Protein AF-0000000080311996 (afdb_homodimer)

Organism: NCBI:txid927083

Foldseek 3Di:
DPDADFWDWDDDAQEIEIEGHPVVQLSADDPRSLVVLQVVLVVVLPDPNHAEYEYAYPDQAWRYQYHDCVRVVPDDPVRLLVSLVSLQNSLLSQLLRLHFYEYLTRHEQEQSRLLSRLSGPAYEYEQRYKYAHLCVVVVDFRRRQLLPSVCVQQNPVVSCVRRVVRDIDGPVVCCVSRNHVYYDHSVCRVVVVVVVSVVSSQAQRNLNSLVSVLVVVLPPDDPVVSVVSVVVSVVVCVVDPQSVQVVVCVVVVHRGDHPND/DPDADFWDWDDDAQEIEIEGHPVVQLSADDPRSLVVLQVVLVVVLPDPNHAEYEYAYPDQAWRYQYHDCVRVVPDDPVRLLVSLVSLQNSLLSQLLRLHFYEYLTRHEQEQSRLLSRLSGPAYEYEQRYKYAHLCVVVVDFRRRQLLPSVCVQQNPVVSCVRRVVRDMDGPVVCCVSRNHVYYDHSVCRVVVVVVVSVVSSQAQSLLNSLVSVLVVVLPPDDPVVSVVSVVVSVVVCVVDVQVVQCVVCVVVVHRGDHPND

Structure (mmCIF, N/CA/C/O backbone):
data_AF-0000000080311996-model_v1
#
loop_
_entity.id
_entity.type
_entity.pdbx_description
1 polymer '3-hydroxybutyryl-CoA dehydratase'
#
loop_
_atom_site.group_PDB
_atom_site.id
_atom_site.type_symbol
_atom_site.label_atom_id
_atom_site.label_alt_id
_atom_site.label_comp_id
_atom_site.label_asym_id
_atom_site.label_entity_id
_atom_site.label_seq_id
_atom_site.pdbx_PDB_ins_code
_atom_site.Cartn_x
_atom_site.Cartn_y
_atom_site.Cartn_z
_atom_site.occupancy
_atom_site.B_iso_or_equiv
_atom_site.auth_seq_id
_atom_site.auth_comp_id
_atom_site.auth_asym_id
_atom_site.auth_atom_id
_atom_site.pdbx_PDB_model_num
ATOM 1 N N . MET A 1 1 ? -11.758 32.125 15.422 1 49.19 1 MET A N 1
ATOM 2 C CA . MET A 1 1 ? -11.547 30.688 15.477 1 49.19 1 MET A CA 1
ATOM 3 C C . MET A 1 1 ? -12.773 29.938 14.961 1 49.19 1 MET A C 1
ATOM 5 O O . MET A 1 1 ? -13.898 30.234 15.367 1 49.19 1 MET A O 1
ATOM 9 N N . ALA A 1 2 ? -12.711 29.438 13.648 1 64.25 2 ALA A N 1
ATOM 10 C CA . ALA A 1 2 ? -13.914 28.906 13.023 1 64.25 2 ALA A CA 1
ATOM 11 C C . ALA A 1 2 ? -14.648 27.953 13.969 1 64.25 2 ALA A C 1
ATOM 13 O O . ALA A 1 2 ? -14.023 27.297 14.797 1 64.25 2 ALA A O 1
ATOM 14 N N . ASN A 1 3 ? -15.789 28.156 14.227 1 79.94 3 ASN A N 1
ATOM 15 C CA . ASN A 1 3 ? -16.641 27.359 15.109 1 79.94 3 ASN A CA 1
ATOM 16 C C . ASN A 1 3 ? -16.734 25.922 14.641 1 79.94 3 ASN A C 1
ATOM 18 O O . ASN A 1 3 ? -17.438 25.609 13.688 1 79.94 3 ASN A O 1
ATOM 22 N N . ARG A 1 4 ? -15.758 25.188 15.039 1 90.44 4 ARG A N 1
ATOM 23 C CA . ARG A 1 4 ? -15.75 23.75 14.734 1 90.44 4 ARG A CA 1
ATOM 24 C C . ARG A 1 4 ? -16.234 22.938 15.93 1 90.44 4 ARG A C 1
ATOM 26 O O . ARG A 1 4 ? -15.922 23.266 17.078 1 90.44 4 ARG A O 1
ATOM 33 N N . SER A 1 5 ? -16.969 21.922 15.695 1 95.69 5 SER A N 1
ATOM 34 C CA . SER A 1 5 ? -17.578 21.078 16.734 1 95.69 5 SER A CA 1
ATOM 35 C C . SER A 1 5 ? -16.703 19.875 17.047 1 95.69 5 SER A C 1
ATOM 37 O O . SER A 1 5 ? -16.625 19.453 18.203 1 95.69 5 SER A O 1
ATOM 39 N N . TYR A 1 6 ? -16.016 19.359 16.031 1 98 6 TYR A N 1
ATOM 40 C CA . TYR A 1 6 ? -15.398 18.047 16.203 1 98 6 TYR A CA 1
ATOM 41 C C . TYR A 1 6 ? -13.898 18.109 15.945 1 98 6 TYR A C 1
ATOM 43 O O . TYR A 1 6 ? -13.18 17.125 16.156 1 98 6 TYR A O 1
ATOM 51 N N . VAL A 1 7 ? -13.391 19.25 15.438 1 98.56 7 VAL A N 1
ATOM 52 C CA . VAL A 1 7 ? -11.969 19.406 15.141 1 98.56 7 VAL A CA 1
ATOM 53 C C . VAL A 1 7 ? -11.414 20.625 15.867 1 98.56 7 VAL A C 1
ATOM 55 O O . VAL A 1 7 ? -11.883 21.75 15.648 1 98.56 7 VAL A O 1
ATOM 58 N N . ARG A 1 8 ? -10.461 20.391 16.734 1 98.12 8 ARG A N 1
ATOM 59 C CA . ARG A 1 8 ? -9.828 21.469 17.484 1 98.12 8 ARG A CA 1
ATOM 60 C C . ARG A 1 8 ? -8.438 21.781 16.938 1 98.12 8 ARG A C 1
ATOM 62 O O . ARG A 1 8 ? -7.668 20.875 16.641 1 98.12 8 ARG A O 1
ATOM 69 N N . LEU A 1 9 ? -8.172 22.984 16.766 1 98.06 9 LEU A N 1
ATOM 70 C CA . LEU A 1 9 ? -6.855 23.453 16.359 1 98.06 9 LEU A CA 1
ATOM 71 C C . LEU A 1 9 ? -6.238 24.359 17.422 1 98.06 9 LEU A C 1
ATOM 73 O O . LEU A 1 9 ? -6.816 25.375 17.781 1 98.06 9 LEU A O 1
ATOM 77 N N . GLU A 1 10 ? -5.145 23.953 17.984 1 97.62 10 GLU A N 1
ATOM 78 C CA . GLU A 1 10 ? -4.414 24.719 18.984 1 97.62 10 GLU A CA 1
ATOM 79 C C . GLU A 1 10 ? -3.037 25.141 18.469 1 97.62 10 GLU A C 1
ATOM 81 O O . GLU A 1 10 ? -2.301 24.312 17.922 1 97.62 10 GLU A O 1
ATOM 86 N N . ILE A 1 11 ? -2.764 26.375 18.641 1 97.25 11 ILE A N 1
ATOM 87 C CA . ILE A 1 11 ? -1.484 26.922 18.188 1 97.25 11 ILE A CA 1
ATOM 88 C C . ILE A 1 11 ? -0.651 27.344 19.391 1 97.25 11 ILE A C 1
ATOM 90 O O . ILE A 1 11 ? -1.122 28.109 20.234 1 97.25 11 ILE A O 1
ATOM 94 N N . ASP A 1 12 ? 0.471 26.828 19.516 1 96.38 12 ASP A N 1
ATOM 95 C CA . ASP A 1 12 ? 1.454 27.172 20.531 1 96.38 12 ASP A CA 1
ATOM 96 C C . ASP A 1 12 ? 2.785 27.578 19.906 1 96.38 12 ASP A C 1
ATOM 98 O O . ASP A 1 12 ? 3.67 26.734 19.719 1 96.38 12 ASP A O 1
ATOM 102 N N . GLY A 1 13 ? 2.934 28.906 19.688 1 95.19 13 GLY A N 1
ATOM 103 C CA . GLY A 1 13 ? 4.109 29.359 18.969 1 95.19 13 GLY A CA 1
ATOM 104 C C . GLY A 1 13 ? 4.191 28.797 17.547 1 95.19 13 GLY A C 1
ATOM 105 O O . GLY A 1 13 ? 3.244 28.922 16.781 1 95.19 13 GLY A O 1
ATOM 106 N N . ALA A 1 14 ? 5.312 28.094 17.281 1 97.19 14 ALA A N 1
ATOM 107 C CA . ALA A 1 14 ? 5.566 27.578 15.938 1 97.19 14 ALA A CA 1
ATOM 108 C C . ALA A 1 14 ? 4.898 26.219 15.742 1 97.19 14 ALA A C 1
ATOM 110 O O . ALA A 1 14 ? 4.91 25.672 14.633 1 97.19 14 ALA A O 1
ATOM 111 N N . LEU A 1 15 ? 4.25 25.734 16.828 1 98.38 15 LEU A N 1
ATOM 112 C CA . LEU A 1 15 ? 3.676 24.391 16.781 1 98.38 15 LEU A CA 1
ATOM 113 C C . LEU A 1 15 ? 2.152 24.453 16.812 1 98.38 15 LEU A C 1
ATOM 115 O O . LEU A 1 15 ? 1.57 25.234 17.562 1 98.38 15 LEU A O 1
ATOM 119 N N . ALA A 1 16 ? 1.559 23.688 15.961 1 98.62 16 ALA A N 1
ATOM 120 C CA . ALA A 1 16 ? 0.106 23.547 15.945 1 98.62 16 ALA A CA 1
ATOM 121 C C . ALA A 1 16 ? -0.293 22.094 16.203 1 98.62 16 ALA A C 1
ATOM 123 O O . ALA A 1 16 ? 0.43 21.156 15.828 1 98.62 16 ALA A O 1
ATOM 124 N N . THR A 1 17 ? -1.373 21.891 16.859 1 98.75 17 THR A N 1
ATOM 125 C CA . THR A 1 17 ? -1.946 20.562 17.094 1 98.75 17 THR A CA 1
ATOM 126 C C . THR A 1 17 ? -3.404 20.531 16.641 1 98.75 17 THR A C 1
ATOM 128 O O . THR A 1 17 ? -4.207 21.359 17.047 1 98.75 17 THR A O 1
ATOM 131 N N . LEU A 1 18 ? -3.709 19.672 15.781 1 98.81 18 LEU A N 1
ATOM 132 C CA . LEU A 1 18 ? -5.059 19.391 15.305 1 98.81 18 LEU A CA 1
ATOM 133 C C . LEU A 1 18 ? -5.609 18.109 15.922 1 98.81 18 LEU A C 1
ATOM 135 O O . LEU A 1 18 ? -5.016 17.047 15.766 1 98.81 18 LEU A O 1
ATOM 139 N N . THR A 1 19 ? -6.723 18.188 16.625 1 98.81 19 THR A N 1
ATOM 140 C CA . THR A 1 19 ? -7.305 17.047 17.328 1 98.81 19 THR A CA 1
ATOM 141 C C . THR A 1 19 ? -8.711 16.766 16.812 1 98.81 19 THR A C 1
ATOM 143 O O . THR A 1 19 ? -9.586 17.641 16.844 1 98.81 19 THR A O 1
ATOM 146 N N . ILE A 1 20 ? -8.914 15.609 16.25 1 98.75 20 ILE A N 1
ATOM 147 C CA . ILE A 1 20 ? -10.281 15.164 15.977 1 98.75 20 ILE A CA 1
ATOM 148 C C . ILE A 1 20 ? -10.953 14.742 17.281 1 98.75 20 ILE A C 1
ATOM 150 O O . ILE A 1 20 ? -10.453 13.867 18 1 98.75 20 ILE A O 1
ATOM 154 N N . ASP A 1 21 ? -12.109 15.406 17.578 1 98.31 21 ASP A N 1
ATOM 155 C CA . ASP A 1 21 ? -12.719 15.227 18.891 1 98.31 21 ASP A CA 1
ATOM 156 C C . ASP A 1 21 ? -14.211 14.906 18.766 1 98.31 21 ASP A C 1
ATOM 158 O O . ASP A 1 21 ? -15.055 15.758 19.031 1 98.31 21 ASP A O 1
ATOM 162 N N . ARG A 1 22 ? -14.516 13.812 18.375 1 97.88 22 ARG A N 1
ATOM 163 C CA . ARG A 1 22 ? -15.82 13.172 18.359 1 97.88 22 ARG A CA 1
ATOM 164 C C . ARG A 1 22 ? -15.789 11.82 19.062 1 97.88 22 ARG A C 1
ATOM 166 O O . ARG A 1 22 ? -16.172 10.805 18.484 1 97.88 22 ARG A O 1
ATOM 173 N N . GLN A 1 23 ? -15.445 11.859 20.344 1 96.94 23 GLN A N 1
ATOM 174 C CA . GLN A 1 23 ? -15 10.703 21.125 1 96.94 23 GLN A CA 1
ATOM 175 C C . GLN A 1 23 ? -16.125 9.672 21.266 1 96.94 23 GLN A C 1
ATOM 177 O O . GLN A 1 23 ? -15.867 8.469 21.266 1 96.94 23 GLN A O 1
ATOM 182 N N . ASP A 1 24 ? -17.359 10.141 21.312 1 96.12 24 ASP A N 1
ATOM 183 C CA . ASP A 1 24 ? -18.484 9.234 21.531 1 96.12 24 ASP A CA 1
ATOM 184 C C . ASP A 1 24 ? -18.688 8.32 20.312 1 96.12 24 ASP A C 1
ATOM 186 O O . ASP A 1 24 ? -19.375 7.309 20.406 1 96.12 24 ASP A O 1
ATOM 190 N N . LYS A 1 25 ? -18.094 8.68 19.234 1 97 25 LYS A N 1
ATOM 191 C CA . LYS A 1 25 ? -18.156 7.855 18.031 1 97 25 LYS A CA 1
ATOM 192 C C . LYS A 1 25 ? -16.75 7.406 17.609 1 97 25 LYS A C 1
ATOM 194 O O . LYS A 1 25 ? -16.5 7.18 16.422 1 97 25 LYS A O 1
ATOM 199 N N . LEU A 1 26 ? -15.805 7.406 18.578 1 97.88 26 LEU A N 1
ATOM 200 C CA . LEU A 1 26 ? -14.43 6.984 18.344 1 97.88 26 LEU A CA 1
ATOM 201 C C . LEU A 1 26 ? -13.781 7.844 17.266 1 97.88 26 LEU A C 1
ATOM 203 O O . LEU A 1 26 ? -13.023 7.336 16.438 1 97.88 26 LEU A O 1
ATOM 207 N N . ASN A 1 27 ? -14.18 9.148 17.172 1 98.44 27 ASN A N 1
ATOM 208 C CA . ASN A 1 27 ? -13.625 10.156 16.266 1 98.44 27 ASN A CA 1
ATOM 209 C C . ASN A 1 27 ? -13.867 9.805 14.805 1 98.44 27 ASN A C 1
ATOM 211 O O . ASN A 1 27 ? -13.055 10.133 13.945 1 98.44 27 ASN A O 1
ATOM 215 N N . ALA A 1 28 ? -15 9.078 14.508 1 97.94 28 ALA A N 1
ATOM 216 C CA . ALA A 1 28 ? -15.344 8.656 13.148 1 97.94 28 ALA A CA 1
ATOM 217 C C . ALA A 1 28 ? -15.539 9.867 12.234 1 97.94 28 ALA A C 1
ATOM 219 O O . ALA A 1 28 ? -16.031 10.906 12.672 1 97.94 28 ALA A O 1
ATOM 220 N N . LEU A 1 29 ? -15.211 9.727 10.969 1 98.25 29 LEU A N 1
ATOM 221 C CA . LEU A 1 29 ? -15.266 10.789 9.977 1 98.25 29 LEU A CA 1
ATOM 222 C C . LEU A 1 29 ? -16.641 10.844 9.32 1 98.25 29 LEU A C 1
ATOM 224 O O . LEU A 1 29 ? -16.953 10.031 8.445 1 98.25 29 LEU A O 1
ATOM 228 N N . ASN A 1 30 ? -17.484 11.75 9.758 1 96.81 30 ASN A N 1
ATOM 229 C CA . ASN A 1 30 ? -18.672 12.102 8.984 1 96.81 30 ASN A CA 1
ATOM 230 C C . ASN A 1 30 ? -18.438 13.344 8.133 1 96.81 30 ASN A C 1
ATOM 232 O O . ASN A 1 30 ? -17.328 13.883 8.102 1 96.81 30 ASN A O 1
ATOM 236 N N . ALA A 1 31 ? -19.438 13.75 7.43 1 96.62 31 ALA A N 1
ATOM 237 C CA . ALA A 1 31 ? -19.297 14.875 6.508 1 96.62 31 ALA A CA 1
ATOM 238 C C . ALA A 1 31 ? -18.859 16.141 7.242 1 96.62 31 ALA A C 1
ATOM 240 O O . ALA A 1 31 ? -18.047 16.906 6.73 1 96.62 31 ALA A O 1
ATOM 241 N N . GLN A 1 32 ? -19.344 16.312 8.383 1 97.44 32 GLN A N 1
ATOM 242 C CA . GLN A 1 32 ? -19.016 17.516 9.148 1 97.44 32 GLN A CA 1
ATOM 243 C C . GLN A 1 32 ? -17.562 17.484 9.602 1 97.44 32 GLN A C 1
ATOM 245 O O . GLN A 1 32 ? -16.859 18.5 9.492 1 97.44 32 GLN A O 1
ATOM 250 N N . VAL A 1 33 ? -17.094 16.344 10.141 1 98.19 33 VAL A N 1
ATOM 251 C CA . VAL A 1 33 ? -15.695 16.234 10.555 1 98.19 33 VAL A CA 1
ATOM 252 C C . VAL A 1 33 ? -14.773 16.484 9.367 1 98.19 33 VAL A C 1
ATOM 254 O O . VAL A 1 33 ? -13.789 17.219 9.492 1 98.19 33 VAL A O 1
ATOM 257 N N . ILE A 1 34 ? -15.102 15.922 8.219 1 98.31 34 ILE A N 1
ATOM 258 C CA . ILE A 1 34 ? -14.305 16.078 7.012 1 98.31 34 ILE A CA 1
ATOM 259 C C . ILE A 1 34 ? -14.25 17.547 6.621 1 98.31 34 ILE A C 1
ATOM 261 O O . ILE A 1 34 ? -13.18 18.078 6.316 1 98.31 34 ILE A O 1
ATOM 265 N N . ALA A 1 35 ? -15.344 18.203 6.645 1 97.88 35 ALA A N 1
ATOM 266 C CA . ALA A 1 35 ? -15.406 19.625 6.32 1 97.88 35 ALA A CA 1
ATOM 267 C C . ALA A 1 35 ? -14.578 20.453 7.297 1 97.88 35 ALA A C 1
ATOM 269 O O . ALA A 1 35 ? -13.867 21.375 6.891 1 97.88 35 ALA A O 1
ATOM 270 N N . GLU A 1 36 ? -14.695 20.125 8.523 1 98.44 36 GLU A N 1
ATOM 271 C CA . GLU A 1 36 ? -13.969 20.875 9.547 1 98.44 36 GLU A CA 1
ATOM 272 C C . GLU A 1 36 ? -12.469 20.625 9.445 1 98.44 36 GLU A C 1
ATOM 274 O O . GLU A 1 36 ? -11.664 21.516 9.727 1 98.44 36 GLU A O 1
ATOM 279 N N . LEU A 1 37 ? -12.102 19.359 9.086 1 98.5 37 LEU A N 1
ATOM 280 C CA . LEU A 1 37 ? -10.703 19.062 8.82 1 98.5 37 LEU A CA 1
ATOM 281 C C . LEU A 1 37 ? -10.164 19.938 7.691 1 98.5 37 LEU A C 1
ATOM 283 O O . LEU A 1 37 ? -9.07 20.5 7.793 1 98.5 37 LEU A O 1
ATOM 287 N N . HIS A 1 38 ? -10.914 20.031 6.621 1 98.31 38 HIS A N 1
ATOM 288 C CA . HIS A 1 38 ? -10.539 20.875 5.488 1 98.31 38 HIS A CA 1
ATOM 289 C C . HIS A 1 38 ? -10.383 22.328 5.906 1 98.31 38 HIS A C 1
ATOM 291 O O . HIS A 1 38 ? -9.391 22.969 5.555 1 98.31 38 HIS A O 1
ATOM 297 N N . ASP A 1 39 ? -11.328 22.781 6.676 1 97.94 39 ASP A N 1
ATOM 298 C CA . ASP A 1 39 ? -11.297 24.156 7.176 1 97.94 39 ASP A CA 1
ATOM 299 C C . ASP A 1 39 ? -10.078 24.391 8.055 1 97.94 39 ASP A C 1
ATOM 301 O O . ASP A 1 39 ? -9.43 25.438 7.957 1 97.94 39 ASP A O 1
ATOM 305 N N . ALA A 1 40 ? -9.812 23.453 8.898 1 98.12 40 ALA A N 1
ATOM 306 C CA . ALA A 1 40 ? -8.664 23.578 9.797 1 98.12 40 ALA A CA 1
ATOM 307 C C . ALA A 1 40 ? -7.359 23.609 9.008 1 98.12 40 ALA A C 1
ATOM 309 O O . ALA A 1 40 ? -6.445 24.375 9.344 1 98.12 40 ALA A O 1
ATOM 310 N N . ALA A 1 41 ? -7.23 22.766 8.016 1 98.31 41 ALA A N 1
ATOM 311 C CA . ALA A 1 41 ? -6.043 22.766 7.16 1 98.31 41 ALA A CA 1
ATOM 312 C C . ALA A 1 41 ? -5.844 24.109 6.488 1 98.31 41 ALA A C 1
ATOM 314 O O . ALA A 1 41 ? -4.719 24.625 6.422 1 98.31 41 ALA A O 1
ATOM 315 N N . ARG A 1 42 ? -6.891 24.672 6.039 1 97.25 42 ARG A N 1
ATOM 316 C CA . ARG A 1 42 ? -6.824 25.984 5.41 1 97.25 42 ARG A CA 1
ATOM 317 C C . ARG A 1 42 ? -6.414 27.047 6.418 1 97.25 42 ARG A C 1
ATOM 319 O O . ARG A 1 42 ? -5.598 27.922 6.109 1 97.25 42 ARG A O 1
ATOM 326 N N . GLU A 1 43 ? -7.012 26.969 7.59 1 97.44 43 GLU A N 1
ATOM 327 C CA . GLU A 1 43 ? -6.715 27.938 8.641 1 97.44 43 GLU A CA 1
ATOM 328 C C . GLU A 1 43 ? -5.242 27.875 9.039 1 97.44 43 GLU A C 1
ATOM 330 O O . GLU A 1 43 ? -4.574 28.922 9.102 1 97.44 43 GLU A O 1
ATOM 335 N N . VAL A 1 44 ? -4.758 26.703 9.281 1 98.06 44 VAL A N 1
ATOM 336 C CA . VAL A 1 44 ? -3.389 26.578 9.773 1 98.06 44 VAL A CA 1
ATOM 337 C C . VAL A 1 44 ? -2.41 26.984 8.664 1 98.06 44 VAL A C 1
ATOM 339 O O . VAL A 1 44 ? -1.334 27.516 8.945 1 98.06 44 VAL A O 1
ATOM 342 N N . ARG A 1 45 ? -2.76 26.781 7.43 1 97.25 45 ARG A N 1
ATOM 343 C CA . ARG A 1 45 ? -1.938 27.172 6.289 1 97.25 45 ARG A CA 1
ATOM 344 C C . ARG A 1 45 ? -1.673 28.672 6.289 1 97.25 45 ARG A C 1
ATOM 346 O O . ARG A 1 45 ? -0.59 29.109 5.902 1 97.25 45 ARG A O 1
ATOM 353 N N . THR A 1 46 ? -2.645 29.438 6.781 1 95.69 46 THR A N 1
ATOM 354 C CA . THR A 1 46 ? -2.553 30.891 6.691 1 95.69 46 THR A CA 1
ATOM 355 C C . THR A 1 46 ? -2.146 31.5 8.031 1 95.69 46 THR A C 1
ATOM 357 O O . THR A 1 46 ? -2.131 32.719 8.188 1 95.69 46 THR A O 1
ATOM 360 N N . THR A 1 47 ? -2.014 30.625 9.008 1 93.56 47 THR A N 1
ATOM 361 C CA . THR A 1 47 ? -1.568 31.109 10.312 1 93.56 47 THR A CA 1
ATOM 362 C C . THR A 1 47 ? -0.07 31.406 10.297 1 93.56 47 THR A C 1
ATOM 364 O O . THR A 1 47 ? 0.734 30.531 9.969 1 93.56 47 THR A O 1
ATOM 367 N N . ARG A 1 48 ? 0.223 32.594 10.727 1 90.31 48 ARG A N 1
ATOM 368 C CA . ARG A 1 48 ? 1.617 33 10.672 1 90.31 48 ARG A CA 1
ATOM 369 C C . ARG A 1 48 ? 2.471 32.219 11.664 1 90.31 48 ARG A C 1
ATOM 371 O O . ARG A 1 48 ? 1.999 31.844 12.734 1 90.31 48 ARG A O 1
ATOM 378 N N . ASP A 1 49 ? 3.637 31.859 11.359 1 91.81 49 ASP A N 1
ATOM 379 C CA . ASP A 1 49 ? 4.727 31.391 12.203 1 91.81 49 ASP A CA 1
ATOM 380 C C . ASP A 1 49 ? 4.566 29.891 12.516 1 91.81 49 ASP A C 1
ATOM 382 O O . ASP A 1 49 ? 5.395 29.312 13.211 1 91.81 49 ASP A O 1
ATOM 386 N N . VAL A 1 50 ? 3.471 29.25 12.047 1 97.5 50 VAL A N 1
ATOM 387 C CA . VAL A 1 50 ? 3.383 27.812 12.25 1 97.5 50 VAL A CA 1
ATOM 388 C C . VAL A 1 50 ? 4.43 27.094 11.398 1 97.5 50 VAL A C 1
ATOM 390 O O . VAL A 1 50 ? 4.582 27.391 10.211 1 97.5 50 VAL A O 1
ATOM 393 N N . ARG A 1 51 ? 5.199 26.172 12.031 1 98.06 51 ARG A N 1
ATOM 394 C CA . ARG A 1 51 ? 6.309 25.516 11.352 1 98.06 51 ARG A CA 1
ATOM 395 C C . ARG A 1 51 ? 6.094 24 11.297 1 98.06 51 ARG A C 1
ATOM 397 O O . ARG A 1 51 ? 6.777 23.297 10.547 1 98.06 51 ARG A O 1
ATOM 404 N N . CYS A 1 52 ? 5.18 23.5 12.047 1 98.69 52 CYS A N 1
ATOM 405 C CA . CYS A 1 52 ? 4.875 22.062 12.062 1 98.69 52 CYS A CA 1
ATOM 406 C C . CYS A 1 52 ? 3.492 21.812 12.656 1 98.69 52 CYS A C 1
ATOM 408 O O . CYS A 1 52 ? 3.066 22.516 13.57 1 98.69 52 CYS A O 1
ATOM 410 N N . LEU A 1 53 ? 2.816 20.859 12.133 1 98.88 53 LEU A N 1
ATOM 411 C CA . LEU A 1 53 ? 1.495 20.469 12.617 1 98.88 53 LEU A CA 1
ATOM 412 C C . LEU A 1 53 ? 1.501 19.031 13.109 1 98.88 53 LEU A C 1
ATOM 414 O O . LEU A 1 53 ? 2.074 18.156 12.469 1 98.88 53 LEU A O 1
ATOM 418 N N . ILE A 1 54 ? 0.948 18.812 14.281 1 98.94 54 ILE A N 1
ATOM 419 C CA . ILE A 1 54 ? 0.674 17.484 14.805 1 98.94 54 ILE A CA 1
ATOM 420 C C . ILE A 1 54 ? -0.819 17.172 14.695 1 98.94 54 ILE A C 1
ATOM 422 O O . ILE A 1 54 ? -1.652 18 15.086 1 98.94 54 ILE A O 1
ATOM 426 N N . VAL A 1 55 ? -1.193 16.047 14.133 1 98.94 55 VAL A N 1
ATOM 427 C CA . VAL A 1 55 ? -2.576 15.594 14.039 1 98.94 55 VAL A CA 1
ATOM 428 C C . VAL A 1 55 ? -2.795 14.406 14.969 1 98.94 55 VAL A C 1
ATOM 430 O O . VAL A 1 55 ? -2.014 13.453 14.961 1 98.94 55 VAL A O 1
ATOM 433 N N . THR A 1 56 ? -3.826 14.461 15.82 1 98.94 56 THR A N 1
ATOM 434 C CA . THR A 1 56 ? -4.098 13.367 16.75 1 98.94 56 THR A CA 1
ATOM 435 C C . THR A 1 56 ? -5.594 13.242 17.016 1 98.94 56 THR A C 1
ATOM 437 O O . THR A 1 56 ? -6.395 14 16.453 1 98.94 56 THR A O 1
ATOM 440 N N . GLY A 1 57 ? -6.027 12.172 17.719 1 98.81 57 GLY A N 1
ATOM 441 C CA . GLY A 1 57 ? -7.402 11.984 18.156 1 98.81 57 GLY A CA 1
ATOM 442 C C . GLY A 1 57 ? -7.598 12.242 19.641 1 98.81 57 GLY A C 1
ATOM 443 O O . GLY A 1 57 ? -6.715 11.945 20.453 1 98.81 57 GLY A O 1
ATOM 444 N N . ALA A 1 58 ? -8.75 12.75 19.938 1 98.44 58 ALA A N 1
ATOM 445 C CA . ALA A 1 58 ? -9.078 12.961 21.344 1 98.44 58 ALA A CA 1
ATOM 446 C C . ALA A 1 58 ? -9.359 11.641 22.047 1 98.44 58 ALA A C 1
ATOM 448 O O . ALA A 1 58 ? -9.898 10.711 21.438 1 98.44 58 ALA A O 1
ATOM 449 N N . GLY A 1 59 ? -9.023 11.586 23.328 1 96.5 59 GLY A N 1
ATOM 450 C CA . GLY A 1 59 ? -9.297 10.414 24.141 1 96.5 59 GLY A CA 1
ATOM 451 C C . GLY A 1 59 ? -8.188 9.375 24.078 1 96.5 59 GLY A C 1
ATOM 452 O O . GLY A 1 59 ? -7.082 9.664 23.609 1 96.5 59 GLY A O 1
ATOM 453 N N . GLU A 1 60 ? -8.492 8.195 24.547 1 93.5 60 GLU A N 1
ATOM 454 C CA . GLU A 1 60 ? -7.453 7.188 24.703 1 93.5 60 GLU A CA 1
ATOM 455 C C . GLU A 1 60 ? -7.711 5.98 23.812 1 93.5 60 GLU A C 1
ATOM 457 O O . GLU A 1 60 ? -6.887 5.066 23.734 1 93.5 60 GLU A O 1
ATOM 462 N N . LYS A 1 61 ? -8.789 6.047 23.125 1 96.25 61 LYS A N 1
ATOM 463 C CA . LYS A 1 61 ? -9.203 4.82 22.453 1 96.25 61 LYS A CA 1
ATOM 464 C C . LYS A 1 61 ? -8.891 4.879 20.953 1 96.25 61 LYS A C 1
ATOM 466 O O . LYS A 1 61 ? -8.422 3.896 20.375 1 96.25 61 LYS A O 1
ATOM 471 N N . ALA A 1 62 ? -9.211 6.094 20.375 1 98.38 62 ALA A N 1
ATOM 472 C CA . ALA A 1 62 ? -9.148 6.121 18.90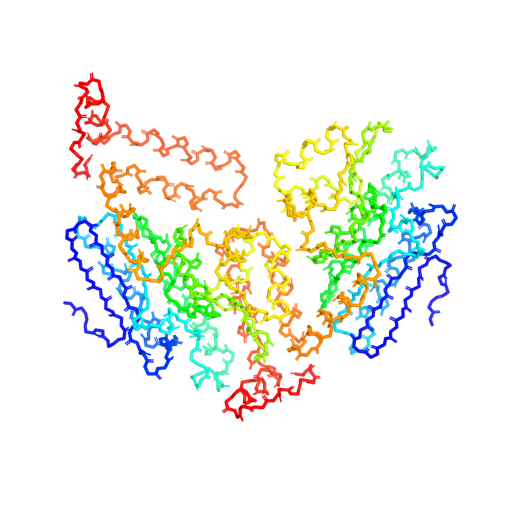6 1 98.38 62 ALA A CA 1
ATOM 473 C C . ALA A 1 62 ? -8.477 7.395 18.406 1 98.38 62 ALA A C 1
ATOM 475 O O . ALA A 1 62 ? -8.703 8.477 18.953 1 98.38 62 ALA A O 1
ATOM 476 N N . PHE A 1 63 ? -7.574 7.242 17.469 1 98.75 63 PHE A N 1
ATOM 477 C CA . PHE A 1 63 ? -7.211 8.336 16.578 1 98.75 63 PHE A CA 1
ATOM 478 C C . PHE A 1 63 ? -8.391 8.734 15.711 1 98.75 63 PHE A C 1
ATOM 480 O O . PHE A 1 63 ? -9.094 9.711 16 1 98.75 63 PHE A O 1
ATOM 487 N N . VAL A 1 64 ? -8.766 7.879 14.812 1 98.5 64 VAL A N 1
ATOM 488 C CA . VAL A 1 64 ? -9.953 7.902 13.969 1 98.5 64 VAL A CA 1
ATOM 489 C C . VAL A 1 64 ? -10.336 6.48 13.57 1 98.5 64 VAL A C 1
ATOM 491 O O . VAL A 1 64 ? -9.562 5.793 12.898 1 98.5 64 VAL A O 1
ATOM 494 N N . ALA A 1 65 ? -11.5 6.078 13.945 1 95.94 65 ALA A N 1
ATOM 495 C CA . ALA A 1 65 ? -11.883 4.68 13.773 1 95.94 65 ALA A CA 1
ATOM 496 C C . ALA A 1 65 ? -12.438 4.426 12.375 1 95.94 65 ALA A C 1
ATOM 498 O O . ALA A 1 65 ? -12.883 3.316 12.07 1 95.94 65 ALA A O 1
ATOM 499 N N . GLY A 1 66 ? -12.477 5.457 11.578 1 94.56 66 GLY A N 1
ATOM 500 C CA . GLY A 1 66 ? -12.93 5.289 10.211 1 94.56 66 GLY A CA 1
ATOM 501 C C . GLY A 1 66 ? -14.039 6.246 9.828 1 94.56 66 GLY A C 1
ATOM 502 O O . GLY A 1 66 ? -14.32 7.203 10.547 1 94.56 66 GLY A O 1
ATOM 503 N N . ALA A 1 67 ? -14.555 6.035 8.609 1 92.94 67 ALA A N 1
ATOM 504 C CA . ALA A 1 67 ? -15.719 6.797 8.164 1 92.94 67 ALA A CA 1
ATOM 505 C C . ALA A 1 67 ? -16.969 6.391 8.945 1 92.94 67 ALA A C 1
ATOM 507 O O . ALA A 1 67 ? -17.078 5.246 9.398 1 92.94 67 ALA A O 1
ATOM 508 N N . ASP A 1 68 ? -17.812 7.348 9.148 1 94.62 68 ASP A N 1
ATOM 509 C CA . ASP A 1 68 ? -19.078 7.09 9.828 1 94.62 68 ASP A CA 1
ATOM 510 C C . ASP A 1 68 ? -20.016 6.27 8.945 1 94.62 68 ASP A C 1
ATOM 512 O O . ASP A 1 68 ? -20.672 6.809 8.047 1 94.62 68 ASP A O 1
ATOM 516 N N . ILE A 1 69 ? -20.109 5.051 9.18 1 92.5 69 ILE A N 1
ATOM 517 C CA . ILE A 1 69 ? -20.844 4.09 8.359 1 92.5 69 ILE A CA 1
ATOM 518 C C . ILE A 1 69 ? -22.328 4.441 8.352 1 92.5 69 ILE A C 1
ATOM 520 O O . ILE A 1 69 ? -23.016 4.258 7.34 1 92.5 69 ILE A O 1
ATOM 524 N N . SER A 1 70 ? -22.859 4.91 9.508 1 92.25 70 SER A N 1
ATOM 525 C CA . SER A 1 70 ? -24.266 5.27 9.594 1 92.25 70 SER A CA 1
ATOM 526 C C . SER A 1 70 ? -24.625 6.352 8.578 1 92.25 70 SER A C 1
ATOM 528 O O . SER A 1 70 ? -25.75 6.387 8.07 1 92.25 70 SER A O 1
ATOM 530 N N . GLU A 1 71 ? -23.641 7.16 8.25 1 91.19 71 GLU A N 1
ATOM 531 C CA . GLU A 1 71 ? -23.875 8.219 7.27 1 91.19 71 GLU A CA 1
ATOM 532 C C . GLU A 1 71 ? -23.719 7.691 5.844 1 91.19 71 GLU A C 1
ATOM 534 O O . GLU A 1 71 ? -24.312 8.242 4.91 1 91.19 71 GLU A O 1
ATOM 539 N N . MET A 1 72 ? -22.984 6.605 5.688 1 92.44 72 MET A N 1
ATOM 540 C CA . MET A 1 72 ? -22.594 6.176 4.348 1 92.44 72 MET A CA 1
ATOM 541 C C . MET A 1 72 ? -23.578 5.133 3.809 1 92.44 72 MET A C 1
ATOM 543 O O . MET A 1 72 ? -23.734 5 2.594 1 92.44 72 MET A O 1
ATOM 547 N N . LYS A 1 73 ? -24.219 4.469 4.668 1 91.94 73 LYS A N 1
ATOM 548 C CA . LYS A 1 73 ? -24.953 3.254 4.34 1 91.94 73 LYS A CA 1
ATOM 549 C C . LYS A 1 73 ? -25.953 3.502 3.207 1 91.94 73 LYS A C 1
ATOM 551 O O . LYS A 1 73 ? -26.094 2.678 2.303 1 91.94 73 LYS A O 1
ATOM 556 N N . GLU A 1 74 ? -26.547 4.684 3.225 1 91.56 74 GLU A N 1
ATOM 557 C CA . GLU A 1 74 ? -27.656 4.895 2.285 1 91.56 74 GLU A CA 1
ATOM 558 C C . GLU A 1 74 ? -27.203 5.754 1.104 1 91.56 74 GLU A C 1
ATOM 560 O O . GLU A 1 74 ? -28.031 6.18 0.295 1 91.56 74 GLU A O 1
ATOM 565 N N . MET A 1 75 ? -25.953 6.008 1.004 1 93.88 75 MET A N 1
ATOM 566 C CA . MET A 1 75 ? -25.469 6.863 -0.076 1 93.88 75 MET A CA 1
ATOM 567 C C . MET A 1 75 ? -25.656 6.188 -1.43 1 93.88 75 MET A C 1
ATOM 569 O O . MET A 1 75 ? -25.484 4.969 -1.547 1 93.88 75 MET A O 1
ATOM 573 N N . ARG A 1 76 ? -26.047 7.035 -2.357 1 94.62 76 ARG A N 1
ATOM 574 C CA . ARG A 1 76 ? -26 6.621 -3.756 1 94.62 76 ARG A CA 1
ATOM 575 C C . ARG A 1 76 ? -24.656 6.957 -4.391 1 94.62 76 ARG A C 1
ATOM 577 O O . ARG A 1 76 ? -23.812 7.602 -3.764 1 94.62 76 ARG A O 1
ATOM 584 N N . LEU A 1 77 ? -24.484 6.535 -5.586 1 95.75 77 LEU A N 1
ATOM 585 C CA . LEU A 1 77 ? -23.219 6.68 -6.301 1 95.75 77 LEU A CA 1
ATOM 586 C C . LEU A 1 77 ? -22.719 8.117 -6.246 1 95.75 77 LEU A C 1
ATOM 588 O O . LEU A 1 77 ? -21.562 8.367 -5.898 1 95.75 77 LEU A O 1
ATOM 592 N N . ASP A 1 78 ? -23.562 9.094 -6.512 1 96.12 78 ASP A N 1
ATOM 593 C CA . ASP A 1 78 ? -23.172 10.492 -6.59 1 96.12 78 ASP A CA 1
ATOM 594 C C . ASP A 1 78 ? -22.812 11.039 -5.215 1 96.12 78 ASP A C 1
ATOM 596 O O . ASP A 1 78 ? -21.875 11.836 -5.082 1 96.12 78 ASP A O 1
ATOM 600 N N . GLN A 1 79 ? -23.547 10.609 -4.25 1 96.12 79 GLN A N 1
ATOM 601 C CA . GLN A 1 79 ? -23.266 11.031 -2.881 1 96.12 79 GLN A CA 1
ATOM 602 C C . GLN A 1 79 ? -21.969 10.438 -2.369 1 96.12 79 GLN A C 1
ATOM 604 O O . GLN A 1 79 ? -21.172 11.117 -1.708 1 96.12 79 GLN A O 1
ATOM 609 N N . ALA A 1 80 ? -21.797 9.156 -2.713 1 97 80 ALA A N 1
ATOM 610 C CA . ALA A 1 80 ? -20.562 8.484 -2.332 1 97 80 ALA A CA 1
ATOM 611 C C . ALA A 1 80 ? -19.359 9.148 -2.998 1 97 80 ALA A C 1
ATOM 613 O O . ALA A 1 80 ? -18.312 9.336 -2.365 1 97 80 ALA A O 1
ATOM 614 N N . ARG A 1 81 ? -19.5 9.5 -4.289 1 97.38 81 ARG A N 1
ATOM 615 C CA . ARG A 1 81 ? -18.438 10.203 -5.02 1 97.38 81 ARG A CA 1
ATOM 616 C C . ARG A 1 81 ? -18.125 11.539 -4.359 1 97.38 81 ARG A C 1
ATOM 618 O O . ARG A 1 81 ? -16.953 11.859 -4.145 1 97.38 81 ARG A O 1
ATOM 625 N N . ALA A 1 82 ? -19.109 12.273 -4.004 1 97.38 82 ALA A N 1
ATOM 626 C CA . ALA A 1 82 ? -18.922 13.578 -3.363 1 97.38 82 ALA A CA 1
ATOM 627 C C . ALA A 1 82 ? -18.25 13.422 -2 1 97.38 82 ALA A C 1
ATOM 629 O O . ALA A 1 82 ? -17.406 14.234 -1.627 1 97.38 82 ALA A O 1
ATOM 630 N N . PHE A 1 83 ? -18.719 12.406 -1.312 1 97.12 83 PHE A N 1
ATOM 631 C CA . PHE A 1 83 ? -18.141 12.117 -0.001 1 97.12 83 PHE A CA 1
ATOM 632 C C . PHE A 1 83 ? -16.656 11.797 -0.114 1 97.12 83 PHE A C 1
ATOM 634 O O . PHE A 1 83 ? -15.844 12.344 0.627 1 97.12 83 PHE A O 1
ATOM 641 N N . ALA A 1 84 ? -16.297 10.93 -1.04 1 98.12 84 ALA A N 1
ATOM 642 C CA . ALA A 1 84 ? -14.898 10.578 -1.286 1 98.12 84 ALA A CA 1
ATOM 643 C C . ALA A 1 84 ? -14.094 11.805 -1.707 1 98.12 84 ALA A C 1
ATOM 645 O O . ALA A 1 84 ? -12.977 12.023 -1.217 1 98.12 84 ALA A O 1
ATOM 646 N N . GLN A 1 85 ? -14.633 12.633 -2.594 1 98.19 85 GLN A N 1
ATOM 647 C CA . GLN A 1 85 ? -13.961 13.844 -3.062 1 98.19 85 GLN A CA 1
ATOM 648 C C . GLN A 1 85 ? -13.695 14.805 -1.91 1 98.19 85 GLN A C 1
ATOM 650 O O . GLN A 1 85 ? -12.625 15.414 -1.844 1 98.19 85 GLN A O 1
ATOM 655 N N . ALA A 1 86 ? -14.664 14.914 -1.052 1 98 86 ALA A N 1
ATOM 656 C CA . ALA A 1 86 ? -14.5 15.789 0.102 1 98 86 ALA A CA 1
ATOM 657 C C . ALA A 1 86 ? -13.383 15.297 1.018 1 98 86 ALA A C 1
ATOM 659 O O . ALA A 1 86 ? -12.578 16.078 1.514 1 98 86 ALA A O 1
ATOM 660 N N . GLY A 1 87 ? -13.406 13.984 1.249 1 98.25 87 GLY A N 1
ATOM 661 C CA . GLY A 1 87 ? -12.328 13.406 2.037 1 98.25 87 GLY A CA 1
ATOM 662 C C . GLY A 1 87 ? -10.961 13.617 1.427 1 98.25 87 GLY A C 1
ATOM 663 O O . GLY A 1 87 ? -10.023 14.031 2.115 1 98.25 87 GLY A O 1
ATOM 664 N N . HIS A 1 88 ? -10.844 13.359 0.156 1 98.38 88 HIS A N 1
ATOM 665 C CA . HIS A 1 88 ? -9.594 13.594 -0.553 1 98.38 88 HIS A CA 1
ATOM 666 C C . HIS A 1 88 ? -9.18 15.062 -0.467 1 98.38 88 HIS A C 1
ATOM 668 O O . HIS A 1 88 ? -8.008 15.367 -0.239 1 98.38 88 HIS A O 1
ATOM 674 N N . ALA A 1 89 ? -10.117 15.969 -0.669 1 98.19 89 ALA A N 1
ATOM 675 C CA . ALA A 1 89 ? -9.805 17.391 -0.607 1 98.19 89 ALA A CA 1
ATOM 676 C C . ALA A 1 89 ? -9.227 17.766 0.755 1 98.19 89 ALA A C 1
ATOM 678 O O . ALA A 1 89 ? -8.25 18.516 0.838 1 98.19 89 ALA A O 1
ATOM 679 N N . ALA A 1 90 ? -9.852 17.266 1.798 1 98.44 90 ALA A N 1
ATOM 680 C CA . ALA A 1 90 ? -9.391 17.578 3.15 1 98.44 90 ALA A CA 1
ATOM 681 C C . ALA A 1 90 ? -7.992 17.016 3.389 1 98.44 90 ALA A C 1
ATOM 683 O O . ALA A 1 90 ? -7.117 17.719 3.896 1 98.44 90 ALA A O 1
ATOM 684 N N . PHE A 1 91 ? -7.773 15.766 3.029 1 98.62 91 PHE A N 1
ATOM 685 C CA . PHE A 1 91 ? -6.492 15.117 3.277 1 98.62 91 PHE A CA 1
ATOM 686 C C . PHE A 1 91 ? -5.41 15.688 2.371 1 98.62 91 PHE A C 1
ATOM 688 O O . PHE A 1 91 ? -4.258 15.836 2.787 1 98.62 91 PHE A O 1
ATOM 695 N N . ASP A 1 92 ? -5.77 16.047 1.128 1 98 92 ASP A N 1
ATOM 696 C CA . ASP A 1 92 ? -4.828 16.703 0.225 1 98 92 ASP A CA 1
ATOM 697 C C . ASP A 1 92 ? -4.418 18.078 0.761 1 98 92 ASP A C 1
ATOM 699 O O . ASP A 1 92 ? -3.273 18.5 0.578 1 98 92 ASP A O 1
ATOM 703 N N . ALA A 1 93 ? -5.359 18.766 1.376 1 98.19 93 ALA A N 1
ATOM 704 C CA . ALA A 1 93 ? -5.051 20.062 1.959 1 98.19 93 ALA A CA 1
ATOM 705 C C . ALA A 1 93 ? -3.996 19.938 3.057 1 98.19 93 ALA A C 1
ATOM 707 O O . ALA A 1 93 ? -3.111 20.781 3.178 1 98.19 93 ALA A O 1
ATOM 708 N N . LEU A 1 94 ? -4.109 18.875 3.861 1 98.25 94 LEU A N 1
ATOM 709 C CA . LEU A 1 94 ? -3.102 18.625 4.887 1 98.25 94 LEU A CA 1
ATOM 710 C C . LEU A 1 94 ? -1.749 18.312 4.254 1 98.25 94 LEU A C 1
ATOM 712 O O . LEU A 1 94 ? -0.726 18.859 4.66 1 98.25 94 LEU A O 1
ATOM 716 N N . GLU A 1 95 ? -1.761 17.469 3.25 1 97.44 95 GLU A N 1
ATOM 717 C CA . GLU A 1 95 ? -0.542 17.047 2.57 1 97.44 95 GLU A CA 1
ATOM 718 C C . GLU A 1 95 ? 0.161 18.219 1.904 1 97.44 95 GLU A C 1
ATOM 720 O O . GLU A 1 95 ? 1.391 18.25 1.826 1 97.44 95 GLU A O 1
ATOM 725 N N . ALA A 1 96 ? -0.583 19.234 1.514 1 97.38 96 ALA A N 1
ATOM 726 C CA . ALA A 1 96 ? -0.07 20.328 0.707 1 97.38 96 ALA A CA 1
ATOM 727 C C . ALA A 1 96 ? 0.417 21.484 1.59 1 97.38 96 ALA A C 1
ATOM 729 O O . ALA A 1 96 ? 0.898 22.5 1.087 1 97.38 96 ALA A O 1
ATOM 730 N N . LEU A 1 97 ? 0.246 21.328 2.869 1 98.44 97 LEU A N 1
ATOM 731 C CA . LEU A 1 97 ? 0.726 22.391 3.754 1 98.44 97 LEU A CA 1
ATOM 732 C C . LEU A 1 97 ? 2.207 22.672 3.516 1 98.44 97 LEU A C 1
ATOM 734 O O . LEU A 1 97 ? 2.98 21.75 3.248 1 98.44 97 LEU A O 1
ATOM 738 N N . PRO A 1 98 ? 2.668 23.875 3.668 1 97.75 98 PRO A N 1
ATOM 739 C CA . PRO A 1 98 ? 4.062 24.234 3.393 1 97.75 98 PRO A CA 1
ATOM 740 C C . PRO A 1 98 ? 4.996 23.906 4.559 1 97.75 98 PRO A C 1
ATOM 742 O O . PRO A 1 98 ? 6.137 24.375 4.586 1 97.75 98 PRO A O 1
ATOM 745 N N . PHE A 1 99 ? 4.559 23.266 5.582 1 98.31 99 PHE A N 1
ATOM 746 C CA . PHE A 1 99 ? 5.328 22.75 6.711 1 98.31 99 PHE A CA 1
ATOM 747 C C . PHE A 1 99 ? 4.926 21.328 7.035 1 98.31 99 PHE A C 1
ATOM 749 O O . PHE A 1 99 ? 3.836 20.875 6.668 1 98.31 99 PHE A O 1
ATOM 756 N N . PRO A 1 100 ? 5.781 20.531 7.707 1 98.75 100 PRO A N 1
ATOM 757 C CA . PRO A 1 100 ? 5.539 19.109 7.957 1 98.75 100 PRO A CA 1
ATOM 758 C C . PRO A 1 100 ? 4.336 18.875 8.859 1 98.75 100 PRO A C 1
ATOM 760 O O . PRO A 1 100 ? 4.043 19.688 9.742 1 98.75 100 PRO A O 1
ATOM 763 N N . VAL A 1 101 ? 3.697 17.797 8.602 1 98.94 101 VAL A N 1
ATOM 764 C CA . VAL A 1 101 ? 2.566 17.297 9.383 1 98.94 101 VAL A CA 1
ATOM 765 C C . VAL A 1 101 ? 2.898 15.93 9.969 1 98.94 101 VAL A C 1
ATOM 767 O O . VAL A 1 101 ? 3.268 15.008 9.234 1 98.94 101 VAL A O 1
ATOM 770 N N . ILE A 1 102 ? 2.762 15.773 11.289 1 98.94 102 ILE A N 1
ATOM 771 C CA . ILE A 1 102 ? 3.031 14.531 12 1 98.94 102 ILE A CA 1
ATOM 772 C C . ILE A 1 102 ? 1.722 13.922 12.5 1 98.94 102 ILE A C 1
ATOM 774 O O . ILE A 1 102 ? 0.967 14.578 13.227 1 98.94 102 ILE A O 1
ATOM 778 N N . ALA A 1 103 ? 1.46 12.695 12.094 1 98.94 103 ALA A N 1
ATOM 779 C CA . ALA A 1 103 ? 0.351 11.977 12.719 1 98.94 103 ALA A CA 1
ATOM 780 C C . ALA A 1 103 ? 0.786 11.328 14.031 1 98.94 103 ALA A C 1
ATOM 782 O O . ALA A 1 103 ? 1.718 10.523 14.055 1 98.94 103 ALA A O 1
ATOM 783 N N . ALA A 1 104 ? 0.225 11.719 15.094 1 98.94 104 ALA A N 1
ATOM 784 C CA . ALA A 1 104 ? 0.361 11.047 16.375 1 98.94 104 ALA A CA 1
ATOM 785 C C . ALA A 1 104 ? -0.823 10.125 16.641 1 98.94 104 ALA A C 1
ATOM 787 O O . ALA A 1 104 ? -1.841 10.547 17.203 1 98.94 104 ALA A O 1
ATOM 788 N N . VAL A 1 105 ? -0.685 8.891 16.266 1 98.94 105 VAL A N 1
ATOM 789 C CA . VAL A 1 105 ? -1.786 7.93 16.312 1 98.94 105 VAL A CA 1
ATOM 790 C C . VAL A 1 105 ? -1.875 7.305 17.703 1 98.94 105 VAL A C 1
ATOM 792 O O . VAL A 1 105 ? -1.071 6.438 18.047 1 98.94 105 VAL A O 1
ATOM 795 N N . ASN A 1 106 ? -2.881 7.684 18.422 1 98.81 106 ASN A N 1
ATOM 796 C CA . ASN A 1 106 ? -2.963 7.367 19.844 1 98.81 106 ASN A CA 1
ATOM 797 C C . ASN A 1 106 ? -3.873 6.168 20.109 1 98.81 106 ASN A C 1
ATOM 799 O O . ASN A 1 106 ? -4.098 5.789 21.25 1 98.81 106 ASN A O 1
ATOM 803 N N . GLY A 1 107 ? -4.418 5.523 19.094 1 98.56 107 GLY A N 1
ATOM 804 C CA . GLY A 1 107 ? -5.32 4.387 19.203 1 98.56 107 GLY A CA 1
ATOM 805 C C . GLY A 1 107 ? -5.719 3.811 17.859 1 98.56 107 GLY A C 1
ATOM 806 O O . GLY A 1 107 ? -4.887 3.68 16.969 1 98.56 107 GLY A O 1
ATOM 807 N N . PHE A 1 108 ? -7.016 3.486 17.766 1 98.69 108 PHE A N 1
ATOM 808 C CA . PHE A 1 108 ? -7.512 2.91 16.516 1 98.69 108 PHE A CA 1
ATOM 809 C C . PHE A 1 108 ? -7.387 3.906 15.367 1 98.69 108 PHE A C 1
ATOM 811 O O . PHE A 1 108 ? -7.898 5.027 15.453 1 98.69 108 PHE A O 1
ATOM 818 N N . ALA A 1 109 ? -6.742 3.598 14.375 1 98.81 109 ALA A N 1
ATOM 819 C CA . ALA A 1 109 ? -6.746 4.219 13.055 1 98.81 109 ALA A CA 1
ATOM 820 C C . ALA A 1 109 ? -7.168 3.221 11.977 1 98.81 109 ALA A C 1
ATOM 822 O O . ALA A 1 109 ? -6.336 2.479 11.453 1 98.81 109 ALA A O 1
ATOM 823 N N . LEU A 1 110 ? -8.391 3.264 11.625 1 98.5 110 LEU A N 1
ATOM 824 C CA . LEU A 1 110 ? -8.945 2.279 10.703 1 98.5 110 LEU A CA 1
ATOM 825 C C . LEU A 1 110 ? -9.633 2.965 9.523 1 98.5 110 LEU A C 1
ATOM 827 O O . LEU A 1 110 ? -10.32 3.973 9.695 1 98.5 110 LEU A O 1
ATOM 831 N N . GLY A 1 111 ? -9.492 2.359 8.359 1 98.19 111 GLY A N 1
ATOM 832 C CA . GLY A 1 111 ? -10.086 2.971 7.184 1 98.19 111 GLY A CA 1
ATOM 833 C C . GLY A 1 111 ? -9.695 4.426 7.004 1 98.19 111 GLY A C 1
ATOM 834 O O . GLY A 1 111 ? -8.508 4.75 6.918 1 98.19 111 GLY A O 1
ATOM 835 N N . GLY A 1 112 ? -10.672 5.258 7.145 1 98.38 112 GLY A N 1
ATOM 836 C CA . GLY A 1 112 ? -10.438 6.688 7.047 1 98.38 112 GLY A CA 1
ATOM 837 C C . GLY A 1 112 ? -9.406 7.195 8.039 1 98.38 112 GLY A C 1
ATOM 838 O O . GLY A 1 112 ? -8.711 8.172 7.773 1 98.38 112 GLY A O 1
ATOM 839 N N . GLY A 1 113 ? -9.336 6.547 9.164 1 98.75 113 GLY A N 1
ATOM 840 C CA . GLY A 1 113 ? -8.328 6.922 10.148 1 98.75 113 GLY A CA 1
ATOM 841 C C . GLY A 1 113 ? -6.91 6.652 9.672 1 98.75 113 GLY A C 1
ATOM 842 O O . GLY A 1 113 ? -6.031 7.5 9.828 1 98.75 113 GLY A O 1
ATOM 843 N N . THR A 1 114 ? -6.668 5.441 9.172 1 98.81 114 THR A N 1
ATOM 844 C CA . THR A 1 114 ? -5.367 5.141 8.578 1 98.81 114 THR A CA 1
ATOM 845 C C . THR A 1 114 ? -5.082 6.07 7.402 1 98.81 114 THR A C 1
ATOM 847 O O . THR A 1 114 ? -3.957 6.543 7.234 1 98.81 114 THR A O 1
ATOM 850 N N . GLU A 1 115 ? -6.105 6.348 6.617 1 98.81 115 GLU A N 1
ATOM 851 C CA . GLU A 1 115 ? -5.953 7.219 5.453 1 98.81 115 GLU A CA 1
ATOM 852 C C . GLU A 1 115 ? -5.582 8.641 5.871 1 98.81 115 GLU A C 1
ATOM 854 O O . GLU A 1 115 ? -4.773 9.297 5.211 1 98.81 115 GLU A O 1
ATOM 859 N N . LEU A 1 116 ? -6.141 9.117 6.977 1 98.81 116 LEU A N 1
ATOM 860 C CA . LEU A 1 116 ? -5.75 10.414 7.523 1 98.81 116 LEU A CA 1
ATOM 861 C C . LEU A 1 116 ? -4.293 10.398 7.965 1 98.81 116 LEU A C 1
ATOM 863 O O . LEU A 1 116 ? -3.535 11.32 7.648 1 98.81 116 LEU A O 1
ATOM 867 N N . ALA A 1 117 ? -3.918 9.375 8.648 1 98.88 117 ALA A N 1
ATOM 868 C CA . ALA A 1 117 ? -2.529 9.242 9.086 1 98.88 117 ALA A CA 1
ATOM 869 C C . ALA A 1 117 ? -1.582 9.234 7.887 1 98.88 117 ALA A C 1
ATOM 871 O O . ALA A 1 117 ? -0.525 9.867 7.918 1 98.88 117 ALA A O 1
ATOM 872 N N . LEU A 1 118 ? -1.988 8.547 6.816 1 98.75 118 LEU A N 1
ATOM 873 C CA . LEU A 1 118 ? -1.173 8.398 5.617 1 98.75 118 LEU A CA 1
ATOM 874 C C . LEU A 1 118 ? -1.045 9.734 4.883 1 98.75 118 LEU A C 1
ATOM 876 O O . LEU A 1 118 ? -0.122 9.922 4.086 1 98.75 118 LEU A O 1
ATOM 880 N N . ALA A 1 119 ? -1.967 10.648 5.086 1 98.44 119 ALA A N 1
ATOM 881 C CA . ALA A 1 119 ? -1.93 11.961 4.441 1 98.44 119 ALA A CA 1
ATOM 882 C C . ALA A 1 119 ? -0.943 12.891 5.137 1 98.44 119 ALA A C 1
ATOM 884 O O . ALA A 1 119 ? -0.61 13.953 4.617 1 98.44 119 ALA A O 1
ATOM 885 N N . CYS A 1 120 ? -0.489 12.508 6.293 1 98.75 120 CYS A N 1
ATOM 886 C CA . CYS A 1 120 ? 0.555 13.242 6.996 1 98.75 120 CYS A CA 1
ATOM 887 C C . CYS A 1 120 ? 1.937 12.852 6.488 1 98.75 120 CYS A C 1
ATOM 889 O O . CYS A 1 120 ? 2.08 11.859 5.77 1 98.75 120 CYS A O 1
ATOM 891 N N . ASP A 1 121 ? 2.957 13.656 6.844 1 98.62 121 ASP A N 1
ATOM 892 C CA . ASP A 1 121 ? 4.301 13.414 6.316 1 98.62 121 ASP A CA 1
ATOM 893 C C . ASP A 1 121 ? 4.918 12.172 6.941 1 98.62 121 ASP A C 1
ATOM 895 O O . ASP A 1 121 ? 5.602 11.398 6.258 1 98.62 121 ASP A O 1
ATOM 899 N N . PHE A 1 122 ? 4.719 12.016 8.219 1 98 122 PHE A N 1
ATOM 900 C CA . PHE A 1 122 ? 5.148 10.773 8.852 1 98 122 PHE A CA 1
ATOM 901 C C . PHE A 1 122 ? 4.324 10.5 10.109 1 98 122 PHE A C 1
ATOM 903 O O . PHE A 1 122 ? 3.5 11.32 10.508 1 98 122 PHE A O 1
ATOM 910 N N . ILE A 1 123 ? 4.434 9.227 10.617 1 98.88 123 ILE A N 1
ATOM 911 C CA . ILE A 1 123 ? 3.52 8.711 11.633 1 98.88 123 ILE A CA 1
ATOM 912 C C . ILE A 1 123 ? 4.309 8.273 12.859 1 98.88 123 ILE A C 1
ATOM 914 O O . ILE A 1 123 ? 5.258 7.488 12.75 1 98.88 123 ILE A O 1
ATOM 918 N N . TYR A 1 124 ? 4.012 8.805 13.992 1 98.94 124 TYR A N 1
ATOM 919 C CA . TYR A 1 124 ? 4.355 8.25 15.297 1 98.94 124 TYR A CA 1
ATOM 920 C C . TYR A 1 124 ? 3.162 7.531 15.914 1 98.94 124 TYR A C 1
ATOM 922 O O . TYR A 1 124 ? 2.062 8.086 15.984 1 98.94 124 TYR A O 1
ATOM 930 N N . ALA A 1 125 ? 3.373 6.289 16.359 1 98.94 125 ALA A N 1
ATOM 931 C CA . ALA A 1 125 ? 2.268 5.477 16.859 1 98.94 125 ALA A CA 1
ATOM 932 C C . ALA A 1 125 ? 2.447 5.16 18.328 1 98.94 125 ALA A C 1
ATOM 934 O O . ALA A 1 125 ? 3.561 4.883 18.781 1 98.94 125 ALA A O 1
ATOM 935 N N . SER A 1 126 ? 1.321 5.246 19.062 1 98.81 126 SER A N 1
ATOM 936 C CA . SER A 1 126 ? 1.273 4.621 20.375 1 98.81 126 SER A CA 1
ATOM 937 C C . SER A 1 126 ? 1.454 3.109 20.281 1 98.81 126 SER A C 1
ATOM 939 O O . SER A 1 126 ? 1.023 2.49 19.297 1 98.81 126 SER A O 1
ATOM 941 N N . GLU A 1 127 ? 1.992 2.52 21.266 1 98.62 127 GLU A N 1
ATOM 942 C CA . GLU A 1 127 ? 2.064 1.064 21.344 1 98.62 127 GLU A CA 1
ATOM 943 C C . GLU A 1 127 ? 0.673 0.439 21.312 1 98.62 127 GLU A C 1
ATOM 945 O O . GLU A 1 127 ? 0.528 -0.745 21 1 98.62 127 GLU A O 1
ATOM 950 N N . LYS A 1 128 ? -0.369 1.232 21.562 1 98.25 128 LYS A N 1
ATOM 951 C CA . LYS A 1 128 ? -1.75 0.759 21.578 1 98.25 128 LYS A CA 1
ATOM 952 C C . LYS A 1 128 ? -2.406 0.941 20.203 1 98.25 128 LYS A C 1
ATOM 954 O O . LYS A 1 128 ? -3.541 0.51 20 1 98.25 128 LYS A O 1
ATOM 959 N N . ALA A 1 129 ? -1.706 1.553 19.312 1 98.75 129 ALA A N 1
ATOM 960 C CA . ALA A 1 129 ? -2.293 1.886 18.016 1 98.75 129 ALA A CA 1
ATOM 961 C C . ALA A 1 129 ? -2.588 0.625 17.203 1 98.75 129 ALA A C 1
ATOM 963 O O . ALA A 1 129 ? -1.86 -0.366 17.297 1 98.75 129 ALA A O 1
ATOM 964 N N . LYS A 1 130 ? -3.662 0.635 16.516 1 98.81 130 LYS A N 1
ATOM 965 C CA . LYS A 1 130 ? -4.047 -0.358 15.523 1 98.81 130 LYS A CA 1
ATOM 966 C C . LYS A 1 130 ? -4.332 0.299 14.172 1 98.81 130 LYS A C 1
ATOM 968 O O . LYS A 1 130 ? -4.926 1.378 14.117 1 98.81 130 LYS A O 1
ATOM 973 N N . PHE A 1 131 ? -3.836 -0.337 13.148 1 98.81 131 PHE A N 1
ATOM 974 C CA . PHE A 1 131 ? -3.99 0.201 11.805 1 98.81 131 PHE A CA 1
ATOM 975 C C . PHE A 1 131 ? -4.664 -0.814 10.891 1 98.81 131 PHE A C 1
ATOM 977 O O . PHE A 1 131 ? -4.523 -2.023 11.086 1 98.81 131 PHE A O 1
ATOM 984 N N . GLY A 1 132 ? -5.371 -0.308 9.906 1 98.44 132 GLY A N 1
ATOM 985 C CA . GLY A 1 132 ? -5.902 -1.211 8.891 1 98.44 132 GLY A CA 1
ATOM 986 C C . GLY A 1 132 ? -6.797 -0.519 7.883 1 98.44 132 GLY A C 1
ATOM 987 O O . GLY A 1 132 ? -7.199 0.628 8.086 1 98.44 132 GLY A O 1
ATOM 988 N N . GLN A 1 133 ? -7.074 -1.196 6.789 1 98.38 133 GLN A N 1
ATOM 989 C CA . GLN A 1 133 ? -8.031 -0.825 5.75 1 98.38 133 GLN A CA 1
ATOM 990 C C . GLN A 1 133 ? -9.109 -1.892 5.586 1 98.38 133 GLN A C 1
ATOM 992 O O . GLN A 1 133 ? -9.117 -2.623 4.59 1 98.38 133 GLN A O 1
ATOM 997 N N . PRO A 1 134 ? -10.008 -1.971 6.508 1 97.5 134 PRO A N 1
ATOM 998 C CA . PRO A 1 134 ? -10.961 -3.084 6.543 1 97.5 134 PRO A CA 1
ATOM 999 C C . PRO A 1 134 ? -12.188 -2.844 5.668 1 97.5 134 PRO A C 1
ATOM 1001 O O . PRO A 1 134 ? -13.195 -3.543 5.809 1 97.5 134 PRO A O 1
ATOM 1004 N N . GLU A 1 135 ? -12.18 -1.91 4.75 1 97.44 135 GLU A N 1
ATOM 1005 C CA . GLU A 1 135 ? -13.328 -1.444 3.982 1 97.44 135 GLU A CA 1
ATOM 1006 C C . GLU A 1 135 ? -13.969 -2.586 3.195 1 97.44 135 GLU A C 1
ATOM 1008 O O . GLU A 1 135 ? -15.18 -2.598 2.982 1 97.44 135 GLU A O 1
ATOM 1013 N N . VAL A 1 136 ? -13.172 -3.557 2.857 1 97.5 136 VAL A N 1
ATOM 1014 C CA . VAL A 1 136 ? -13.68 -4.656 2.045 1 97.5 136 VAL A CA 1
ATOM 1015 C C . VAL A 1 136 ? -14.664 -5.488 2.859 1 97.5 136 VAL A C 1
ATOM 1017 O O . VAL A 1 136 ? -15.5 -6.199 2.297 1 97.5 136 VAL A O 1
ATOM 1020 N N . LYS A 1 137 ? -14.609 -5.473 4.219 1 96.5 137 LYS A N 1
ATOM 1021 C CA . LYS A 1 137 ? -15.586 -6.133 5.082 1 96.5 137 LYS A CA 1
ATOM 1022 C C . LYS A 1 137 ? -16.969 -5.516 4.926 1 96.5 137 LYS A C 1
ATOM 1024 O O . LYS A 1 137 ? -17.969 -6.133 5.293 1 96.5 137 LYS A O 1
ATOM 1029 N N . LEU A 1 138 ? -17.016 -4.266 4.375 1 96.06 138 LEU A N 1
ATOM 1030 C CA . LEU A 1 138 ? -18.25 -3.514 4.223 1 96.06 138 LEU A CA 1
ATOM 1031 C C . LEU A 1 138 ? -18.719 -3.521 2.768 1 96.06 138 LEU A C 1
ATOM 1033 O O . LEU A 1 138 ? -19.75 -2.922 2.436 1 96.06 138 LEU A O 1
ATOM 1037 N N . GLY A 1 139 ? -17.938 -4.184 1.915 1 96.56 139 GLY A N 1
ATOM 1038 C CA . GLY A 1 139 ? -18.297 -4.227 0.507 1 96.56 139 GLY A CA 1
ATOM 1039 C C . GLY A 1 139 ? -17.875 -2.986 -0.257 1 96.56 139 GLY A C 1
ATOM 1040 O O . GLY A 1 139 ? -18.406 -2.693 -1.327 1 96.56 139 GLY A O 1
ATOM 1041 N N . VAL A 1 140 ? -16.922 -2.164 0.275 1 97.81 140 VAL A N 1
ATOM 1042 C CA . VAL A 1 140 ? -16.375 -1 -0.414 1 97.81 140 VAL A CA 1
ATOM 1043 C C . VAL A 1 140 ? -14.852 -1.032 -0.348 1 97.81 140 VAL A C 1
ATOM 1045 O O . VAL A 1 140 ? -14.273 -1.937 0.254 1 97.81 140 VAL A O 1
ATOM 1048 N N . ILE A 1 141 ? -14.203 -0.149 -1.062 1 98.5 141 ILE A N 1
ATOM 1049 C CA . ILE A 1 141 ? -12.758 -0.017 -1.009 1 98.5 141 ILE A CA 1
ATOM 1050 C C . ILE A 1 141 ? -12.383 1.239 -0.227 1 98.5 141 ILE A C 1
ATOM 1052 O O . ILE A 1 141 ? -13.234 2.08 0.057 1 98.5 141 ILE A O 1
ATOM 1056 N N . PRO A 1 142 ? -11.055 1.364 0.198 1 98.38 142 PRO A N 1
ATOM 1057 C CA . PRO A 1 142 ? -10.648 2.662 0.738 1 98.38 142 PRO A CA 1
ATOM 1058 C C . PRO A 1 142 ? -11 3.824 -0.186 1 98.38 142 PRO A C 1
ATOM 1060 O O . PRO A 1 142 ? -10.891 3.703 -1.408 1 98.38 142 PRO A O 1
ATOM 1063 N N . GLY A 1 143 ? -11.422 4.922 0.406 1 97.56 143 GLY A N 1
ATOM 1064 C CA . GLY A 1 143 ? -11.984 5.977 -0.419 1 97.56 143 GLY A CA 1
ATOM 1065 C C . GLY A 1 143 ? -11.297 7.316 -0.223 1 97.56 143 GLY A C 1
ATOM 1066 O O . GLY A 1 143 ? -11.594 8.281 -0.926 1 97.56 143 GLY A O 1
ATOM 1067 N N . PHE A 1 144 ? -10.359 7.41 0.716 1 98.12 144 PHE A N 1
ATOM 1068 C CA . PHE A 1 144 ? -9.711 8.68 0.989 1 98.12 144 PHE A CA 1
ATOM 1069 C C . PHE A 1 144 ? -8.203 8.586 0.746 1 98.12 144 PHE A C 1
ATOM 1071 O O . PHE A 1 144 ? -7.422 9.297 1.378 1 98.12 144 PHE A O 1
ATOM 1078 N N . GLY A 1 145 ? -7.789 7.645 -0.145 1 97.75 145 GLY A N 1
ATOM 1079 C CA . GLY A 1 145 ? -6.398 7.547 -0.559 1 97.75 145 GLY A CA 1
ATOM 1080 C C . GLY A 1 145 ? -5.715 6.289 -0.062 1 97.75 145 GLY A C 1
ATOM 1081 O O . GLY A 1 145 ? -4.535 6.062 -0.34 1 97.75 145 GLY A O 1
ATOM 1082 N N . GLY A 1 146 ? -6.441 5.395 0.61 1 98.31 146 GLY A N 1
ATOM 1083 C CA . GLY A 1 146 ? -5.844 4.223 1.224 1 98.31 146 GLY A CA 1
ATOM 1084 C C . GLY A 1 146 ? -5.211 3.277 0.216 1 98.31 146 GLY A C 1
ATOM 1085 O O . GLY A 1 146 ? -4.129 2.742 0.454 1 98.31 146 GLY A O 1
ATOM 1086 N N . THR A 1 147 ? -5.855 3.09 -0.93 1 98 147 THR A N 1
ATOM 1087 C CA . THR A 1 147 ? -5.312 2.168 -1.921 1 98 147 THR A CA 1
ATOM 1088 C C . THR A 1 147 ? -4.023 2.719 -2.521 1 98 147 THR A C 1
ATOM 1090 O O . THR A 1 147 ? -3.203 1.963 -3.047 1 98 147 THR A O 1
ATOM 1093 N N . GLN A 1 148 ? -3.818 4.008 -2.428 1 97.81 148 GLN A N 1
ATOM 1094 C CA . GLN A 1 148 ? -2.736 4.629 -3.186 1 97.81 148 GLN A CA 1
ATOM 1095 C C . GLN A 1 148 ? -1.608 5.082 -2.262 1 97.81 148 GLN A C 1
ATOM 1097 O O . GLN A 1 148 ? -0.437 4.793 -2.518 1 97.81 148 GLN A O 1
ATOM 1102 N N . ARG A 1 149 ? -1.951 5.688 -1.2 1 97.75 149 ARG A N 1
ATOM 1103 C CA . ARG A 1 149 ? -0.911 6.156 -0.291 1 97.75 149 ARG A CA 1
ATOM 1104 C C . ARG A 1 149 ? -0.296 4.996 0.484 1 97.75 149 ARG A C 1
ATOM 1106 O O . ARG A 1 149 ? 0.905 4.996 0.763 1 97.75 149 ARG A O 1
ATOM 1113 N N . LEU A 1 150 ? -1.17 4.016 0.857 1 98 150 LEU A N 1
ATOM 1114 C CA . LEU A 1 150 ? -0.646 2.885 1.619 1 98 150 LEU A CA 1
ATOM 1115 C C . LEU A 1 150 ? 0.387 2.113 0.806 1 98 150 LEU A C 1
ATOM 1117 O O . LEU A 1 150 ? 1.444 1.748 1.325 1 98 150 LEU A O 1
ATOM 1121 N N . LEU A 1 151 ? 0.05 1.821 -0.45 1 95.31 151 LEU A N 1
ATOM 1122 C CA . LEU A 1 151 ? 0.961 1.067 -1.304 1 95.31 151 LEU A CA 1
ATOM 1123 C C . LEU A 1 151 ? 2.293 1.794 -1.452 1 95.31 151 LEU A C 1
ATOM 1125 O O . LEU A 1 151 ? 3.35 1.159 -1.492 1 95.31 151 LEU A O 1
ATOM 1129 N N . ARG A 1 152 ? 2.303 3.088 -1.506 1 94.88 152 ARG A N 1
ATOM 1130 C CA . ARG A 1 152 ? 3.51 3.895 -1.651 1 94.88 152 ARG A CA 1
ATOM 1131 C C . ARG A 1 152 ? 4.301 3.936 -0.348 1 94.88 152 ARG A C 1
ATOM 1133 O O . ARG A 1 152 ? 5.516 4.137 -0.36 1 94.88 152 ARG A O 1
ATOM 1140 N N . ARG A 1 153 ? 3.613 3.713 0.737 1 96.19 153 ARG A N 1
ATOM 1141 C CA . ARG A 1 153 ? 4.219 3.824 2.061 1 96.19 153 ARG A CA 1
ATOM 1142 C C . ARG A 1 153 ? 4.863 2.508 2.48 1 96.19 153 ARG A C 1
ATOM 1144 O O . ARG A 1 153 ? 5.996 2.494 2.969 1 96.19 153 ARG A O 1
ATOM 1151 N N . VAL A 1 154 ? 4.168 1.396 2.254 1 96.81 154 VAL A N 1
ATOM 1152 C CA . VAL A 1 154 ? 4.625 0.153 2.865 1 96.81 154 VAL A CA 1
ATOM 1153 C C . VAL A 1 154 ? 5.016 -0.845 1.776 1 96.81 154 VAL A C 1
ATOM 1155 O O . VAL A 1 154 ? 5.469 -1.952 2.074 1 96.81 154 VAL A O 1
ATOM 1158 N N . GLY A 1 155 ? 4.859 -0.47 0.514 1 94.62 155 GLY A N 1
ATOM 1159 C CA . GLY A 1 155 ? 5.078 -1.395 -0.586 1 94.62 155 GLY A CA 1
ATOM 1160 C C . GLY A 1 155 ? 3.812 -2.105 -1.027 1 94.62 155 GLY A C 1
ATOM 1161 O O . GLY A 1 155 ? 2.861 -2.229 -0.252 1 94.62 155 GLY A O 1
ATOM 1162 N N . ASN A 1 156 ? 3.811 -2.611 -2.244 1 93.69 156 ASN A N 1
ATOM 1163 C CA . ASN A 1 156 ? 2.629 -3.166 -2.895 1 93.69 156 ASN A CA 1
ATOM 1164 C C . ASN A 1 156 ? 2.141 -4.43 -2.191 1 93.69 156 ASN A C 1
ATOM 1166 O O . ASN A 1 156 ? 0.953 -4.559 -1.892 1 93.69 156 ASN A O 1
ATOM 1170 N N . ALA A 1 157 ? 3.025 -5.324 -1.87 1 94.44 157 ALA A N 1
ATOM 1171 C CA . ALA A 1 157 ? 2.641 -6.633 -1.352 1 94.44 157 ALA A CA 1
ATOM 1172 C C . ALA A 1 157 ? 1.975 -6.508 0.016 1 94.44 157 ALA A C 1
ATOM 1174 O O . ALA A 1 157 ? 0.924 -7.105 0.259 1 94.44 157 ALA A O 1
ATOM 1175 N N . HIS A 1 158 ? 2.582 -5.695 0.917 1 96.5 158 HIS A N 1
ATOM 1176 C CA . HIS A 1 158 ? 2.004 -5.508 2.244 1 96.5 158 HIS A CA 1
ATOM 1177 C C . HIS A 1 158 ? 0.668 -4.777 2.166 1 96.5 158 HIS A C 1
ATOM 1179 O O . HIS A 1 158 ? -0.281 -5.133 2.867 1 96.5 158 HIS A O 1
ATOM 1185 N N . ALA A 1 159 ? 0.62 -3.734 1.317 1 98 159 ALA A N 1
ATOM 1186 C CA . ALA A 1 159 ? -0.625 -2.988 1.143 1 98 159 ALA A CA 1
ATOM 1187 C C . ALA A 1 159 ? -1.74 -3.895 0.63 1 98 159 ALA A C 1
ATOM 1189 O O . ALA A 1 159 ? -2.859 -3.867 1.148 1 98 159 ALA A O 1
ATOM 1190 N N . ARG A 1 160 ? -1.436 -4.723 -0.348 1 97.62 160 ARG A N 1
ATOM 1191 C CA . ARG A 1 160 ? -2.422 -5.625 -0.932 1 97.62 160 ARG A CA 1
ATOM 1192 C C . ARG A 1 160 ? -2.934 -6.621 0.103 1 97.62 160 ARG A C 1
ATOM 1194 O O . ARG A 1 160 ? -4.141 -6.84 0.22 1 97.62 160 ARG A O 1
ATOM 1201 N N . GLU A 1 161 ? -2.021 -7.23 0.801 1 97.69 161 GLU A N 1
ATOM 1202 C CA . GLU A 1 161 ? -2.428 -8.18 1.831 1 97.69 161 GLU A CA 1
ATOM 1203 C C . GLU A 1 161 ? -3.357 -7.527 2.85 1 97.69 161 GLU A C 1
ATOM 1205 O O . GLU A 1 161 ? -4.402 -8.086 3.189 1 97.69 161 GLU A O 1
ATOM 1210 N N . LEU A 1 162 ? -3.021 -6.316 3.314 1 98.12 162 LEU A N 1
ATOM 1211 C CA . LEU A 1 162 ? -3.818 -5.613 4.312 1 98.12 162 LEU A CA 1
ATOM 1212 C C . LEU A 1 162 ? -5.195 -5.266 3.762 1 98.12 162 LEU A C 1
ATOM 1214 O O . LEU A 1 162 ? -6.211 -5.484 4.43 1 98.12 162 LEU A O 1
ATOM 1218 N N . ILE A 1 163 ? -5.246 -4.754 2.557 1 98.56 163 ILE A N 1
ATOM 1219 C CA . ILE A 1 163 ? -6.488 -4.246 1.988 1 98.56 163 ILE A CA 1
ATOM 1220 C C . ILE A 1 163 ? -7.387 -5.418 1.591 1 98.56 163 ILE A C 1
ATOM 1222 O O . ILE A 1 163 ? -8.586 -5.414 1.878 1 98.56 163 ILE A O 1
ATOM 1226 N N . TYR A 1 164 ? -6.801 -6.508 1.023 1 98.38 164 TYR A N 1
ATOM 1227 C CA . TYR A 1 164 ? -7.609 -7.617 0.526 1 98.38 164 TYR A CA 1
ATOM 1228 C C . TYR A 1 164 ? -8.172 -8.438 1.678 1 98.38 164 TYR A C 1
ATOM 1230 O O . TYR A 1 164 ? -9.258 -9.023 1.562 1 98.38 164 TYR A O 1
ATOM 1238 N N . THR A 1 165 ? -7.426 -8.523 2.771 1 97.75 165 THR A N 1
ATOM 1239 C CA . THR A 1 165 ? -7.859 -9.32 3.918 1 97.75 165 THR A CA 1
ATOM 1240 C C . THR A 1 165 ? -8.719 -8.477 4.863 1 97.75 165 THR A C 1
ATOM 1242 O O . THR A 1 165 ? -9.43 -9.023 5.707 1 97.75 165 THR A O 1
ATOM 1245 N N . GLY A 1 166 ? -8.602 -7.156 4.809 1 97.88 166 GLY A N 1
ATOM 1246 C CA . GLY A 1 166 ? -9.211 -6.289 5.805 1 97.88 166 GLY A CA 1
ATOM 1247 C C . GLY A 1 166 ? -8.578 -6.418 7.18 1 97.88 166 GLY A C 1
ATOM 1248 O O . GLY A 1 166 ? -9.211 -6.102 8.188 1 97.88 166 GLY A O 1
ATOM 1249 N N . ALA A 1 167 ? -7.379 -6.891 7.238 1 97.5 167 ALA A N 1
ATOM 1250 C CA . ALA A 1 167 ? -6.711 -7.188 8.5 1 97.5 167 ALA A CA 1
ATOM 1251 C C . ALA A 1 167 ? -6.391 -5.906 9.266 1 97.5 167 ALA A C 1
ATOM 1253 O O . ALA A 1 167 ? -6.215 -4.844 8.664 1 97.5 167 ALA A O 1
ATOM 1254 N N . ILE A 1 168 ? -6.355 -6.008 10.594 1 98.31 168 ILE A N 1
ATOM 1255 C CA . ILE A 1 168 ? -5.926 -4.957 11.508 1 98.31 168 ILE A CA 1
ATOM 1256 C C . ILE A 1 168 ? -4.602 -5.352 12.164 1 98.31 168 ILE A C 1
ATOM 1258 O O . ILE A 1 168 ? -4.457 -6.473 12.656 1 98.31 168 ILE A O 1
ATOM 1262 N N . ILE A 1 169 ? -3.641 -4.484 12.094 1 98.5 169 ILE A N 1
ATOM 1263 C CA . ILE A 1 169 ? -2.322 -4.809 12.633 1 98.5 169 ILE A CA 1
ATOM 1264 C C . ILE A 1 169 ? -2.008 -3.896 13.812 1 98.5 169 ILE A C 1
ATOM 1266 O O . ILE A 1 169 ? -2.562 -2.801 13.922 1 98.5 169 ILE A O 1
ATOM 1270 N N . GLY A 1 170 ? -1.097 -4.34 14.672 1 98.62 170 GLY A N 1
ATOM 1271 C CA . GLY A 1 170 ? -0.648 -3.545 15.805 1 98.62 170 GLY A CA 1
ATOM 1272 C C . GLY A 1 170 ? 0.501 -2.615 15.461 1 98.62 170 GLY A C 1
ATOM 1273 O O . GLY A 1 170 ? 0.976 -2.6 14.32 1 98.62 170 GLY A O 1
ATOM 1274 N N . ALA A 1 171 ? 0.927 -1.854 16.453 1 98.75 171 ALA A N 1
ATOM 1275 C CA . ALA A 1 171 ? 1.944 -0.818 16.297 1 98.75 171 ALA A CA 1
ATOM 1276 C C . ALA A 1 171 ? 3.283 -1.425 15.875 1 98.75 171 ALA A C 1
ATOM 1278 O O . ALA A 1 171 ? 3.998 -0.86 15.047 1 98.75 171 ALA A O 1
ATOM 1279 N N . ASP A 1 172 ? 3.625 -2.576 16.391 1 98.25 172 ASP A N 1
ATOM 1280 C CA . ASP A 1 172 ? 4.906 -3.203 16.094 1 98.25 172 ASP A CA 1
ATOM 1281 C C . ASP A 1 172 ? 4.973 -3.623 14.625 1 98.25 172 ASP A C 1
ATOM 1283 O O . ASP A 1 172 ? 5.992 -3.42 13.961 1 98.25 172 ASP A O 1
ATOM 1287 N N . GLU A 1 173 ? 3.902 -4.211 14.172 1 97.94 173 GLU A N 1
ATOM 1288 C CA . GLU A 1 173 ? 3.867 -4.594 12.766 1 97.94 173 GLU A CA 1
ATOM 1289 C C . GLU A 1 173 ? 3.863 -3.367 11.859 1 97.94 173 GLU A C 1
ATOM 1291 O O . GLU A 1 173 ? 4.484 -3.375 10.789 1 97.94 173 GLU A O 1
ATOM 1296 N N . ALA A 1 174 ? 3.178 -2.307 12.266 1 98.75 174 ALA A N 1
ATOM 1297 C CA . ALA A 1 174 ? 3.178 -1.056 11.516 1 98.75 174 ALA A CA 1
ATOM 1298 C C . ALA A 1 174 ? 4.59 -0.492 11.383 1 98.75 174 ALA A C 1
ATOM 1300 O O . ALA A 1 174 ? 4.965 0.016 10.328 1 98.75 174 ALA A O 1
ATOM 1301 N N . LEU A 1 175 ? 5.367 -0.608 12.43 1 98.44 175 LEU A N 1
ATOM 1302 C CA . LEU A 1 175 ? 6.762 -0.182 12.398 1 98.44 175 LEU A CA 1
ATOM 1303 C C . LEU A 1 175 ? 7.574 -1.07 11.461 1 98.44 175 LEU A C 1
ATOM 1305 O O . LEU A 1 175 ? 8.336 -0.57 10.633 1 98.44 175 LEU A O 1
ATOM 1309 N N . ARG A 1 176 ? 7.348 -2.352 11.578 1 96.44 176 ARG A N 1
ATOM 1310 C CA . ARG A 1 176 ? 8.133 -3.324 10.82 1 96.44 176 ARG A CA 1
ATOM 1311 C C . ARG A 1 176 ? 7.953 -3.119 9.32 1 96.44 176 ARG A C 1
ATOM 1313 O O . ARG A 1 176 ? 8.922 -3.17 8.562 1 96.44 176 ARG A O 1
ATOM 1320 N N . ILE A 1 177 ? 6.742 -2.84 8.891 1 96.56 177 ILE A N 1
ATOM 1321 C CA . ILE A 1 177 ? 6.5 -2.789 7.457 1 96.56 177 ILE A CA 1
ATOM 1322 C C . ILE A 1 177 ? 6.707 -1.362 6.949 1 96.56 177 ILE A C 1
ATOM 1324 O O . ILE A 1 177 ? 6.516 -1.086 5.762 1 96.56 177 ILE A O 1
ATOM 1328 N N . GLY A 1 178 ? 6.969 -0.414 7.852 1 97.62 178 GLY A N 1
ATOM 1329 C CA . GLY A 1 178 ? 7.309 0.938 7.438 1 97.62 178 GLY A CA 1
ATOM 1330 C C . GLY A 1 178 ? 6.125 1.888 7.477 1 97.62 178 GLY A C 1
ATOM 1331 O O . GLY A 1 178 ? 6.223 3.027 7.02 1 97.62 178 GLY A O 1
ATOM 1332 N N . LEU A 1 179 ? 5.023 1.438 8.031 1 98.56 179 LEU A N 1
ATOM 1333 C CA . LEU A 1 179 ? 3.854 2.303 8.133 1 98.56 179 LEU A CA 1
ATOM 1334 C C . LEU A 1 179 ? 4.078 3.398 9.172 1 98.56 179 LEU A C 1
ATOM 1336 O O . LEU A 1 179 ? 3.838 4.574 8.898 1 98.56 179 LEU A O 1
ATOM 1340 N N . ALA A 1 180 ? 4.57 3.016 10.312 1 98.81 180 ALA A N 1
ATOM 1341 C CA . ALA A 1 180 ? 4.91 3.969 11.367 1 98.81 180 ALA A CA 1
ATOM 1342 C C . ALA A 1 180 ? 6.414 4.211 11.422 1 98.81 180 ALA A C 1
ATOM 1344 O O . ALA A 1 180 ? 7.207 3.283 11.242 1 98.81 180 ALA A O 1
ATOM 1345 N N . ASN A 1 181 ? 6.781 5.387 11.742 1 98.62 181 ASN A N 1
ATOM 1346 C CA . ASN A 1 181 ? 8.188 5.734 11.883 1 98.62 181 ASN A CA 1
ATOM 1347 C C . ASN A 1 181 ? 8.719 5.383 13.266 1 98.62 181 ASN A C 1
ATOM 1349 O O . ASN A 1 181 ? 9.891 5.035 13.422 1 98.62 181 ASN A O 1
ATOM 1353 N N . ARG A 1 182 ? 7.879 5.531 14.266 1 98.5 182 ARG A N 1
ATOM 1354 C CA . ARG A 1 182 ? 8.203 5.234 15.656 1 98.5 182 ARG A CA 1
ATOM 1355 C C . ARG A 1 182 ? 6.996 4.668 16.391 1 98.5 182 ARG A C 1
ATOM 1357 O O . ARG A 1 182 ? 5.852 5.008 16.078 1 98.5 182 ARG A O 1
ATOM 1364 N N . VAL A 1 183 ? 7.297 3.801 17.281 1 98.81 183 VAL A N 1
ATOM 1365 C CA . VAL A 1 183 ? 6.32 3.332 18.266 1 98.81 183 VAL A CA 1
ATOM 1366 C C . VAL A 1 183 ? 6.754 3.742 19.672 1 98.81 183 VAL A C 1
ATOM 1368 O O . VAL A 1 183 ? 7.906 3.537 20.047 1 98.81 183 VAL A O 1
ATOM 1371 N N . LEU A 1 184 ? 5.844 4.387 20.344 1 98.75 184 LEU A N 1
ATOM 1372 C CA . LEU A 1 184 ? 6.156 4.961 21.656 1 98.75 184 LEU A CA 1
ATOM 1373 C C . LEU A 1 184 ? 5.184 4.461 22.719 1 98.75 184 LEU A C 1
ATOM 1375 O O . LEU A 1 184 ? 4.043 4.109 22.406 1 98.75 184 LEU A O 1
ATOM 1379 N N . PRO A 1 185 ? 5.676 4.457 24.016 1 98.31 185 PRO A N 1
ATOM 1380 C CA . PRO A 1 185 ? 4.668 4.281 25.062 1 98.31 185 PRO A CA 1
ATOM 1381 C C . PRO A 1 185 ? 3.514 5.277 24.938 1 98.31 185 PRO A C 1
ATOM 1383 O O . PRO A 1 185 ? 3.729 6.438 24.578 1 98.31 185 PRO A O 1
ATOM 1386 N N . HIS A 1 186 ? 2.334 4.832 25.188 1 98 186 HIS A N 1
ATOM 1387 C CA . HIS A 1 186 ? 1.113 5.602 24.969 1 98 186 HIS A CA 1
ATOM 1388 C C . HIS A 1 186 ? 1.215 6.988 25.594 1 98 186 HIS A C 1
ATOM 1390 O O . HIS A 1 186 ? 0.888 7.988 24.953 1 98 186 HIS A O 1
ATOM 1396 N N . GLY A 1 187 ? 1.682 7.141 26.781 1 97.81 187 GLY A N 1
ATOM 1397 C CA . GLY A 1 187 ? 1.749 8.391 27.531 1 97.81 187 GLY A CA 1
ATOM 1398 C C . GLY A 1 187 ? 2.838 9.32 27.031 1 97.81 187 GLY A C 1
ATOM 1399 O O . GLY A 1 187 ? 2.869 10.5 27.391 1 97.81 187 GLY A O 1
ATOM 1400 N N . GLU A 1 188 ? 3.732 8.859 26.109 1 98.56 188 GLU A N 1
ATOM 1401 C CA . GLU A 1 188 ? 4.867 9.641 25.625 1 98.56 188 GLU A CA 1
ATOM 1402 C C . GLU A 1 188 ? 4.676 10.055 24.172 1 98.56 188 GLU A C 1
ATOM 1404 O O . GLU A 1 188 ? 5.504 10.781 23.609 1 98.56 188 GLU A O 1
ATOM 1409 N N . LEU A 1 189 ? 3.568 9.672 23.625 1 98.62 189 LEU A N 1
ATOM 1410 C CA . LEU A 1 189 ? 3.35 9.852 22.188 1 98.62 189 LEU A CA 1
ATOM 1411 C C . LEU A 1 189 ? 3.365 11.328 21.828 1 98.62 189 LEU A C 1
ATOM 1413 O O . LEU A 1 189 ? 4.156 11.75 20.969 1 98.62 189 LEU A O 1
ATOM 1417 N N . LEU A 1 190 ? 2.539 12.148 22.469 1 98.38 190 LEU A N 1
ATOM 1418 C CA . LEU A 1 190 ? 2.404 13.555 22.094 1 98.38 190 LEU A CA 1
ATOM 1419 C C . LEU A 1 190 ? 3.674 14.328 22.422 1 98.38 190 LEU A C 1
ATOM 1421 O O . LEU A 1 190 ? 4.078 15.219 21.672 1 98.38 190 LEU A O 1
ATOM 1425 N N . SER A 1 191 ? 4.293 14.031 23.562 1 98.56 191 SER A N 1
ATOM 1426 C CA . SER A 1 191 ? 5.527 14.719 23.922 1 98.56 191 SER A CA 1
ATOM 1427 C C . SER A 1 191 ? 6.633 14.43 22.922 1 98.56 191 SER A C 1
ATOM 1429 O O . SER A 1 191 ? 7.406 15.328 22.562 1 98.56 191 SER A O 1
ATOM 1431 N N . ALA A 1 192 ? 6.707 13.195 22.469 1 98.69 192 ALA A N 1
ATOM 1432 C CA . ALA A 1 192 ? 7.699 12.836 21.453 1 98.69 192 ALA A CA 1
ATOM 1433 C C . ALA A 1 192 ? 7.426 13.555 20.141 1 98.69 192 ALA A C 1
ATOM 1435 O O . ALA A 1 192 ? 8.344 14.062 19.484 1 98.69 192 ALA A O 1
ATOM 1436 N N . ALA A 1 193 ? 6.156 13.586 19.688 1 98.75 193 ALA A N 1
ATOM 1437 C CA . ALA A 1 193 ? 5.781 14.297 18.469 1 98.75 193 ALA A CA 1
ATOM 1438 C C . ALA A 1 193 ? 6.105 15.781 18.578 1 98.75 193 ALA A C 1
ATOM 1440 O O . ALA A 1 193 ? 6.617 16.391 17.625 1 98.75 193 ALA A O 1
ATOM 1441 N N . ARG A 1 194 ? 5.852 16.328 19.719 1 98.62 194 ARG A N 1
ATOM 1442 C CA . ARG A 1 194 ? 6.141 17.75 19.938 1 98.62 194 ARG A CA 1
ATOM 1443 C C . ARG A 1 194 ? 7.641 18.016 19.891 1 98.62 194 ARG A C 1
ATOM 1445 O O . ARG A 1 194 ? 8.07 19.062 19.391 1 98.62 194 ARG A O 1
ATOM 1452 N N . ALA A 1 195 ? 8.383 17.109 20.469 1 98.69 195 ALA A N 1
ATOM 1453 C CA . ALA A 1 195 ? 9.836 17.266 20.438 1 98.69 195 ALA A CA 1
ATOM 1454 C C . ALA A 1 195 ? 10.359 17.281 19 1 98.69 195 ALA A C 1
ATOM 1456 O O . ALA A 1 195 ? 11.211 18.094 18.656 1 98.69 195 ALA A O 1
ATOM 1457 N N . THR A 1 196 ? 9.875 16.391 18.219 1 98.75 196 THR A N 1
ATOM 1458 C CA . THR A 1 196 ? 10.266 16.359 16.812 1 98.75 196 THR A CA 1
ATOM 1459 C C . THR A 1 196 ? 9.797 17.641 16.094 1 98.75 196 THR A C 1
ATOM 1461 O O . THR A 1 196 ? 10.562 18.234 15.344 1 98.75 196 THR A O 1
ATOM 1464 N N . ALA A 1 197 ? 8.578 18.047 16.344 1 98.69 197 ALA A N 1
ATOM 1465 C CA . ALA A 1 197 ? 8.047 19.266 15.766 1 98.69 197 ALA A CA 1
ATOM 1466 C C . ALA A 1 197 ? 8.891 20.469 16.156 1 98.69 197 ALA A C 1
ATOM 1468 O O . ALA A 1 197 ? 9.148 21.344 15.32 1 98.69 197 ALA A O 1
ATOM 1469 N N . ALA A 1 198 ? 9.336 20.5 17.375 1 97.94 198 ALA A N 1
ATOM 1470 C CA . ALA A 1 198 ? 10.18 21.594 17.859 1 97.94 198 ALA A CA 1
ATOM 1471 C C . ALA A 1 198 ? 11.523 21.609 17.125 1 97.94 198 ALA A C 1
ATOM 1473 O O . ALA A 1 198 ? 12.055 22.672 16.812 1 97.94 198 ALA A O 1
ATOM 1474 N N . THR A 1 199 ? 12.055 20.453 16.922 1 98.12 199 THR A N 1
ATOM 1475 C CA . THR A 1 199 ? 13.297 20.344 16.172 1 98.12 199 THR A CA 1
ATOM 1476 C C . THR A 1 199 ? 13.117 20.906 14.766 1 98.12 199 THR A C 1
ATOM 1478 O O . THR A 1 199 ? 13.953 21.688 14.289 1 98.12 199 THR A O 1
ATOM 1481 N N . ILE A 1 200 ? 12.039 20.578 14.094 1 98.38 200 ILE A N 1
ATOM 1482 C CA . ILE A 1 200 ? 11.734 21.062 12.75 1 98.38 200 ILE A CA 1
ATOM 1483 C C . ILE A 1 200 ? 11.57 22.578 12.758 1 98.38 200 ILE A C 1
ATOM 1485 O O . ILE A 1 200 ? 12.031 23.266 11.844 1 98.38 200 ILE A O 1
ATOM 1489 N N . ALA A 1 201 ? 10.984 23.078 13.828 1 97 201 ALA A N 1
ATOM 1490 C CA . ALA A 1 201 ? 10.688 24.5 13.945 1 97 201 ALA A CA 1
ATOM 1491 C C . ALA A 1 201 ? 11.977 25.328 14.039 1 97 201 ALA A C 1
ATOM 1493 O O . ALA A 1 201 ? 11.969 26.531 13.82 1 97 201 ALA A O 1
ATOM 1494 N N . GLN A 1 202 ? 13.086 24.672 14.328 1 95.56 202 GLN A N 1
ATOM 1495 C CA . GLN A 1 202 ? 14.367 25.359 14.461 1 95.56 202 GLN A CA 1
ATOM 1496 C C . GLN A 1 202 ? 15.086 25.422 13.117 1 95.56 202 GLN A C 1
ATOM 1498 O O . GLN A 1 202 ? 16.109 26.094 12.992 1 95.56 202 GLN A O 1
ATOM 1503 N N . MET A 1 203 ? 14.555 24.75 12.133 1 96.56 203 MET A N 1
ATOM 1504 C CA . MET A 1 203 ? 15.195 24.703 10.82 1 96.56 203 MET A CA 1
ATOM 1505 C C . MET A 1 203 ? 14.75 25.875 9.953 1 96.56 203 MET A C 1
ATOM 1507 O O . MET A 1 203 ? 13.867 26.641 10.352 1 96.56 203 MET A O 1
ATOM 1511 N N . GLY A 1 204 ? 15.484 26.109 8.773 1 95.88 204 GLY A N 1
ATOM 1512 C CA . GLY A 1 204 ? 15.016 27.125 7.836 1 95.88 204 GLY A CA 1
ATOM 1513 C C . GLY A 1 204 ? 13.648 26.812 7.254 1 95.88 204 GLY A C 1
ATOM 1514 O O . GLY A 1 204 ? 13.5 25.844 6.504 1 95.88 204 GLY A O 1
ATOM 1515 N N . PRO A 1 205 ? 12.672 27.594 7.645 1 96.75 205 PRO A N 1
ATOM 1516 C CA . PRO A 1 205 ? 11.289 27.234 7.289 1 96.75 205 PRO A CA 1
ATOM 1517 C C . PRO A 1 205 ? 11.055 27.234 5.781 1 96.75 205 PRO A C 1
ATOM 1519 O O . PRO A 1 205 ? 10.289 26.406 5.27 1 96.75 205 PRO A O 1
ATOM 1522 N N . LEU A 1 206 ? 11.656 28.094 5.062 1 96.75 206 LEU A N 1
ATOM 1523 C CA . LEU A 1 206 ? 11.477 28.125 3.615 1 96.75 206 LEU A CA 1
ATOM 1524 C C . LEU A 1 206 ? 12.109 26.906 2.951 1 96.75 206 LEU A C 1
ATOM 1526 O O . LEU A 1 206 ? 11.562 26.375 1.988 1 96.75 206 LEU A O 1
ATOM 1530 N N . ALA A 1 207 ? 13.305 26.516 3.494 1 97.19 207 ALA A N 1
ATOM 1531 C CA . ALA A 1 207 ? 13.984 25.344 2.975 1 97.19 207 ALA A CA 1
ATOM 1532 C C . ALA A 1 207 ? 13.172 24.078 3.252 1 97.19 207 ALA A C 1
ATOM 1534 O O . ALA A 1 207 ? 13.047 23.203 2.385 1 97.19 207 ALA A O 1
ATOM 1535 N N . VAL A 1 208 ? 12.586 23.984 4.438 1 98.31 208 VAL A N 1
ATOM 1536 C CA . VAL A 1 208 ? 11.758 22.844 4.797 1 98.31 208 VAL A CA 1
ATOM 1537 C C . VAL A 1 208 ? 10.531 22.781 3.881 1 98.31 208 VAL A C 1
ATOM 1539 O O . VAL A 1 208 ? 10.195 21.719 3.361 1 98.31 208 VAL A O 1
ATOM 1542 N N . ALA A 1 209 ? 9.898 23.875 3.674 1 98 209 ALA A N 1
ATOM 1543 C CA . ALA A 1 209 ? 8.734 23.953 2.793 1 98 209 ALA A CA 1
ATOM 1544 C C . ALA A 1 209 ? 9.094 23.547 1.369 1 98 209 ALA A C 1
ATOM 1546 O O . ALA A 1 209 ? 8.344 22.812 0.719 1 98 209 ALA A O 1
ATOM 1547 N N . GLU A 1 210 ? 10.242 24.031 0.884 1 97.38 210 GLU A N 1
ATOM 1548 C CA . GLU A 1 210 ? 10.688 23.703 -0.469 1 97.38 210 GLU A CA 1
ATOM 1549 C C . GLU A 1 210 ? 10.992 22.219 -0.608 1 97.38 210 GLU A C 1
ATOM 1551 O O . GLU A 1 210 ? 10.633 21.594 -1.608 1 97.38 210 GLU A O 1
ATOM 1556 N N . ALA A 1 211 ? 11.688 21.719 0.383 1 98.31 211 ALA A N 1
ATOM 1557 C CA . ALA A 1 211 ? 11.977 20.297 0.364 1 98.31 211 ALA A CA 1
ATOM 1558 C C . ALA A 1 211 ? 10.695 19.469 0.281 1 98.31 211 ALA A C 1
ATOM 1560 O O . ALA A 1 211 ? 10.594 18.547 -0.526 1 98.31 211 ALA A O 1
ATOM 1561 N N . LYS A 1 212 ? 9.727 19.797 1.112 1 98 212 LYS A N 1
ATOM 1562 C CA . LYS A 1 212 ? 8.438 19.109 1.111 1 98 212 LYS A CA 1
ATOM 1563 C C . LYS A 1 212 ? 7.77 19.188 -0.258 1 98 212 LYS A C 1
ATOM 1565 O O . LYS A 1 212 ? 7.273 18.188 -0.778 1 98 212 LYS A O 1
ATOM 1570 N N . LYS A 1 213 ? 7.742 20.359 -0.809 1 97.5 213 LYS A N 1
ATOM 1571 C CA . LYS A 1 213 ? 7.121 20.578 -2.111 1 97.5 213 LYS A CA 1
ATOM 1572 C C . LYS A 1 213 ? 7.801 19.75 -3.197 1 97.5 213 LYS A C 1
ATOM 1574 O O . LYS A 1 213 ? 7.129 19.078 -3.975 1 97.5 213 LYS A O 1
ATOM 1579 N N . VAL A 1 214 ? 9.172 19.797 -3.236 1 96.69 214 VAL A N 1
ATOM 1580 C CA . VAL A 1 214 ? 9.945 19.109 -4.266 1 96.69 214 VAL A CA 1
ATOM 1581 C C . VAL A 1 214 ? 9.734 17.594 -4.152 1 96.69 214 VAL A C 1
ATOM 1583 O O . VAL A 1 214 ? 9.594 16.906 -5.164 1 96.69 214 VAL A O 1
ATOM 1586 N N . MET A 1 215 ? 9.727 17.156 -2.957 1 96.56 215 MET A N 1
ATOM 1587 C CA . MET A 1 215 ? 9.523 15.734 -2.736 1 96.56 215 MET A CA 1
ATOM 1588 C C . MET A 1 215 ? 8.125 15.312 -3.186 1 96.56 215 MET A C 1
ATOM 1590 O O . MET A 1 215 ? 7.973 14.297 -3.869 1 96.56 215 MET A O 1
ATOM 1594 N N . ARG A 1 216 ? 7.129 16.047 -2.824 1 94.88 216 ARG A N 1
ATOM 1595 C CA . ARG A 1 216 ? 5.754 15.742 -3.189 1 94.88 216 ARG A CA 1
ATOM 1596 C C . ARG A 1 216 ? 5.562 15.789 -4.703 1 94.88 216 ARG A C 1
ATOM 1598 O O . ARG A 1 216 ? 4.969 14.883 -5.289 1 94.88 216 ARG A O 1
ATOM 1605 N N . GLU A 1 217 ? 6.082 16.828 -5.316 1 94.19 217 GLU A N 1
ATOM 1606 C CA . GLU A 1 217 ? 5.887 17.031 -6.746 1 94.19 217 GLU A CA 1
ATOM 1607 C C . GLU A 1 217 ? 6.723 16.047 -7.566 1 94.19 217 GLU A C 1
ATOM 1609 O O . GLU A 1 217 ? 6.375 15.734 -8.703 1 94.19 217 GLU A O 1
ATOM 1614 N N . GLY A 1 218 ? 7.832 15.672 -7.035 1 93.69 218 GLY A N 1
ATOM 1615 C CA . GLY A 1 218 ? 8.727 14.781 -7.754 1 93.69 218 GLY A CA 1
ATOM 1616 C C . GLY A 1 218 ? 8.281 13.328 -7.715 1 93.69 218 GLY A C 1
ATOM 1617 O O . GLY A 1 218 ? 8.656 12.539 -8.578 1 93.69 218 GLY A O 1
ATOM 1618 N N . GLU A 1 219 ? 7.535 12.969 -6.719 1 91.81 219 GLU A N 1
ATOM 1619 C CA . GLU A 1 219 ? 7.117 11.578 -6.555 1 91.81 219 GLU A CA 1
ATOM 1620 C C . GLU A 1 219 ? 6.273 11.117 -7.738 1 91.81 219 GLU A C 1
ATOM 1622 O O . GLU A 1 219 ? 5.324 11.789 -8.133 1 91.81 219 GLU A O 1
ATOM 1627 N N . GLY A 1 220 ? 6.617 9.906 -8.273 1 89.62 220 GLY A N 1
ATOM 1628 C CA . GLY A 1 220 ? 5.871 9.336 -9.383 1 89.62 220 GLY A CA 1
ATOM 1629 C C . GLY A 1 220 ? 6.359 9.82 -10.734 1 89.62 220 GLY A C 1
ATOM 1630 O O . GLY A 1 220 ? 5.895 9.352 -11.773 1 89.62 220 GLY A O 1
ATOM 1631 N N . ARG A 1 221 ? 7.277 10.773 -10.727 1 91.25 221 ARG A N 1
ATOM 1632 C CA . ARG A 1 221 ? 7.867 11.242 -11.977 1 91.25 221 ARG A CA 1
ATOM 1633 C C . ARG A 1 221 ? 9.125 10.461 -12.312 1 91.25 221 ARG A C 1
ATOM 1635 O O . ARG A 1 221 ? 9.68 9.758 -11.461 1 91.25 221 ARG A O 1
ATOM 1642 N N . LEU A 1 222 ? 9.453 10.602 -13.633 1 92.38 222 LEU A N 1
ATOM 1643 C CA . LEU A 1 222 ? 10.789 10.117 -13.992 1 92.38 222 LEU A CA 1
ATOM 1644 C C . LEU A 1 222 ? 11.859 10.836 -13.18 1 92.38 222 LEU A C 1
ATOM 1646 O O . LEU A 1 222 ? 11.758 12.039 -12.938 1 92.38 222 LEU A O 1
ATOM 1650 N N . LEU A 1 223 ? 12.906 10.141 -12.82 1 89.12 223 LEU A N 1
ATOM 1651 C CA . LEU A 1 223 ? 13.945 10.68 -11.953 1 89.12 223 LEU A CA 1
ATOM 1652 C C . LEU A 1 223 ? 14.562 11.938 -12.547 1 89.12 223 LEU A C 1
ATOM 1654 O O . LEU A 1 223 ? 14.82 12.906 -11.828 1 89.12 223 LEU A O 1
ATOM 1658 N N . ARG A 1 224 ? 14.781 11.906 -13.805 1 92 224 ARG A N 1
ATOM 1659 C CA . ARG A 1 224 ? 15.375 13.07 -14.453 1 92 224 ARG A CA 1
ATOM 1660 C C . ARG A 1 224 ? 14.508 14.305 -14.273 1 92 224 ARG A C 1
ATOM 1662 O O . ARG A 1 224 ? 15.016 15.398 -14.008 1 92 224 ARG A O 1
ATOM 1669 N N . ASP A 1 225 ? 13.188 14.133 -14.352 1 94.62 225 ASP A N 1
ATOM 1670 C CA . ASP A 1 225 ? 12.25 15.234 -14.18 1 94.62 225 ASP A CA 1
ATOM 1671 C C . ASP A 1 225 ? 12.18 15.672 -12.719 1 94.62 225 ASP A C 1
ATOM 1673 O O . ASP A 1 225 ? 12.109 16.875 -12.43 1 94.62 225 ASP A O 1
ATOM 1677 N N . ALA A 1 226 ? 12.188 14.742 -11.828 1 94.38 226 ALA A N 1
ATOM 1678 C CA . ALA A 1 226 ? 12.195 15.039 -10.391 1 94.38 226 ALA A CA 1
ATOM 1679 C C . ALA A 1 226 ? 13.469 15.781 -9.992 1 94.38 226 ALA A C 1
ATOM 1681 O O . ALA A 1 226 ? 13.422 16.719 -9.195 1 94.38 226 ALA A O 1
ATOM 1682 N N . ASN A 1 227 ? 14.547 15.391 -10.586 1 95.88 227 ASN A N 1
ATOM 1683 C CA . ASN A 1 227 ? 15.812 16.062 -10.305 1 95.88 227 ASN A CA 1
ATOM 1684 C C . ASN A 1 227 ? 15.805 17.5 -10.805 1 95.88 227 ASN A C 1
ATOM 1686 O O . ASN A 1 227 ? 16.406 18.375 -10.188 1 95.88 227 ASN A O 1
ATOM 1690 N N . ALA A 1 228 ? 15.164 17.672 -11.875 1 96.56 228 ALA A N 1
ATOM 1691 C CA . ALA A 1 228 ? 15.055 19.047 -12.367 1 96.56 228 ALA A CA 1
ATOM 1692 C C . ALA A 1 228 ? 14.312 19.938 -11.367 1 96.56 228 ALA A C 1
ATOM 1694 O O . ALA A 1 228 ? 14.688 21.094 -11.148 1 96.56 228 ALA A O 1
ATOM 1695 N N . LEU A 1 229 ? 13.266 19.406 -10.711 1 96.06 229 LEU A N 1
ATOM 1696 C CA . LEU A 1 229 ? 12.555 20.125 -9.656 1 96.06 229 LEU A CA 1
ATOM 1697 C C . LEU A 1 229 ? 13.484 20.438 -8.484 1 96.06 229 LEU A C 1
ATOM 1699 O O . LEU A 1 229 ? 13.461 21.531 -7.941 1 96.06 229 LEU A O 1
ATOM 1703 N N . GLU A 1 230 ? 14.289 19.453 -8.148 1 97.62 230 GLU A N 1
ATOM 1704 C CA . GLU A 1 230 ? 15.227 19.625 -7.039 1 97.62 230 GLU A CA 1
ATOM 1705 C C . GLU A 1 230 ? 16.266 20.688 -7.348 1 97.62 230 GLU A C 1
ATOM 1707 O O . GLU A 1 230 ? 16.594 21.516 -6.484 1 97.62 230 GLU A O 1
ATOM 1712 N N . ILE A 1 231 ? 16.766 20.641 -8.578 1 97.75 231 ILE A N 1
ATOM 1713 C CA . ILE A 1 231 ? 17.734 21.641 -9 1 97.75 231 ILE A CA 1
ATOM 1714 C C . ILE A 1 231 ? 17.141 23.031 -8.867 1 97.75 231 ILE A C 1
ATOM 1716 O O . ILE A 1 231 ? 17.766 23.922 -8.289 1 97.75 231 ILE A O 1
ATOM 1720 N N . ASP A 1 232 ? 15.93 23.172 -9.32 1 97.38 232 ASP A N 1
ATOM 1721 C CA . ASP A 1 232 ? 15.258 24.469 -9.234 1 97.38 232 ASP A CA 1
ATOM 1722 C C . ASP A 1 232 ? 15 24.859 -7.785 1 97.38 232 ASP A C 1
ATOM 1724 O O . ASP A 1 232 ? 15.211 26.016 -7.406 1 97.38 232 ASP A O 1
ATOM 1728 N N . GLY A 1 233 ? 14.555 23.953 -6.992 1 97.56 233 GLY A N 1
ATOM 1729 C CA . GLY A 1 233 ? 14.297 24.219 -5.586 1 97.56 233 GLY A CA 1
ATOM 1730 C C . GLY A 1 233 ? 15.555 24.594 -4.816 1 97.56 233 GLY A C 1
ATOM 1731 O O . GLY A 1 233 ? 15.539 25.547 -4.027 1 97.56 233 GLY A O 1
ATOM 1732 N N . PHE A 1 234 ? 16.609 23.906 -5.098 1 96.81 234 PHE A N 1
ATOM 1733 C CA . PHE A 1 234 ? 17.906 24.188 -4.469 1 96.81 234 PHE A CA 1
ATOM 1734 C C . PHE A 1 234 ? 18.391 25.594 -4.828 1 96.81 234 PHE A C 1
ATOM 1736 O O . PHE A 1 234 ? 18.719 26.375 -3.947 1 96.81 234 PHE A O 1
ATOM 1743 N N . ALA A 1 235 ? 18.375 25.891 -6.129 1 96.5 235 ALA A N 1
ATOM 1744 C CA . ALA A 1 235 ? 18.812 27.188 -6.609 1 96.5 235 ALA A CA 1
ATOM 1745 C C . ALA A 1 235 ? 17.938 28.312 -6.031 1 96.5 235 ALA A C 1
ATOM 1747 O O . ALA A 1 235 ? 18.453 29.359 -5.648 1 96.5 235 ALA A O 1
ATOM 1748 N N . GLY A 1 236 ? 16.688 28.062 -5.879 1 97 236 GLY A N 1
ATOM 1749 C CA . GLY A 1 236 ? 15.75 29.062 -5.371 1 97 236 GLY A CA 1
ATOM 1750 C C . GLY A 1 236 ? 16.016 29.453 -3.928 1 97 236 GLY A C 1
ATOM 1751 O O . GLY A 1 236 ? 15.758 30.578 -3.523 1 97 236 GLY A O 1
ATOM 1752 N N . CYS A 1 237 ? 16.562 28.562 -3.129 1 96.38 237 CYS A N 1
ATOM 1753 C CA . CYS A 1 237 ? 16.875 28.844 -1.73 1 96.38 237 CYS A CA 1
ATOM 1754 C C . CYS A 1 237 ? 17.938 29.922 -1.615 1 96.38 237 CYS A C 1
ATOM 1756 O O . CYS A 1 237 ? 17.969 30.656 -0.622 1 96.38 237 CYS A O 1
ATOM 1758 N N . PHE A 1 238 ? 18.75 30.094 -2.625 1 96.19 238 PHE A N 1
ATOM 1759 C CA . PHE A 1 238 ? 19.859 31.047 -2.561 1 96.19 238 PHE A CA 1
ATOM 1760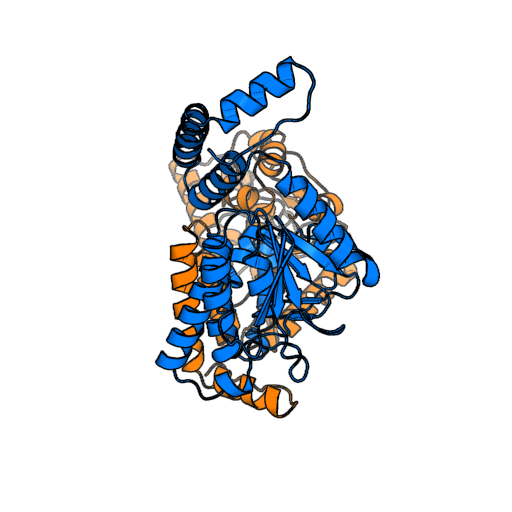 C C . PHE A 1 238 ? 19.375 32.469 -2.73 1 96.19 238 PHE A C 1
ATOM 1762 O O . PHE A 1 238 ? 20.141 33.438 -2.547 1 96.19 238 PHE A O 1
ATOM 1769 N N . GLU A 1 239 ? 18.109 32.688 -2.947 1 96.25 239 GLU A N 1
ATOM 1770 C CA . GLU A 1 239 ? 17.531 34.031 -3.035 1 96.25 239 GLU A CA 1
ATOM 1771 C C . GLU A 1 239 ? 16.938 34.469 -1.697 1 96.25 239 GLU A C 1
ATOM 1773 O O . GLU A 1 239 ? 16.469 35.594 -1.56 1 96.25 239 GLU A O 1
ATOM 1778 N N . THR A 1 240 ? 17.016 33.625 -0.694 1 95.69 240 THR A N 1
ATOM 1779 C CA . THR A 1 240 ? 16.359 33.906 0.581 1 95.69 240 THR A CA 1
ATOM 1780 C C . THR A 1 240 ? 17.359 34.469 1.591 1 95.69 240 THR A C 1
ATOM 1782 O O . THR A 1 240 ? 18.547 34.094 1.568 1 95.69 240 THR A O 1
ATOM 1785 N N . ASP A 1 241 ? 16.875 35.312 2.512 1 96.75 241 ASP A N 1
ATOM 1786 C CA . ASP A 1 241 ? 17.688 35.75 3.629 1 96.75 241 ASP A CA 1
ATOM 1787 C C . ASP A 1 241 ? 18.031 34.625 4.574 1 96.75 241 ASP A C 1
ATOM 1789 O O . ASP A 1 241 ? 19.094 34.594 5.195 1 96.75 241 ASP A O 1
ATOM 1793 N N . ASP A 1 242 ? 17.172 33.656 4.598 1 95.94 242 ASP A N 1
ATOM 1794 C CA . ASP A 1 242 ? 17.391 32.5 5.457 1 95.94 242 ASP A CA 1
ATOM 1795 C C . ASP A 1 242 ? 18.625 31.703 5.02 1 95.94 242 ASP A C 1
ATOM 1797 O O . ASP A 1 242 ? 19.375 31.203 5.859 1 95.94 242 ASP A O 1
ATOM 1801 N N . GLN A 1 243 ? 18.781 31.547 3.709 1 93.94 243 GLN A N 1
ATOM 1802 C CA . GLN A 1 243 ? 19.969 30.875 3.193 1 93.94 243 GLN A CA 1
ATOM 1803 C C . GLN A 1 243 ? 21.234 31.594 3.605 1 93.94 243 GLN A C 1
ATOM 1805 O O . GLN A 1 243 ? 22.203 30.969 4.059 1 93.94 243 GLN A O 1
ATOM 1810 N N . LYS A 1 244 ? 21.266 32.906 3.502 1 96.31 244 LYS A N 1
ATOM 1811 C CA . LYS A 1 244 ? 22.422 33.719 3.91 1 96.31 244 LYS A CA 1
ATOM 1812 C C . LYS A 1 244 ? 22.688 33.562 5.406 1 96.31 244 LYS A C 1
ATOM 1814 O O . LYS A 1 244 ? 23.828 33.344 5.824 1 96.31 244 LYS A O 1
ATOM 1819 N N . GLU A 1 245 ? 21.609 33.688 6.105 1 96.38 245 GLU A N 1
ATOM 1820 C CA . GLU A 1 245 ? 21.703 33.562 7.555 1 96.38 245 GLU A CA 1
ATOM 1821 C C . GLU A 1 245 ? 22.203 32.156 7.957 1 96.38 245 GLU A C 1
ATOM 1823 O O . GLU A 1 245 ? 23.094 32.031 8.789 1 96.38 245 GLU A O 1
ATOM 1828 N N . GLY A 1 246 ? 21.625 31.156 7.406 1 95.12 246 GLY A N 1
ATOM 1829 C CA . GLY A 1 246 ? 22 29.781 7.746 1 95.12 246 GLY A CA 1
ATOM 1830 C C . GLY A 1 246 ? 23.453 29.484 7.488 1 95.12 246 GLY A C 1
ATOM 1831 O O . GLY A 1 246 ? 24.141 28.922 8.352 1 95.12 246 GLY A O 1
ATOM 1832 N N . MET A 1 247 ? 23.953 29.891 6.348 1 94 247 MET A N 1
ATOM 1833 C CA . MET A 1 247 ? 25.344 29.609 5.988 1 94 247 MET A CA 1
ATOM 1834 C C . MET A 1 247 ? 26.297 30.484 6.785 1 94 247 MET A C 1
ATOM 1836 O O . MET A 1 247 ? 27.359 30.031 7.199 1 94 247 MET A O 1
ATOM 1840 N N . GLN A 1 248 ? 25.922 31.719 7.027 1 96.31 248 GLN A N 1
ATOM 1841 C CA . GLN A 1 248 ? 26.75 32.625 7.848 1 96.31 248 GLN A CA 1
ATOM 1842 C C . GLN A 1 248 ? 26.844 32.094 9.281 1 96.31 248 GLN A C 1
ATOM 1844 O O . GLN A 1 248 ? 27.922 32.094 9.867 1 96.31 248 GLN A O 1
ATOM 1849 N N . ALA A 1 249 ? 25.719 31.734 9.789 1 96.06 249 ALA A N 1
ATOM 1850 C CA . ALA A 1 249 ? 25.688 31.203 11.156 1 96.06 249 ALA A CA 1
ATOM 1851 C C . ALA A 1 249 ? 26.562 29.969 11.281 1 96.06 249 ALA A C 1
ATOM 1853 O O . ALA A 1 249 ? 27.266 29.781 12.281 1 96.06 249 ALA A O 1
ATOM 1854 N N . PHE A 1 250 ? 26.547 29.078 10.352 1 93.25 250 PHE A N 1
ATOM 1855 C CA . PHE A 1 250 ? 27.359 27.875 10.336 1 93.25 250 PHE A CA 1
ATOM 1856 C C . PHE A 1 250 ? 28.844 28.219 10.367 1 93.25 250 PHE A C 1
ATOM 1858 O O . PHE A 1 250 ? 29.609 27.656 11.164 1 93.25 250 PHE A O 1
ATOM 1865 N N . LEU A 1 251 ? 29.172 29.156 9.523 1 94.69 251 LEU A N 1
ATOM 1866 C CA . LEU A 1 251 ? 30.562 29.562 9.438 1 94.69 251 LEU A CA 1
ATOM 1867 C C . LEU A 1 251 ? 31.016 30.234 10.727 1 94.69 251 LEU A C 1
ATOM 1869 O O . LEU A 1 251 ? 32.188 30.125 11.117 1 94.69 251 LEU A O 1
ATOM 1873 N N . GLU A 1 252 ? 30.109 30.812 11.398 1 97.38 252 GLU A N 1
ATOM 1874 C CA . GLU A 1 252 ? 30.406 31.531 12.633 1 97.38 252 GLU A CA 1
ATOM 1875 C C . GLU A 1 252 ? 30.188 30.656 13.859 1 97.38 252 GLU A C 1
ATOM 1877 O O . GLU A 1 252 ? 30.406 31.078 14.992 1 97.38 252 GLU A O 1
ATOM 1882 N N . LYS A 1 253 ? 29.766 29.438 13.648 1 94.25 253 LYS A N 1
ATOM 1883 C CA . LYS A 1 253 ? 29.547 28.453 14.703 1 94.25 253 LYS A CA 1
ATOM 1884 C C . LYS A 1 253 ? 28.531 28.953 15.727 1 94.25 253 LYS A C 1
ATOM 1886 O O . LYS A 1 253 ? 28.766 28.891 16.938 1 94.25 253 LYS A O 1
ATOM 1891 N N . ARG A 1 254 ? 27.422 29.531 15.234 1 95.38 254 ARG A N 1
ATOM 1892 C CA . ARG A 1 254 ? 26.281 29.953 16.047 1 95.38 254 ARG A CA 1
ATOM 1893 C C . ARG A 1 254 ? 24.969 29.375 15.5 1 95.38 254 ARG A C 1
ATOM 1895 O O . ARG A 1 254 ? 24.938 28.875 14.375 1 95.38 254 ARG A O 1
ATOM 1902 N N . ALA A 1 255 ? 24 29.5 16.406 1 93.5 255 ALA A N 1
ATOM 1903 C CA . ALA A 1 255 ? 22.672 29.078 15.953 1 93.5 255 ALA A CA 1
ATOM 1904 C C . ALA A 1 255 ? 22.078 30.078 14.961 1 93.5 255 ALA A C 1
ATOM 1906 O O . ALA A 1 255 ? 22.219 31.281 15.141 1 93.5 255 ALA A O 1
ATOM 1907 N N . ALA A 1 256 ? 21.516 29.5 13.914 1 93.75 256 ALA A N 1
ATOM 1908 C CA . ALA A 1 256 ? 20.859 30.344 12.922 1 93.75 256 ALA A CA 1
ATOM 1909 C C . ALA A 1 256 ? 19.547 30.922 13.469 1 93.75 256 ALA A C 1
ATOM 1911 O O . ALA A 1 256 ? 18.828 30.234 14.195 1 93.75 256 ALA A O 1
ATOM 1912 N N . ALA A 1 257 ? 19.234 32.219 13.094 1 94.19 257 ALA A N 1
ATOM 1913 C CA . ALA A 1 257 ? 17.953 32.844 13.367 1 94.19 257 ALA A CA 1
ATOM 1914 C C . ALA A 1 257 ? 17.172 33.062 12.078 1 94.19 257 ALA A C 1
ATOM 1916 O O . ALA A 1 257 ? 17.25 34.125 11.453 1 94.19 257 ALA A O 1
ATOM 1917 N N . PHE A 1 258 ? 16.328 32.094 11.828 1 94.38 258 PHE A N 1
ATOM 1918 C CA . PHE A 1 258 ? 15.586 32.125 10.578 1 94.38 258 PHE A CA 1
ATOM 1919 C C . PHE A 1 258 ? 14.328 33 10.711 1 94.38 258 PHE A C 1
ATOM 1921 O O . PHE A 1 258 ? 13.602 32.875 11.695 1 94.38 258 PHE A O 1
ATOM 1928 N N . LYS A 1 259 ? 14.039 33.844 9.75 1 90.06 259 LYS A N 1
ATOM 1929 C CA . LYS A 1 259 ? 12.906 34.781 9.797 1 90.06 259 LYS A CA 1
ATOM 1930 C C . LYS A 1 259 ? 11.898 34.469 8.688 1 90.06 259 LYS A C 1
ATOM 1932 O O . LYS A 1 259 ? 10.898 35.156 8.539 1 90.06 259 LYS A O 1
ATOM 1937 N N . ALA A 1 260 ? 12.164 33.406 7.93 1 91.88 260 ALA A N 1
ATOM 1938 C CA . ALA A 1 260 ? 11.297 33 6.82 1 91.88 260 ALA A CA 1
ATOM 1939 C C . ALA A 1 260 ? 11.227 34.125 5.77 1 91.88 260 ALA A C 1
ATOM 1941 O O . ALA A 1 260 ? 10.133 34.5 5.348 1 91.88 260 ALA A O 1
ATOM 1942 N N . GLU A 1 261 ? 12.422 34.656 5.457 1 90.5 261 GLU A N 1
ATOM 1943 C CA . GLU A 1 261 ? 12.516 35.719 4.465 1 90.5 261 GLU A CA 1
ATOM 1944 C C . GLU A 1 261 ? 13.547 35.375 3.391 1 90.5 261 GLU A C 1
ATOM 1946 O O . GLU A 1 261 ? 14.477 34.625 3.637 1 90.5 261 GLU A O 1
ATOM 1951 N N . MET B 1 1 ? -12.141 -29.797 -17.844 1 49.94 1 MET B N 1
ATOM 1952 C CA . MET B 1 1 ? -10.852 -29.5 -17.219 1 49.94 1 MET B CA 1
ATOM 1953 C C . MET B 1 1 ? -9.711 -29.641 -18.219 1 49.94 1 MET B C 1
ATOM 1955 O O . MET B 1 1 ? -9.625 -30.625 -18.938 1 49.94 1 MET B O 1
ATOM 1959 N N . ALA B 1 2 ? -9.195 -28.453 -18.75 1 63.75 2 ALA B N 1
ATOM 1960 C CA . ALA B 1 2 ? -8.242 -28.516 -19.859 1 63.75 2 ALA B CA 1
ATOM 1961 C C . ALA B 1 2 ? -7.129 -29.531 -19.578 1 63.75 2 ALA B C 1
ATOM 1963 O O . ALA B 1 2 ? -6.773 -29.75 -18.406 1 63.75 2 ALA B O 1
ATOM 1964 N N . ASN B 1 3 ? -6.867 -30.391 -20.375 1 81.19 3 ASN B N 1
ATOM 1965 C CA . ASN B 1 3 ? -5.848 -31.438 -20.281 1 81.19 3 ASN B CA 1
ATOM 1966 C C . ASN B 1 3 ? -4.449 -30.844 -20.156 1 81.19 3 ASN B C 1
ATOM 1968 O O . ASN B 1 3 ? -3.848 -30.438 -21.156 1 81.19 3 ASN B O 1
ATOM 1972 N N . ARG B 1 4 ? -4.074 -30.453 -18.969 1 90.31 4 ARG B N 1
ATOM 1973 C CA . ARG B 1 4 ? -2.74 -29.922 -18.688 1 90.31 4 ARG B CA 1
ATOM 1974 C C . ARG B 1 4 ? -1.837 -31.016 -18.094 1 90.31 4 ARG B C 1
ATOM 1976 O O . ARG B 1 4 ? -2.289 -31.844 -17.312 1 90.31 4 ARG B O 1
ATOM 1983 N N . SER B 1 5 ? -0.644 -31.047 -18.484 1 95.56 5 SER B N 1
ATOM 1984 C CA . SER B 1 5 ? 0.324 -32.062 -18.078 1 95.56 5 SER B CA 1
ATOM 1985 C C . SER B 1 5 ? 1.097 -31.625 -16.844 1 95.56 5 SER B C 1
ATOM 1987 O O . SER B 1 5 ? 1.434 -32.438 -15.992 1 95.56 5 SER B O 1
ATOM 1989 N N . TYR B 1 6 ? 1.352 -30.328 -16.734 1 98.06 6 TYR B N 1
ATOM 1990 C CA . TYR B 1 6 ? 2.332 -29.875 -15.742 1 98.06 6 TYR B CA 1
ATOM 1991 C C . TYR B 1 6 ? 1.719 -28.875 -14.781 1 98.06 6 TYR B C 1
ATOM 1993 O O . TYR B 1 6 ? 2.355 -28.469 -13.805 1 98.06 6 TYR B O 1
ATOM 2001 N N . VAL B 1 7 ? 0.5 -28.391 -15.055 1 98.56 7 VAL B N 1
ATOM 2002 C CA . VAL B 1 7 ? -0.158 -27.406 -14.195 1 98.56 7 VAL B CA 1
ATOM 2003 C C . VAL B 1 7 ? -1.521 -27.938 -13.758 1 98.56 7 VAL B C 1
ATOM 2005 O O . VAL B 1 7 ? -2.383 -28.219 -14.586 1 98.56 7 VAL B O 1
ATOM 2008 N N . ARG B 1 8 ? -1.646 -28.109 -12.477 1 98.19 8 ARG B N 1
ATOM 2009 C CA . ARG B 1 8 ? -2.898 -28.594 -11.898 1 98.19 8 ARG B CA 1
ATOM 2010 C C . ARG B 1 8 ? -3.684 -27.438 -11.266 1 98.19 8 ARG B C 1
ATOM 2012 O O . ARG B 1 8 ? -3.113 -26.609 -10.562 1 98.19 8 ARG B O 1
ATOM 2019 N N . LEU B 1 9 ? -4.914 -27.375 -11.547 1 98.06 9 LEU B N 1
ATOM 2020 C CA . LEU B 1 9 ? -5.824 -26.422 -10.945 1 98.06 9 LEU B CA 1
ATOM 2021 C C . LEU B 1 9 ? -6.918 -27.125 -10.148 1 98.06 9 LEU B C 1
ATOM 2023 O O . LEU B 1 9 ? -7.676 -27.922 -10.703 1 98.06 9 LEU B O 1
ATOM 2027 N N . GLU B 1 10 ? -6.93 -26.938 -8.867 1 97.75 10 GLU B N 1
ATOM 2028 C CA . GLU B 1 10 ? -7.938 -27.5 -7.977 1 97.75 10 GLU B CA 1
ATOM 2029 C C . GLU B 1 10 ? -8.812 -26.422 -7.371 1 97.75 10 GLU B C 1
ATOM 2031 O O . GLU B 1 10 ? -8.305 -25.406 -6.867 1 97.75 10 GLU B O 1
ATOM 2036 N N . ILE B 1 11 ? -10.086 -26.641 -7.488 1 97.31 11 ILE B N 1
ATOM 2037 C CA . ILE B 1 11 ? -11.047 -25.688 -6.949 1 97.31 11 ILE B CA 1
ATOM 2038 C C . ILE B 1 11 ? -11.781 -26.297 -5.762 1 97.31 11 ILE B C 1
ATOM 2040 O O . ILE B 1 11 ? -12.336 -27.406 -5.871 1 97.31 11 ILE B O 1
ATOM 2044 N N . ASP B 1 12 ? -11.695 -25.719 -4.672 1 96.56 12 ASP B N 1
ATOM 2045 C CA . ASP B 1 12 ? -12.398 -26.094 -3.451 1 96.56 12 ASP B CA 1
ATOM 2046 C C . ASP B 1 12 ? -13.25 -24.938 -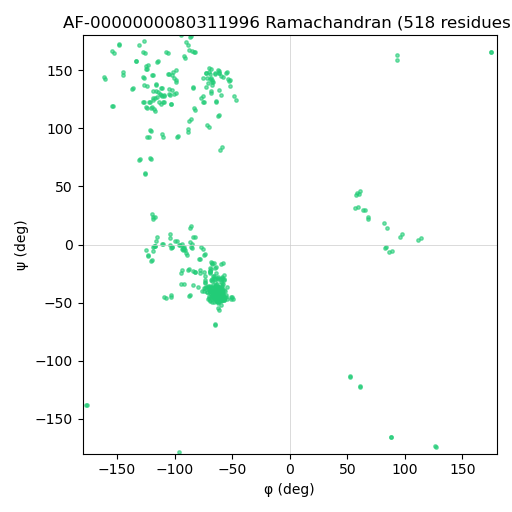2.934 1 96.56 12 ASP B C 1
ATOM 2048 O O . ASP B 1 12 ? -12.781 -24.125 -2.129 1 96.56 12 ASP B O 1
ATOM 2052 N N . GLY B 1 13 ? -14.531 -24.938 -3.367 1 95.56 13 GLY B N 1
ATOM 2053 C CA . GLY B 1 13 ? -15.375 -23.797 -3.041 1 95.56 13 GLY B CA 1
ATOM 2054 C C . GLY B 1 13 ? -14.859 -22.484 -3.605 1 95.56 13 GLY B C 1
ATOM 2055 O O . GLY B 1 13 ? -14.609 -22.391 -4.809 1 95.56 13 GLY B O 1
ATOM 2056 N N . ALA B 1 14 ? -14.625 -21.516 -2.723 1 97.25 14 ALA B N 1
ATOM 2057 C CA . ALA B 1 14 ? -14.203 -20.188 -3.135 1 97.25 14 ALA B CA 1
ATOM 2058 C C . ALA B 1 14 ? -12.695 -20.125 -3.324 1 97.25 14 ALA B C 1
ATOM 2060 O O . ALA B 1 14 ? -12.164 -19.094 -3.773 1 97.25 14 ALA B O 1
ATOM 2061 N N . LEU B 1 15 ? -12.023 -21.25 -3.031 1 98.38 15 LEU B N 1
ATOM 2062 C CA . LEU B 1 15 ? -10.562 -21.266 -3.07 1 98.38 15 LEU B CA 1
ATOM 2063 C C . LEU B 1 15 ? -10.055 -22.109 -4.227 1 98.38 15 LEU B C 1
ATOM 2065 O O . LEU B 1 15 ? -10.578 -23.203 -4.48 1 98.38 15 LEU B O 1
ATOM 2069 N N . ALA B 1 16 ? -9.109 -21.594 -4.914 1 98.69 16 ALA B N 1
ATOM 2070 C CA . ALA B 1 16 ? -8.43 -22.328 -5.969 1 98.69 16 ALA B CA 1
ATOM 2071 C C . ALA B 1 16 ? -6.941 -22.484 -5.66 1 98.69 16 ALA B C 1
ATOM 2073 O O . ALA B 1 16 ? -6.34 -21.609 -5.035 1 98.69 16 ALA B O 1
ATOM 2074 N N . THR B 1 17 ? -6.391 -23.562 -6.047 1 98.75 17 THR B N 1
ATOM 2075 C CA . THR B 1 17 ? -4.953 -23.797 -5.93 1 98.75 17 THR B CA 1
ATOM 2076 C C . THR B 1 17 ? -4.367 -24.219 -7.277 1 98.75 17 THR B C 1
ATOM 2078 O O . THR B 1 17 ? -4.863 -25.156 -7.914 1 98.75 17 THR B O 1
ATOM 2081 N N . LEU B 1 18 ? -3.438 -23.5 -7.703 1 98.81 18 LEU B N 1
ATOM 2082 C CA . LEU B 1 18 ? -2.674 -23.797 -8.906 1 98.81 18 LEU B CA 1
ATOM 2083 C C . LEU B 1 18 ? -1.297 -24.359 -8.562 1 98.81 18 LEU B C 1
ATOM 2085 O O . LEU B 1 18 ? -0.509 -23.688 -7.883 1 98.81 18 LEU B O 1
ATOM 2089 N N . THR B 1 19 ? -1.003 -25.547 -9.023 1 98.81 19 THR B N 1
ATOM 2090 C CA . THR B 1 19 ? 0.25 -26.219 -8.703 1 98.81 19 THR B CA 1
ATOM 2091 C C . THR B 1 19 ? 1.052 -26.516 -9.961 1 98.81 19 THR B C 1
ATOM 2093 O O . THR B 1 19 ? 0.56 -27.188 -10.875 1 98.81 19 THR B O 1
ATOM 2096 N N . ILE B 1 20 ? 2.225 -25.953 -10.062 1 98.75 20 ILE B N 1
ATOM 2097 C CA . ILE B 1 20 ? 3.148 -26.391 -11.102 1 98.75 20 ILE B CA 1
ATOM 2098 C C . ILE B 1 20 ? 3.754 -27.734 -10.727 1 98.75 20 ILE B C 1
ATOM 2100 O O . ILE B 1 20 ? 4.367 -27.875 -9.672 1 98.75 20 ILE B O 1
ATOM 2104 N N . ASP B 1 21 ? 3.559 -28.734 -11.633 1 98.38 21 ASP B N 1
ATOM 2105 C CA . ASP B 1 21 ? 3.918 -30.094 -11.289 1 98.38 21 ASP B CA 1
ATOM 2106 C C . ASP B 1 21 ? 4.766 -30.734 -12.383 1 98.38 21 ASP B C 1
ATOM 2108 O O . ASP B 1 21 ? 4.273 -31.578 -13.141 1 98.38 21 ASP B O 1
ATOM 2112 N N . ARG B 1 22 ? 5.898 -30.375 -12.484 1 97.94 22 ARG B N 1
ATOM 2113 C CA . ARG B 1 22 ? 6.977 -30.953 -13.281 1 97.94 22 ARG B CA 1
ATOM 2114 C C . ARG B 1 22 ? 8.195 -31.266 -12.414 1 97.94 22 ARG B C 1
ATOM 2116 O O . ARG B 1 22 ? 9.305 -30.812 -12.711 1 97.94 22 ARG B O 1
ATOM 2123 N N . GLN B 1 23 ? 8.031 -32.125 -11.453 1 97 23 GLN B N 1
ATOM 2124 C CA . GLN B 1 23 ? 8.914 -32.312 -10.305 1 97 23 GLN B CA 1
ATOM 2125 C C . GLN B 1 23 ? 10.281 -32.812 -10.742 1 97 23 GLN B C 1
ATOM 2127 O O . GLN B 1 23 ? 11.305 -32.469 -10.164 1 97 23 GLN B O 1
ATOM 2132 N N . ASP B 1 24 ? 10.281 -33.656 -11.789 1 96.12 24 ASP B N 1
ATOM 2133 C CA . ASP B 1 24 ? 11.531 -34.25 -12.227 1 96.12 24 ASP B CA 1
ATOM 2134 C C . ASP B 1 24 ? 12.484 -33.188 -12.789 1 96.12 24 ASP B C 1
ATOM 2136 O O . ASP B 1 24 ? 13.68 -33.438 -12.938 1 96.12 24 ASP B O 1
ATOM 2140 N N . LYS B 1 25 ? 11.969 -32.031 -13.086 1 97.31 25 LYS B N 1
ATOM 2141 C CA . LYS B 1 25 ? 12.781 -30.922 -13.555 1 97.31 25 LYS B CA 1
ATOM 2142 C C . LYS B 1 25 ? 12.688 -29.734 -12.602 1 97.31 25 LYS B C 1
ATOM 2144 O O . LYS B 1 25 ? 12.828 -28.578 -13.023 1 97.31 25 LYS B O 1
ATOM 2149 N N . LEU B 1 26 ? 12.344 -30.016 -11.32 1 98 26 LEU B N 1
ATOM 2150 C CA . LEU B 1 26 ? 12.219 -28.984 -10.289 1 98 26 LEU B CA 1
ATOM 2151 C C . LEU B 1 26 ? 11.211 -27.922 -10.703 1 98 26 LEU B C 1
ATOM 2153 O O . LEU B 1 26 ? 11.43 -26.734 -10.453 1 98 26 LEU B O 1
ATOM 2157 N N . ASN B 1 27 ? 10.195 -28.328 -11.469 1 98.56 27 ASN B N 1
ATOM 2158 C CA . ASN B 1 27 ? 9.07 -27.484 -11.891 1 98.56 27 ASN B CA 1
ATOM 2159 C C . ASN B 1 27 ? 9.531 -26.359 -12.812 1 98.56 27 ASN B C 1
ATOM 2161 O O . ASN B 1 27 ? 8.922 -25.281 -12.836 1 98.56 27 ASN B O 1
ATOM 2165 N N . ALA B 1 28 ? 10.602 -26.578 -13.594 1 98.19 28 ALA B N 1
ATOM 2166 C CA . ALA B 1 28 ? 11.156 -25.578 -14.5 1 98.19 28 ALA B CA 1
ATOM 2167 C C . ALA B 1 28 ? 10.141 -25.172 -15.562 1 98.19 28 ALA B C 1
ATOM 2169 O O . ALA B 1 28 ? 9.352 -26 -16.016 1 98.19 28 ALA B O 1
ATOM 2170 N N . LEU B 1 29 ? 10.203 -23.906 -15.992 1 98.44 29 LEU B N 1
ATOM 2171 C CA . LEU B 1 29 ? 9.266 -23.328 -16.938 1 98.44 29 LEU B CA 1
ATOM 2172 C C . LEU B 1 29 ? 9.727 -23.547 -18.375 1 98.44 29 LEU B C 1
ATOM 2174 O O . LEU B 1 29 ? 10.602 -22.828 -18.875 1 98.44 29 LEU B O 1
ATOM 2178 N N . ASN B 1 30 ? 9.219 -24.562 -19.047 1 96.94 30 ASN B N 1
ATOM 2179 C CA . ASN B 1 30 ? 9.359 -24.641 -20.484 1 96.94 30 ASN B CA 1
ATOM 2180 C C . ASN B 1 30 ? 8.141 -24.062 -21.203 1 96.94 30 ASN B C 1
ATOM 2182 O O . ASN B 1 30 ? 7.227 -23.547 -20.547 1 96.94 30 ASN B O 1
ATOM 2186 N N . ALA B 1 31 ? 8.156 -24.078 -22.469 1 96.75 31 ALA B N 1
ATOM 2187 C CA . ALA B 1 31 ? 7.086 -23.469 -23.266 1 96.75 31 ALA B CA 1
ATOM 2188 C C . ALA B 1 31 ? 5.73 -24.078 -22.906 1 96.75 31 ALA B C 1
ATOM 2190 O O . ALA B 1 31 ? 4.727 -23.359 -22.828 1 96.75 31 ALA B O 1
ATOM 2191 N N . GLN B 1 32 ? 5.715 -25.297 -22.688 1 97.56 32 GLN B N 1
ATOM 2192 C CA . GLN B 1 32 ? 4.457 -25.969 -22.391 1 97.56 32 GLN B CA 1
ATOM 2193 C C . GLN B 1 32 ? 3.922 -25.547 -21.016 1 97.56 32 GLN B C 1
ATOM 2195 O O . GLN B 1 32 ? 2.729 -25.281 -20.875 1 97.56 32 GLN B O 1
ATOM 2200 N N . VAL B 1 33 ? 4.777 -25.562 -19.984 1 98.25 33 VAL B N 1
ATOM 2201 C CA . VAL B 1 33 ? 4.355 -25.125 -18.656 1 98.25 33 VAL B CA 1
ATOM 2202 C C . VAL B 1 33 ? 3.797 -23.703 -18.734 1 98.25 33 VAL B C 1
ATOM 2204 O O . VAL B 1 33 ? 2.744 -23.406 -18.156 1 98.25 33 VAL B O 1
ATOM 2207 N N . ILE B 1 34 ? 4.484 -22.812 -19.453 1 98.31 34 ILE B N 1
ATOM 2208 C CA . ILE B 1 34 ? 4.07 -21.422 -19.594 1 98.31 34 ILE B CA 1
ATOM 2209 C C . ILE B 1 34 ? 2.697 -21.359 -20.25 1 98.31 34 ILE B C 1
ATOM 2211 O O . ILE B 1 34 ? 1.811 -20.641 -19.797 1 98.31 34 ILE B O 1
ATOM 2215 N N . ALA B 1 35 ? 2.512 -22.078 -21.281 1 97.94 35 ALA B N 1
ATOM 2216 C CA . ALA B 1 35 ? 1.228 -22.125 -21.969 1 97.94 35 ALA B CA 1
ATOM 2217 C C . ALA B 1 35 ? 0.12 -22.641 -21.047 1 97.94 35 ALA B C 1
ATOM 2219 O O . ALA B 1 35 ? -0.989 -22.094 -21.047 1 97.94 35 ALA B O 1
ATOM 2220 N N . GLU B 1 36 ? 0.427 -23.641 -20.328 1 98.5 36 GLU B N 1
ATOM 2221 C CA . GLU B 1 36 ? -0.563 -24.234 -19.422 1 98.5 36 GLU B CA 1
ATOM 2222 C C . GLU B 1 36 ? -0.888 -23.281 -18.266 1 98.5 36 GLU B C 1
ATOM 2224 O O . GLU B 1 36 ? -2.023 -23.25 -17.781 1 98.5 36 GLU B O 1
ATOM 2229 N N . LEU B 1 37 ? 0.147 -22.562 -17.781 1 98.5 37 LEU B N 1
ATOM 2230 C CA . LEU B 1 37 ? -0.098 -21.531 -16.781 1 98.5 37 LEU B CA 1
ATOM 2231 C C . LEU B 1 37 ? -1.072 -20.484 -17.312 1 98.5 37 LEU B C 1
ATOM 2233 O O . LEU B 1 37 ? -2.004 -20.078 -16.609 1 98.5 37 LEU B O 1
ATOM 2237 N N . HIS B 1 38 ? -0.853 -20.016 -18.516 1 98.31 38 HIS B N 1
ATOM 2238 C CA . HIS B 1 38 ? -1.736 -19.047 -19.156 1 98.31 38 HIS B CA 1
ATOM 2239 C C . HIS B 1 38 ? -3.158 -19.594 -19.266 1 98.31 38 HIS B C 1
ATOM 2241 O O . HIS B 1 38 ? -4.121 -18.891 -18.922 1 98.31 38 HIS B O 1
ATOM 2247 N N . ASP B 1 39 ? -3.256 -20.797 -19.672 1 97.94 39 ASP B N 1
ATOM 2248 C CA . ASP B 1 39 ? -4.551 -21.453 -19.797 1 97.94 39 ASP B CA 1
ATOM 2249 C C . ASP B 1 39 ? -5.254 -21.562 -18.453 1 97.94 39 ASP B C 1
ATOM 2251 O O . ASP B 1 39 ? -6.461 -21.344 -18.359 1 97.94 39 ASP B O 1
ATOM 2255 N N . ALA B 1 40 ? -4.52 -21.953 -17.453 1 98.25 40 ALA B N 1
ATOM 2256 C CA . ALA B 1 40 ? -5.086 -22.094 -16.125 1 98.25 40 ALA B CA 1
ATOM 2257 C C . ALA B 1 40 ? -5.586 -20.75 -15.602 1 98.25 40 ALA B C 1
ATOM 2259 O O . ALA B 1 40 ? -6.641 -20.672 -14.961 1 98.25 40 ALA B O 1
ATOM 2260 N N . ALA B 1 41 ? -4.801 -19.688 -15.812 1 98.25 41 ALA B N 1
ATOM 2261 C CA . ALA B 1 41 ? -5.219 -18.359 -15.414 1 98.25 41 ALA B CA 1
ATOM 2262 C C . ALA B 1 41 ? -6.531 -17.969 -16.078 1 98.25 41 ALA B C 1
ATOM 2264 O O . ALA B 1 41 ? -7.422 -17.406 -15.445 1 98.25 41 ALA B O 1
ATOM 2265 N N . ARG B 1 42 ? -6.648 -18.25 -17.297 1 97.38 42 ARG B N 1
ATOM 2266 C CA . ARG B 1 42 ? -7.875 -17.953 -18.031 1 97.38 42 ARG B CA 1
ATOM 2267 C C . ARG B 1 42 ? -9.047 -18.781 -17.5 1 97.38 42 ARG B C 1
ATOM 2269 O O . ARG B 1 42 ? -10.148 -18.25 -17.344 1 97.38 42 ARG B O 1
ATOM 2276 N N . GLU B 1 43 ? -8.773 -20.031 -17.234 1 97.56 43 GLU B N 1
ATOM 2277 C CA . GLU B 1 43 ? -9.805 -20.922 -16.719 1 97.56 43 GLU B CA 1
ATOM 2278 C C . GLU B 1 43 ? -10.32 -20.438 -15.359 1 97.56 43 GLU B C 1
ATOM 2280 O O . GLU B 1 43 ? -11.531 -20.328 -15.156 1 97.56 43 GLU B O 1
ATOM 2285 N N . VAL B 1 44 ? -9.406 -20.156 -14.484 1 98.12 44 VAL B N 1
ATOM 2286 C CA . VAL B 1 44 ? -9.812 -19.781 -13.133 1 98.1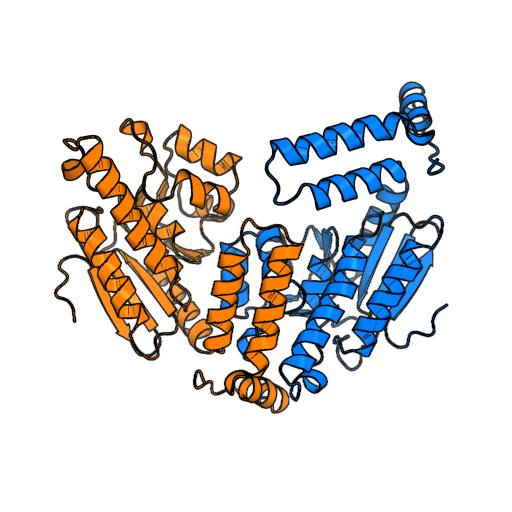2 44 VAL B CA 1
ATOM 2287 C C . VAL B 1 44 ? -10.523 -18.438 -13.156 1 98.12 44 VAL B C 1
ATOM 2289 O O . VAL B 1 44 ? -11.43 -18.188 -12.359 1 98.12 44 VAL B O 1
ATOM 2292 N N . ARG B 1 45 ? -10.18 -17.562 -14.047 1 97.19 45 ARG B N 1
ATOM 2293 C CA . ARG B 1 45 ? -10.82 -16.266 -14.211 1 97.19 45 ARG B CA 1
ATOM 2294 C C . ARG B 1 45 ? -12.32 -16.422 -14.477 1 97.19 45 ARG B C 1
ATOM 2296 O O . ARG B 1 45 ? -13.125 -15.617 -14.008 1 97.19 45 ARG B O 1
ATOM 2303 N N . THR B 1 46 ? -12.695 -17.484 -15.172 1 95.81 46 THR B N 1
ATOM 2304 C CA . THR B 1 46 ? -14.07 -17.641 -15.617 1 95.81 46 THR B CA 1
ATOM 2305 C C . THR B 1 46 ? -14.812 -18.641 -14.727 1 95.81 46 THR B C 1
ATOM 2307 O O . THR B 1 46 ? -15.961 -19 -15 1 95.81 46 THR B O 1
ATOM 2310 N N . THR B 1 47 ? -14.086 -19.188 -13.773 1 94 47 THR B N 1
ATOM 2311 C CA . THR B 1 47 ? -14.719 -20.109 -12.836 1 94 47 THR B CA 1
ATOM 2312 C C . THR B 1 47 ? -15.539 -19.344 -11.797 1 94 47 THR B C 1
ATOM 2314 O O . THR B 1 47 ? -15.016 -18.469 -11.117 1 94 47 THR B O 1
ATOM 2317 N N . ARG B 1 48 ? -16.766 -19.734 -11.703 1 90.88 48 ARG B N 1
ATOM 2318 C CA . ARG B 1 48 ? -17.672 -19.016 -10.82 1 90.88 48 ARG B CA 1
ATOM 2319 C C . ARG B 1 48 ? -17.281 -19.203 -9.359 1 90.88 48 ARG B C 1
ATOM 2321 O O . ARG B 1 48 ? -16.828 -20.297 -8.969 1 90.88 48 ARG B O 1
ATOM 2328 N N . ASP B 1 49 ? -17.344 -18.25 -8.547 1 92.06 49 ASP B N 1
ATOM 2329 C CA . ASP B 1 49 ? -17.328 -18.25 -7.086 1 92.06 49 ASP B CA 1
ATOM 2330 C C . ASP B 1 49 ? -15.898 -18.312 -6.551 1 92.06 49 ASP B C 1
ATOM 2332 O O . ASP B 1 49 ? -15.688 -18.344 -5.336 1 92.06 49 ASP B O 1
ATOM 2336 N N . VAL B 1 50 ? -14.883 -18.406 -7.461 1 97.5 50 VAL B N 1
ATOM 2337 C CA . VAL B 1 50 ? -13.516 -18.344 -6.949 1 97.5 50 VAL B CA 1
ATOM 2338 C C . VAL B 1 50 ? -13.234 -16.938 -6.426 1 97.5 50 VAL B C 1
ATOM 2340 O O . VAL B 1 50 ? -13.531 -15.945 -7.09 1 97.5 50 VAL B O 1
ATOM 2343 N N . ARG B 1 51 ? -12.648 -16.875 -5.184 1 98.06 51 ARG B N 1
ATOM 2344 C CA . ARG B 1 51 ? -12.43 -15.594 -4.523 1 98.06 51 ARG B CA 1
ATOM 2345 C C . ARG B 1 51 ? -10.953 -15.367 -4.238 1 98.06 51 ARG B C 1
ATOM 2347 O O . ARG B 1 51 ? -10.539 -14.25 -3.912 1 98.06 51 ARG B O 1
ATOM 2354 N N . CYS B 1 52 ? -10.164 -16.391 -4.332 1 98.75 52 CYS B N 1
ATOM 2355 C CA . CYS B 1 52 ? -8.727 -16.297 -4.105 1 98.75 52 CYS B CA 1
ATOM 2356 C C . CYS B 1 52 ? -7.992 -17.469 -4.727 1 98.75 52 CYS B C 1
ATOM 2358 O O . CYS B 1 52 ? -8.5 -18.594 -4.73 1 98.75 52 CYS B O 1
ATOM 2360 N N . LEU B 1 53 ? -6.852 -17.234 -5.273 1 98.88 53 LEU B N 1
ATOM 2361 C CA . LEU B 1 53 ? -6.008 -18.266 -5.867 1 98.88 53 LEU B CA 1
ATOM 2362 C C . LEU B 1 53 ? -4.688 -18.391 -5.113 1 98.88 53 LEU B C 1
ATOM 2364 O O . LEU B 1 53 ? -4.062 -17.375 -4.785 1 98.88 53 LEU B O 1
ATOM 2368 N N . ILE B 1 54 ? -4.328 -19.594 -4.793 1 98.94 54 ILE B N 1
ATOM 2369 C CA . ILE B 1 54 ? -3.002 -19.906 -4.273 1 98.94 54 ILE B CA 1
ATOM 2370 C C . ILE B 1 54 ? -2.164 -20.578 -5.363 1 98.94 54 ILE B C 1
ATOM 2372 O O . ILE B 1 54 ? -2.627 -21.5 -6.035 1 98.94 54 ILE B O 1
ATOM 2376 N N . VAL B 1 55 ? -0.949 -20.094 -5.613 1 98.94 55 VAL B N 1
ATOM 2377 C CA . VAL B 1 55 ? -0.01 -20.672 -6.566 1 98.94 55 VAL B CA 1
ATOM 2378 C C . VAL B 1 55 ? 1.147 -21.328 -5.812 1 98.94 55 VAL B C 1
ATOM 2380 O O . VAL B 1 55 ? 1.751 -20.703 -4.934 1 98.94 55 VAL B O 1
ATOM 2383 N N . THR B 1 56 ? 1.42 -22.594 -6.125 1 98.94 56 THR B N 1
ATOM 2384 C CA . THR B 1 56 ? 2.51 -23.281 -5.445 1 98.94 56 THR B CA 1
ATOM 2385 C C . THR B 1 56 ? 3.17 -24.297 -6.375 1 98.94 56 THR B C 1
ATOM 2387 O O . THR B 1 56 ? 2.785 -24.422 -7.543 1 98.94 56 THR B O 1
ATOM 2390 N N . GLY B 1 57 ? 4.293 -24.922 -5.957 1 98.81 57 GLY B N 1
ATOM 2391 C CA . GLY B 1 57 ? 4.965 -25.984 -6.68 1 98.81 57 GLY B CA 1
ATOM 2392 C C . GLY B 1 57 ? 4.758 -27.344 -6.055 1 98.81 57 GLY B C 1
ATOM 2393 O O . GLY B 1 57 ? 4.688 -27.469 -4.832 1 98.81 57 GLY B O 1
ATOM 2394 N N . ALA B 1 58 ? 4.703 -28.312 -6.91 1 98.44 58 ALA B N 1
ATOM 2395 C CA . ALA B 1 58 ? 4.586 -29.672 -6.414 1 98.44 58 ALA B CA 1
ATOM 2396 C C . ALA B 1 58 ? 5.902 -30.156 -5.805 1 98.44 58 ALA B C 1
ATOM 2398 O O . ALA B 1 58 ? 6.98 -29.797 -6.273 1 98.44 58 ALA B O 1
ATOM 2399 N N . GLY B 1 59 ? 5.746 -31 -4.809 1 96.56 59 GLY B N 1
ATOM 2400 C CA . GLY B 1 59 ? 6.914 -31.594 -4.172 1 96.56 59 GLY B CA 1
ATOM 2401 C C . GLY B 1 59 ? 7.469 -30.75 -3.041 1 96.56 59 GLY B C 1
ATOM 2402 O O . GLY B 1 59 ? 6.812 -29.812 -2.582 1 96.56 59 GLY B O 1
ATOM 2403 N N . GLU B 1 60 ? 8.672 -31.062 -2.623 1 93.31 60 GLU B N 1
ATOM 2404 C CA . GLU B 1 60 ? 9.211 -30.438 -1.422 1 93.31 60 GLU B CA 1
ATOM 2405 C C . GLU B 1 60 ? 10.461 -29.625 -1.742 1 93.31 60 GLU B C 1
ATOM 2407 O O . GLU B 1 60 ? 11.016 -28.953 -0.867 1 93.31 60 GLU B O 1
ATOM 2412 N N . LYS B 1 61 ? 10.82 -29.656 -2.963 1 96.06 61 LYS B N 1
ATOM 2413 C CA . LYS B 1 61 ? 12.133 -29.094 -3.279 1 96.06 61 LYS B CA 1
ATOM 2414 C C . LYS B 1 61 ? 12 -27.719 -3.918 1 96.06 61 LYS B C 1
ATOM 2416 O O . LYS B 1 61 ? 12.766 -26.812 -3.588 1 96.06 61 LYS B O 1
ATOM 2421 N N . ALA B 1 62 ? 11.047 -27.625 -4.887 1 98.31 62 ALA B N 1
ATOM 2422 C CA . ALA B 1 62 ? 11.047 -26.406 -5.688 1 98.31 62 ALA B CA 1
ATOM 2423 C C . ALA B 1 62 ? 9.625 -25.875 -5.871 1 98.31 62 ALA B C 1
ATOM 2425 O O . ALA B 1 62 ? 8.688 -26.656 -6.082 1 98.31 62 ALA B O 1
ATOM 2426 N N . PHE B 1 63 ? 9.484 -24.594 -5.691 1 98.81 63 PHE B N 1
ATOM 2427 C CA . PHE B 1 63 ? 8.359 -23.875 -6.285 1 98.81 63 PHE B CA 1
ATOM 2428 C C . PHE B 1 63 ? 8.453 -23.891 -7.809 1 98.81 63 PHE B C 1
ATOM 2430 O O . PHE B 1 63 ? 7.785 -24.688 -8.469 1 98.81 63 PHE B O 1
ATOM 2437 N N . VAL B 1 64 ? 9.414 -23.219 -8.352 1 98.56 64 VAL B N 1
ATOM 2438 C CA . VAL B 1 64 ? 9.859 -23.172 -9.742 1 98.56 64 VAL B CA 1
ATOM 2439 C C . VAL B 1 64 ? 11.328 -22.781 -9.805 1 98.56 64 VAL B C 1
ATOM 2441 O O . VAL B 1 64 ? 11.703 -21.688 -9.398 1 98.56 64 VAL B O 1
ATOM 2444 N N . ALA B 1 65 ? 12.117 -23.641 -10.344 1 96.44 65 ALA B N 1
ATOM 2445 C CA . ALA B 1 65 ? 13.562 -23.438 -10.266 1 96.44 65 ALA B CA 1
ATOM 2446 C C . ALA B 1 65 ? 14.055 -22.562 -11.406 1 96.44 65 ALA B C 1
ATOM 2448 O O . ALA B 1 65 ? 15.266 -22.328 -11.547 1 96.44 65 ALA B O 1
ATOM 2449 N N . GLY B 1 66 ? 13.117 -22.109 -12.234 1 95.06 66 GLY B N 1
ATOM 2450 C CA . GLY B 1 66 ? 13.484 -21.203 -13.312 1 95.06 66 GLY B CA 1
ATOM 2451 C C . GLY B 1 66 ? 13.016 -21.688 -14.672 1 95.06 66 GLY B C 1
ATOM 2452 O O . GLY B 1 66 ? 12.203 -22.609 -14.773 1 95.06 66 GLY B O 1
ATOM 2453 N N . ALA B 1 67 ? 13.469 -20.938 -15.68 1 93.25 67 ALA B N 1
ATOM 2454 C CA . ALA B 1 67 ? 13.203 -21.359 -17.062 1 93.25 67 ALA B CA 1
ATOM 2455 C C . ALA B 1 67 ? 14.008 -22.609 -17.422 1 93.25 67 ALA B C 1
ATOM 2457 O O . ALA B 1 67 ? 15.102 -22.828 -16.891 1 93.25 67 ALA B O 1
ATOM 2458 N N . ASP B 1 68 ? 13.438 -23.391 -18.266 1 95.62 68 ASP B N 1
ATOM 2459 C CA . ASP B 1 68 ? 14.117 -24.594 -18.734 1 95.62 68 ASP B CA 1
ATOM 2460 C C . ASP B 1 68 ? 15.266 -24.25 -19.688 1 95.62 68 ASP B C 1
ATOM 2462 O O . ASP B 1 68 ? 15.031 -23.984 -20.875 1 95.62 68 ASP B O 1
ATOM 2466 N N . ILE B 1 69 ? 16.422 -24.312 -19.219 1 92.81 69 ILE B N 1
ATOM 2467 C CA . ILE B 1 69 ? 17.609 -23.875 -19.938 1 92.81 69 ILE B CA 1
ATOM 2468 C C . ILE B 1 69 ? 17.812 -24.75 -21.172 1 92.81 69 ILE B C 1
ATOM 2470 O O . ILE B 1 69 ? 18.281 -24.281 -22.203 1 92.81 69 ILE B O 1
ATOM 2474 N N . SER B 1 70 ? 17.5 -26.062 -21.016 1 93.5 70 SER B N 1
ATOM 2475 C CA . SER B 1 70 ? 17.672 -26.969 -22.141 1 93.5 70 SER B CA 1
ATOM 2476 C C . SER B 1 70 ? 16.844 -26.547 -23.344 1 93.5 70 SER B C 1
ATOM 2478 O O . SER B 1 70 ? 17.25 -26.75 -24.484 1 93.5 70 SER B O 1
ATOM 2480 N N . GLU B 1 71 ? 15.75 -25.922 -23.047 1 92 71 GLU B N 1
ATOM 2481 C CA . GLU B 1 71 ? 14.891 -25.453 -24.141 1 92 71 GLU B CA 1
ATOM 2482 C C . GLU B 1 71 ? 15.391 -24.109 -24.688 1 92 71 GLU B C 1
ATOM 2484 O O . GLU B 1 71 ? 15.195 -23.812 -25.875 1 92 71 GLU B O 1
ATOM 2489 N N . MET B 1 72 ? 16.125 -23.359 -23.891 1 92.56 72 MET B N 1
ATOM 2490 C CA . MET B 1 72 ? 16.438 -21.984 -24.25 1 92.56 72 MET B CA 1
ATOM 2491 C C . MET B 1 72 ? 17.781 -21.891 -24.969 1 92.56 72 MET B C 1
ATOM 2493 O O . MET B 1 72 ? 18 -20.969 -25.75 1 92.56 72 MET B O 1
ATOM 2497 N N . LYS B 1 73 ? 18.594 -22.844 -24.781 1 93.88 73 LYS B N 1
ATOM 2498 C CA . LYS B 1 73 ? 20 -22.75 -25.156 1 93.88 73 LYS B CA 1
ATOM 2499 C C . LYS B 1 73 ? 20.156 -22.484 -26.656 1 93.88 73 LYS B C 1
ATOM 2501 O O . LYS B 1 73 ? 21.062 -21.766 -27.078 1 93.88 73 LYS B O 1
ATOM 2506 N N . GLU B 1 74 ? 19.234 -23.016 -27.438 1 94 74 GLU B N 1
ATOM 2507 C CA . GLU B 1 74 ? 19.438 -22.922 -28.875 1 94 74 GLU B CA 1
ATOM 2508 C C . GLU B 1 74 ? 18.547 -21.859 -29.5 1 94 74 GLU B C 1
ATOM 2510 O O . GLU B 1 74 ? 18.469 -21.734 -30.719 1 94 74 GLU B O 1
ATOM 2515 N N . MET B 1 75 ? 17.844 -21.125 -28.688 1 95.62 75 MET B N 1
ATOM 2516 C CA . MET B 1 75 ? 16.906 -20.141 -29.203 1 95.62 75 MET B CA 1
ATOM 2517 C C . MET B 1 75 ? 17.625 -19 -29.906 1 95.62 75 MET B C 1
ATOM 2519 O O . MET B 1 75 ? 18.688 -18.562 -29.453 1 95.62 75 MET B O 1
ATOM 2523 N N . ARG B 1 76 ? 17.047 -18.641 -31.031 1 96.81 76 ARG B N 1
ATOM 2524 C CA . ARG B 1 76 ? 17.469 -17.422 -31.719 1 96.81 76 ARG B CA 1
ATOM 2525 C C . ARG B 1 76 ? 16.688 -16.219 -31.203 1 96.81 76 ARG B C 1
ATOM 2527 O O . ARG B 1 76 ? 15.766 -16.359 -30.391 1 96.81 76 ARG B O 1
ATOM 2534 N N . LEU B 1 77 ? 17.094 -15.109 -31.625 1 96.62 77 LEU B N 1
ATOM 2535 C CA . LEU B 1 77 ? 16.531 -13.844 -31.141 1 96.62 77 LEU B CA 1
ATOM 2536 C C . LEU B 1 77 ? 15.016 -13.867 -31.188 1 96.62 77 LEU B C 1
ATOM 2538 O O . LEU B 1 77 ? 14.352 -13.531 -30.203 1 96.62 77 LEU B O 1
ATOM 2542 N N . ASP B 1 78 ? 14.453 -14.312 -32.312 1 96.5 78 ASP B N 1
ATOM 2543 C CA . ASP B 1 78 ? 13.008 -14.289 -32.5 1 96.5 78 ASP B CA 1
ATOM 2544 C C . ASP B 1 78 ? 12.32 -15.289 -31.578 1 96.5 78 ASP B C 1
ATOM 2546 O O . ASP B 1 78 ? 11.242 -15.016 -31.047 1 96.5 78 ASP B O 1
ATOM 2550 N N . GLN B 1 79 ? 12.914 -16.406 -31.438 1 95.75 79 GLN B N 1
ATOM 2551 C CA . GLN B 1 79 ? 12.375 -17.438 -30.562 1 95.75 79 GLN B CA 1
ATOM 2552 C C . GLN B 1 79 ? 12.438 -17.016 -29.094 1 95.75 79 GLN B C 1
ATOM 2554 O O . GLN B 1 79 ? 11.492 -17.234 -28.344 1 95.75 79 GLN B O 1
ATOM 2559 N N . ALA B 1 80 ? 13.57 -16.391 -28.734 1 96.69 80 ALA B N 1
ATOM 2560 C CA . ALA B 1 80 ? 13.734 -15.883 -27.375 1 96.69 80 ALA B CA 1
ATOM 2561 C C . ALA B 1 80 ? 12.719 -14.789 -27.062 1 96.69 80 ALA B C 1
ATOM 2563 O O . ALA B 1 80 ? 12.148 -14.75 -25.969 1 96.69 80 ALA B O 1
ATOM 2564 N N . ARG B 1 81 ? 12.516 -13.938 -28.016 1 97.56 81 ARG B N 1
ATOM 2565 C CA . ARG B 1 81 ? 11.508 -12.891 -27.875 1 97.56 81 ARG B CA 1
ATOM 2566 C C . ARG B 1 81 ? 10.117 -13.484 -27.672 1 97.56 81 ARG B C 1
ATOM 2568 O O . ARG B 1 81 ? 9.383 -13.062 -26.766 1 97.56 81 ARG B O 1
ATOM 2575 N N . ALA B 1 82 ? 9.75 -14.43 -28.453 1 97.06 82 ALA B N 1
ATOM 2576 C CA . ALA B 1 82 ? 8.445 -15.086 -28.344 1 97.06 82 ALA B CA 1
ATOM 2577 C C . ALA B 1 82 ? 8.297 -15.789 -27 1 97.06 82 ALA B C 1
ATOM 2579 O O . ALA B 1 82 ? 7.223 -15.773 -26.391 1 97.06 82 ALA B O 1
ATOM 2580 N N . PHE B 1 83 ? 9.344 -16.391 -26.594 1 96.25 83 PHE B N 1
ATOM 2581 C CA . PHE B 1 83 ? 9.367 -17.094 -25.312 1 96.25 83 PHE B CA 1
ATOM 2582 C C . PHE B 1 83 ? 9.133 -16.109 -24.156 1 96.25 83 PHE B C 1
ATOM 2584 O O . PHE B 1 83 ? 8.281 -16.359 -23.297 1 96.25 83 PHE B O 1
ATOM 2591 N N . ALA B 1 84 ? 9.805 -15.016 -24.141 1 97.88 84 ALA B N 1
ATOM 2592 C CA . ALA B 1 84 ? 9.633 -13.977 -23.125 1 97.88 84 ALA B CA 1
ATOM 2593 C C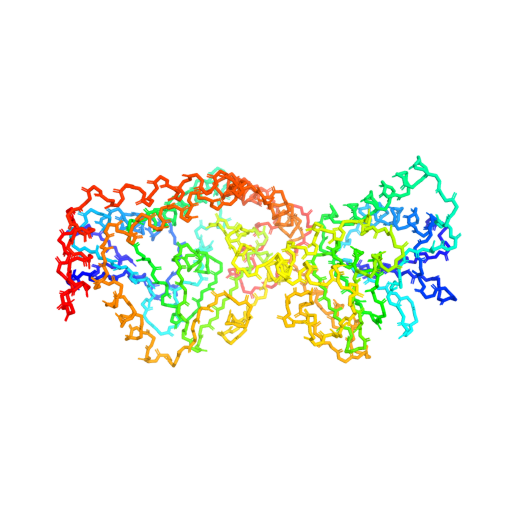 . ALA B 1 84 ? 8.219 -13.406 -23.156 1 97.88 84 ALA B C 1
ATOM 2595 O O . ALA B 1 84 ? 7.594 -13.219 -22.109 1 97.88 84 ALA B O 1
ATOM 2596 N N . GLN B 1 85 ? 7.695 -13.164 -24.344 1 98.5 85 GLN B N 1
ATOM 2597 C CA . GLN B 1 85 ? 6.34 -12.641 -24.5 1 98.5 85 GLN B CA 1
ATOM 2598 C C . GLN B 1 85 ? 5.309 -13.609 -23.922 1 98.5 85 GLN B C 1
ATOM 2600 O O . GLN B 1 85 ? 4.352 -13.188 -23.266 1 98.5 85 GLN B O 1
ATOM 2605 N N . ALA B 1 86 ? 5.5 -14.852 -24.172 1 97.88 86 ALA B N 1
ATOM 2606 C CA . ALA B 1 86 ? 4.594 -15.867 -23.641 1 97.88 86 ALA B CA 1
ATOM 2607 C C . ALA B 1 86 ? 4.633 -15.898 -22.109 1 97.88 86 ALA B C 1
ATOM 2609 O O . ALA B 1 86 ? 3.592 -16.016 -21.469 1 97.88 86 ALA B O 1
ATOM 2610 N N . GLY B 1 87 ? 5.852 -15.828 -21.594 1 98.06 87 GLY B N 1
ATOM 2611 C CA . GLY B 1 87 ? 5.984 -15.766 -20.141 1 98.06 87 GLY B CA 1
ATOM 2612 C C . GLY B 1 87 ? 5.293 -14.555 -19.531 1 98.06 87 GLY B C 1
ATOM 2613 O O . GLY B 1 87 ? 4.543 -14.688 -18.562 1 98.06 87 GLY B O 1
ATOM 2614 N N . HIS B 1 88 ? 5.512 -13.383 -20.125 1 98.5 88 HIS B N 1
ATOM 2615 C CA . HIS B 1 88 ? 4.84 -12.172 -19.672 1 98.5 88 HIS B CA 1
ATOM 2616 C C . HIS B 1 88 ? 3.326 -12.312 -19.766 1 98.5 88 HIS B C 1
ATOM 2618 O O . HIS B 1 88 ? 2.607 -11.93 -18.844 1 98.5 88 HIS B O 1
ATOM 2624 N N . ALA B 1 89 ? 2.867 -12.859 -20.844 1 98.38 89 ALA B N 1
ATOM 2625 C CA . ALA B 1 89 ? 1.426 -13.008 -21.031 1 98.38 89 ALA B CA 1
ATOM 2626 C C . ALA B 1 89 ? 0.82 -13.875 -19.938 1 98.38 89 ALA B C 1
ATOM 2628 O O . ALA B 1 89 ? -0.241 -13.555 -19.391 1 98.38 89 ALA B O 1
ATOM 2629 N N . ALA B 1 90 ? 1.463 -14.961 -19.641 1 98.5 90 ALA B N 1
ATOM 2630 C CA . ALA B 1 90 ? 0.969 -15.875 -18.609 1 98.5 90 ALA B CA 1
ATOM 2631 C C . ALA B 1 90 ? 0.964 -15.203 -17.234 1 98.5 90 ALA B C 1
ATOM 2633 O O . ALA B 1 90 ? -0.026 -15.273 -16.5 1 98.5 90 ALA B O 1
ATOM 2634 N N . PHE B 1 91 ? 2.07 -14.57 -16.875 1 98.69 91 PHE B N 1
ATOM 2635 C CA . PHE B 1 91 ? 2.191 -13.945 -15.57 1 98.69 91 PHE B CA 1
ATOM 2636 C C . PHE B 1 91 ? 1.281 -12.727 -15.469 1 98.69 91 PHE B C 1
ATOM 2638 O O . PHE B 1 91 ? 0.691 -12.469 -14.414 1 98.69 91 PHE B O 1
ATOM 2645 N N . ASP B 1 92 ? 1.117 -11.961 -16.562 1 98.25 92 ASP B N 1
ATOM 2646 C CA . ASP B 1 92 ? 0.182 -10.836 -16.594 1 98.25 92 ASP B CA 1
ATOM 2647 C C . ASP B 1 92 ? -1.256 -11.32 -16.406 1 98.25 92 ASP B C 1
ATOM 2649 O O . ASP B 1 92 ? -2.072 -10.633 -15.789 1 98.25 92 ASP B O 1
ATOM 2653 N N . ALA B 1 93 ? -1.56 -12.453 -16.984 1 98.38 93 ALA B N 1
ATOM 2654 C CA . ALA B 1 93 ? -2.898 -13.023 -16.828 1 98.38 93 ALA B CA 1
ATOM 2655 C C . ALA B 1 93 ? -3.205 -13.328 -15.367 1 98.38 93 ALA B C 1
ATOM 2657 O O . ALA B 1 93 ? -4.328 -13.117 -14.906 1 98.38 93 ALA B O 1
ATOM 2658 N N . LEU B 1 94 ? -2.219 -13.859 -14.641 1 98.31 94 LEU B N 1
ATOM 2659 C CA . LEU B 1 94 ? -2.387 -14.102 -13.219 1 98.31 94 LEU B CA 1
ATOM 2660 C C . LEU B 1 94 ? -2.582 -12.789 -12.461 1 98.31 94 LEU B C 1
ATOM 2662 O O . LEU B 1 94 ? -3.494 -12.672 -11.641 1 98.31 94 LEU B O 1
ATOM 2666 N N . GLU B 1 95 ? -1.752 -11.828 -12.742 1 97.5 95 GLU B N 1
ATOM 2667 C CA . GLU B 1 95 ? -1.787 -10.523 -12.086 1 97.5 95 GLU B CA 1
ATOM 2668 C C . GLU B 1 95 ? -3.125 -9.82 -12.312 1 97.5 95 GLU B C 1
ATOM 2670 O O . GLU B 1 95 ? -3.607 -9.094 -11.445 1 97.5 95 GLU B O 1
ATOM 2675 N N . ALA B 1 96 ? -3.781 -10.086 -13.438 1 97.44 96 ALA B N 1
ATOM 2676 C CA . ALA B 1 96 ? -4.973 -9.359 -13.867 1 97.44 96 ALA B CA 1
ATOM 2677 C C . ALA B 1 96 ? -6.242 -10.039 -13.367 1 97.44 96 ALA B C 1
ATOM 2679 O O . ALA B 1 96 ? -7.352 -9.578 -13.641 1 97.44 96 ALA B O 1
ATOM 2680 N N . LEU B 1 97 ? -6.098 -11.156 -12.734 1 98.44 97 LEU B N 1
ATOM 2681 C CA . LEU B 1 97 ? -7.281 -11.828 -12.203 1 98.44 97 LEU B CA 1
ATOM 2682 C C . LEU B 1 97 ? -8.086 -10.891 -11.312 1 98.44 97 LEU B C 1
ATOM 2684 O O . LEU B 1 97 ? -7.512 -10.07 -10.586 1 98.44 97 LEU B O 1
ATOM 2688 N N . PRO B 1 98 ? -9.398 -10.977 -11.211 1 97.56 98 PRO B N 1
ATOM 2689 C CA . PRO B 1 98 ? -10.234 -10.062 -10.422 1 97.56 98 PRO B CA 1
ATOM 2690 C C . PRO B 1 98 ? -10.305 -10.453 -8.945 1 97.56 98 PRO B C 1
ATOM 2692 O O . PRO B 1 98 ? -11.141 -9.938 -8.203 1 97.56 98 PRO B O 1
ATOM 2695 N N . PHE B 1 99 ? -9.562 -11.422 -8.492 1 98.44 99 PHE B N 1
ATOM 2696 C CA . PHE B 1 99 ? -9.406 -11.836 -7.105 1 98.44 99 PHE B CA 1
ATOM 2697 C C . PHE B 1 99 ? -7.938 -12.031 -6.766 1 98.44 99 PHE B C 1
ATOM 2699 O O . PHE B 1 99 ? -7.105 -12.227 -7.656 1 98.44 99 PHE B O 1
ATOM 2706 N N . PRO B 1 100 ? -7.566 -11.961 -5.48 1 98.81 100 PRO B N 1
ATOM 2707 C CA . PRO B 1 100 ? -6.168 -12 -5.059 1 98.81 100 PRO B CA 1
ATOM 2708 C C . PRO B 1 100 ? -5.492 -13.336 -5.367 1 98.81 100 PRO B C 1
ATOM 2710 O O . PRO B 1 100 ? -6.148 -14.375 -5.344 1 98.81 100 PRO B O 1
ATOM 2713 N N . VAL B 1 101 ? -4.242 -13.25 -5.66 1 98.88 101 VAL B N 1
ATOM 2714 C CA . VAL B 1 101 ? -3.375 -14.398 -5.91 1 98.88 101 VAL B CA 1
ATOM 2715 C C . VAL B 1 101 ? -2.242 -14.422 -4.887 1 98.88 101 VAL B C 1
ATOM 2717 O O . VAL B 1 101 ? -1.503 -13.445 -4.742 1 98.88 101 VAL B O 1
ATOM 2720 N N . ILE B 1 102 ? -2.098 -15.555 -4.164 1 98.88 102 ILE B N 1
ATOM 2721 C CA . ILE B 1 102 ? -1.056 -15.734 -3.16 1 98.88 102 ILE B CA 1
ATOM 2722 C C . ILE B 1 102 ? -0.022 -16.734 -3.664 1 98.88 102 ILE B C 1
ATOM 2724 O O . ILE B 1 102 ? -0.369 -17.875 -4.023 1 98.88 102 ILE B O 1
ATOM 2728 N N . ALA B 1 103 ? 1.242 -16.328 -3.727 1 98.94 103 ALA B N 1
ATOM 2729 C CA . ALA B 1 103 ? 2.299 -17.297 -3.975 1 98.94 103 ALA B CA 1
ATOM 2730 C C . ALA B 1 103 ? 2.703 -18 -2.684 1 98.94 103 ALA B C 1
ATOM 2732 O O . ALA B 1 103 ? 3.113 -17.359 -1.717 1 98.94 103 ALA B O 1
ATOM 2733 N N . ALA B 1 104 ? 2.496 -19.266 -2.609 1 98.94 104 ALA B N 1
ATOM 2734 C CA . ALA B 1 104 ? 3.039 -20.109 -1.552 1 98.94 104 ALA B CA 1
ATOM 2735 C C . ALA B 1 104 ? 4.328 -20.797 -2.004 1 98.94 104 ALA B C 1
ATOM 2737 O O . ALA B 1 104 ? 4.289 -21.875 -2.592 1 98.94 104 ALA B O 1
ATOM 2738 N N . VAL B 1 105 ? 5.457 -20.188 -1.706 1 98.94 105 VAL B N 1
ATOM 2739 C CA . VAL B 1 105 ? 6.746 -20.625 -2.219 1 98.94 105 VAL B CA 1
ATOM 2740 C C . VAL B 1 105 ? 7.332 -21.688 -1.288 1 98.94 105 VAL B C 1
ATOM 2742 O O . VAL B 1 105 ? 7.852 -21.375 -0.218 1 98.94 105 VAL B O 1
ATOM 2745 N N . ASN B 1 106 ? 7.293 -22.906 -1.753 1 98.81 106 ASN B N 1
ATOM 2746 C CA . ASN B 1 106 ? 7.578 -24.047 -0.893 1 98.81 106 ASN B CA 1
ATOM 2747 C C . ASN B 1 106 ? 9.016 -24.531 -1.054 1 98.81 106 ASN B C 1
ATOM 2749 O O . ASN B 1 106 ? 9.422 -25.516 -0.435 1 98.81 106 ASN B O 1
ATOM 2753 N N . GLY B 1 107 ? 9.836 -23.891 -1.854 1 98.56 107 GLY B N 1
ATOM 2754 C CA . GLY B 1 107 ? 11.219 -24.266 -2.105 1 98.56 107 GLY B CA 1
ATOM 2755 C C . GLY B 1 107 ? 11.945 -23.281 -3.006 1 98.56 107 GLY B C 1
ATOM 2756 O O . GLY B 1 107 ? 11.781 -22.062 -2.865 1 98.56 107 GLY B O 1
ATOM 2757 N N . PHE B 1 108 ? 12.719 -23.844 -3.922 1 98.69 108 PHE B N 1
ATOM 2758 C CA . PHE B 1 108 ? 13.477 -22.984 -4.832 1 98.69 108 PHE B CA 1
ATOM 2759 C C . PHE B 1 108 ? 12.539 -22.172 -5.719 1 98.69 108 PHE B C 1
ATOM 2761 O O . PHE B 1 108 ? 11.688 -22.734 -6.41 1 98.69 108 PHE B O 1
ATOM 2768 N N . ALA B 1 109 ? 12.641 -20.938 -5.703 1 98.88 109 ALA B N 1
ATOM 2769 C CA . ALA B 1 109 ? 12.109 -19.984 -6.664 1 98.88 109 ALA B CA 1
ATOM 2770 C C . ALA B 1 109 ? 13.227 -19.141 -7.281 1 98.88 109 ALA B C 1
ATOM 2772 O O . ALA B 1 109 ? 13.625 -18.125 -6.715 1 98.88 109 ALA B O 1
ATOM 2773 N N . LEU B 1 110 ? 13.648 -19.516 -8.43 1 98.56 110 LEU B N 1
ATOM 2774 C CA . LEU B 1 110 ? 14.797 -18.875 -9.062 1 98.56 110 LEU B CA 1
ATOM 2775 C C . LEU B 1 110 ? 14.461 -18.422 -10.477 1 98.56 110 LEU B C 1
ATOM 2777 O O . LEU B 1 110 ? 13.781 -19.141 -11.219 1 98.56 110 LEU B O 1
ATOM 2781 N N . GLY B 1 111 ? 15.008 -17.312 -10.852 1 98.06 111 GLY B N 1
ATOM 2782 C CA . GLY B 1 111 ? 14.703 -16.797 -12.18 1 98.06 111 GLY B CA 1
ATOM 2783 C C . GLY B 1 111 ? 13.219 -16.703 -12.453 1 98.06 111 GLY B C 1
ATOM 2784 O O . GLY B 1 111 ? 12.477 -16.047 -11.719 1 98.06 111 GLY B O 1
ATOM 2785 N N . GLY B 1 112 ? 12.82 -17.5 -13.375 1 98.31 112 GLY B N 1
ATOM 2786 C CA . GLY B 1 112 ? 11.406 -17.562 -13.719 1 98.31 112 GLY B CA 1
ATOM 2787 C C . GLY B 1 112 ? 10.523 -17.906 -12.531 1 98.31 112 GLY B C 1
ATOM 2788 O O . GLY B 1 112 ? 9.367 -17.484 -12.477 1 98.31 112 GLY B O 1
ATOM 2789 N N . GLY B 1 113 ? 11.055 -18.641 -11.609 1 98.81 113 GLY B N 1
ATOM 2790 C CA . GLY B 1 113 ? 10.305 -18.969 -10.406 1 98.81 113 GLY B CA 1
ATOM 2791 C C . GLY B 1 113 ? 10.047 -17.75 -9.531 1 98.81 113 GLY B C 1
ATOM 2792 O O . GLY B 1 113 ? 8.93 -17.562 -9.047 1 98.81 113 GLY B O 1
ATOM 2793 N N . THR B 1 114 ? 11.094 -16.969 -9.25 1 98.81 114 THR B N 1
ATOM 2794 C CA . THR B 1 114 ? 10.914 -15.719 -8.523 1 98.81 114 THR B CA 1
ATOM 2795 C C . THR B 1 114 ? 9.992 -14.773 -9.289 1 98.81 114 THR B C 1
ATOM 2797 O O . THR B 1 114 ? 9.141 -14.109 -8.695 1 98.81 114 THR B O 1
ATOM 2800 N N . GLU B 1 115 ? 10.148 -14.742 -10.609 1 98.81 115 GLU B N 1
ATOM 2801 C CA . GLU B 1 115 ? 9.312 -13.883 -11.438 1 98.81 115 GLU B CA 1
ATOM 2802 C C . GLU B 1 115 ? 7.848 -14.289 -11.359 1 98.81 115 GLU B C 1
ATOM 2804 O O . GLU B 1 115 ? 6.961 -13.438 -11.336 1 98.81 115 GLU B O 1
ATOM 2809 N N . LEU B 1 116 ? 7.559 -15.602 -11.305 1 98.88 116 LEU B N 1
ATOM 2810 C CA . LEU B 1 116 ? 6.195 -16.078 -11.102 1 98.88 116 LEU B CA 1
ATOM 2811 C C . LEU B 1 116 ? 5.66 -15.648 -9.742 1 98.88 116 LEU B C 1
ATOM 2813 O O . LEU B 1 116 ? 4.535 -15.156 -9.641 1 98.88 116 LEU B O 1
ATOM 2817 N N . ALA B 1 117 ? 6.465 -15.82 -8.727 1 98.88 117 ALA B N 1
ATOM 2818 C CA . ALA B 1 117 ? 6.059 -15.391 -7.387 1 98.88 117 ALA B CA 1
ATOM 2819 C C . ALA B 1 117 ? 5.75 -13.898 -7.355 1 98.88 117 ALA B C 1
ATOM 2821 O O . ALA B 1 117 ? 4.766 -13.477 -6.746 1 98.88 117 ALA B O 1
ATOM 2822 N N . LEU B 1 118 ? 6.547 -13.117 -8.039 1 98.69 118 LEU B N 1
ATOM 2823 C CA . LEU B 1 118 ? 6.414 -11.664 -8.07 1 98.69 118 LEU B CA 1
ATOM 2824 C C . LEU B 1 118 ? 5.156 -11.242 -8.828 1 98.69 118 LEU B C 1
ATOM 2826 O O . LEU B 1 118 ? 4.676 -10.117 -8.672 1 98.69 118 LEU B O 1
ATOM 2830 N N . ALA B 1 119 ? 4.66 -12.102 -9.711 1 98.5 119 ALA B N 1
ATOM 2831 C CA . ALA B 1 119 ? 3.451 -11.797 -10.477 1 98.5 119 ALA B CA 1
ATOM 2832 C C . ALA B 1 119 ? 2.201 -12.008 -9.625 1 98.5 119 ALA B C 1
ATOM 2834 O O . ALA B 1 119 ? 1.101 -11.617 -10.016 1 98.5 119 ALA B O 1
ATOM 2835 N N . CYS B 1 120 ? 2.336 -12.641 -8.484 1 98.75 120 CYS B N 1
ATOM 2836 C CA . CYS B 1 120 ? 1.247 -12.781 -7.523 1 98.75 120 CYS B CA 1
ATOM 2837 C C . CYS B 1 120 ? 1.124 -11.531 -6.656 1 98.75 120 CYS B C 1
ATOM 2839 O O . CYS B 1 120 ? 2.012 -10.68 -6.656 1 98.75 120 CYS B O 1
ATOM 2841 N N . ASP B 1 121 ? -0.001 -11.398 -5.941 1 98.56 121 ASP B N 1
ATOM 2842 C CA . ASP B 1 121 ? -0.262 -10.195 -5.164 1 98.56 121 ASP B CA 1
ATOM 2843 C C . ASP B 1 121 ? 0.667 -10.109 -3.957 1 98.56 121 ASP B C 1
ATOM 2845 O O . ASP B 1 121 ? 1.14 -9.023 -3.605 1 98.56 121 ASP B O 1
ATOM 2849 N N . PHE B 1 122 ? 0.835 -11.18 -3.275 1 97.31 122 PHE B N 1
ATOM 2850 C CA . PHE B 1 122 ? 1.818 -11.242 -2.201 1 97.31 122 PHE B CA 1
ATOM 2851 C C . PHE B 1 122 ? 2.314 -12.672 -2.006 1 97.31 122 PHE B C 1
ATOM 2853 O O . PHE B 1 122 ? 1.801 -13.602 -2.631 1 97.31 122 PHE B O 1
ATOM 2860 N N . ILE B 1 123 ? 3.471 -12.828 -1.25 1 98.88 123 ILE B N 1
ATOM 2861 C CA . ILE B 1 123 ? 4.23 -14.07 -1.189 1 98.88 123 ILE B CA 1
ATOM 2862 C C . ILE B 1 123 ? 4.316 -14.547 0.257 1 98.88 123 ILE B C 1
ATOM 2864 O O . ILE B 1 123 ? 4.715 -13.797 1.146 1 98.88 123 ILE B O 1
ATOM 2868 N N . TYR B 1 124 ? 3.848 -15.734 0.496 1 98.88 124 TYR B N 1
ATOM 2869 C CA . TYR B 1 124 ? 4.203 -16.5 1.688 1 98.88 124 TYR B CA 1
ATOM 2870 C C . TYR B 1 124 ? 5.289 -17.516 1.378 1 98.88 124 TYR B C 1
ATOM 2872 O O . TYR B 1 124 ? 5.176 -18.281 0.42 1 98.88 124 TYR B O 1
ATOM 2880 N N . ALA B 1 125 ? 6.359 -17.547 2.197 1 98.88 125 ALA B N 1
ATOM 2881 C CA . ALA B 1 125 ? 7.508 -18.391 1.91 1 98.88 125 ALA B CA 1
ATOM 2882 C C . ALA B 1 125 ? 7.691 -19.453 2.998 1 98.88 125 ALA B C 1
ATOM 2884 O O . ALA B 1 125 ? 7.527 -19.156 4.188 1 98.88 125 ALA B O 1
ATOM 2885 N N . SER B 1 126 ? 7.992 -20.688 2.562 1 98.81 126 SER B N 1
ATOM 2886 C CA . SER B 1 126 ? 8.555 -21.672 3.482 1 98.81 126 SER B CA 1
ATOM 2887 C C . SER B 1 126 ? 9.891 -21.203 4.043 1 98.81 126 SER B C 1
ATOM 2889 O O . SER B 1 126 ? 10.656 -20.531 3.354 1 98.81 126 SER B O 1
ATOM 2891 N N . GLU B 1 127 ? 10.172 -21.594 5.207 1 98.56 127 GLU B N 1
ATOM 2892 C CA . GLU B 1 127 ? 11.492 -21.344 5.766 1 98.56 127 GLU B CA 1
ATOM 2893 C C . GLU B 1 127 ? 12.586 -21.953 4.887 1 98.56 127 GLU B C 1
ATOM 2895 O O . GLU B 1 127 ? 13.75 -21.547 4.969 1 98.56 127 GLU B O 1
ATOM 2900 N N . LYS B 1 128 ? 12.25 -22.875 3.967 1 98.31 128 LYS B N 1
ATOM 2901 C CA . LYS B 1 128 ? 13.188 -23.547 3.08 1 98.31 128 LYS B CA 1
ATOM 2902 C C . LYS B 1 128 ? 13.297 -22.828 1.742 1 98.31 128 LYS B C 1
ATOM 2904 O O . LYS B 1 128 ? 14.117 -23.188 0.897 1 98.31 128 LYS B O 1
ATOM 2909 N N . ALA B 1 129 ? 12.508 -21.812 1.56 1 98.75 129 ALA B N 1
ATOM 2910 C CA . ALA B 1 129 ? 12.453 -21.141 0.269 1 98.75 129 ALA B CA 1
ATOM 2911 C C . ALA B 1 129 ? 13.758 -20.406 -0.019 1 98.75 129 ALA B C 1
ATOM 2913 O O . ALA B 1 129 ? 14.406 -19.891 0.899 1 98.75 129 ALA B O 1
ATOM 2914 N N . LYS B 1 130 ? 14.156 -20.406 -1.221 1 98.81 130 LYS B N 1
ATOM 2915 C CA . LYS B 1 130 ? 15.258 -19.625 -1.765 1 98.81 130 LYS B CA 1
ATOM 2916 C C . LYS B 1 130 ? 14.805 -18.812 -2.969 1 98.81 130 LYS B C 1
ATOM 2918 O O . LYS B 1 130 ? 14.016 -19.281 -3.793 1 98.81 130 LYS B O 1
ATOM 2923 N N . PHE B 1 131 ? 15.258 -17.609 -2.992 1 98.88 131 PHE B N 1
ATOM 2924 C CA . PHE B 1 131 ? 14.875 -16.688 -4.055 1 98.88 131 PHE B CA 1
ATOM 2925 C C . PHE B 1 131 ? 16.109 -16.125 -4.762 1 98.88 131 PHE B C 1
ATOM 2927 O O . PHE B 1 131 ? 17.172 -15.992 -4.152 1 98.88 131 PHE B O 1
ATOM 2934 N N . GLY B 1 132 ? 15.906 -15.797 -6.035 1 98.44 132 GLY B N 1
ATOM 2935 C CA . GLY B 1 132 ? 16.984 -15.086 -6.727 1 98.44 132 GLY B CA 1
ATOM 2936 C C . GLY B 1 132 ? 16.703 -14.883 -8.203 1 98.44 132 GLY B C 1
ATOM 2937 O O . GLY B 1 132 ? 15.781 -15.492 -8.758 1 98.44 132 GLY B O 1
ATOM 2938 N N . GLN B 1 133 ? 17.469 -14.023 -8.805 1 98.44 133 GLN B N 1
ATOM 2939 C CA . GLN B 1 133 ? 17.516 -13.773 -10.242 1 98.44 133 GLN B CA 1
ATOM 2940 C C . GLN B 1 133 ? 18.922 -14.016 -10.797 1 98.44 133 GLN B C 1
ATOM 2942 O O . GLN B 1 133 ? 19.625 -13.07 -11.148 1 98.44 133 GLN B O 1
ATOM 2947 N N . PRO B 1 134 ? 19.266 -15.227 -10.914 1 97.94 134 PRO B N 1
ATOM 2948 C CA . PRO B 1 134 ? 20.641 -15.555 -11.242 1 97.94 134 PRO B CA 1
ATOM 2949 C C . PRO B 1 134 ? 20.906 -15.562 -12.75 1 97.94 134 PRO B C 1
ATOM 2951 O O . PRO B 1 134 ? 21.938 -16.094 -13.195 1 97.94 134 PRO B O 1
ATOM 2954 N N . GLU B 1 135 ? 20.078 -15.039 -13.586 1 97.38 135 GLU B N 1
ATOM 2955 C CA . GLU B 1 135 ? 20.109 -15.133 -15.047 1 97.38 135 GLU B CA 1
ATOM 2956 C C . GLU B 1 135 ? 21.422 -14.625 -15.617 1 97.38 135 GLU B C 1
ATOM 2958 O O . GLU B 1 135 ? 21.891 -15.109 -16.641 1 97.38 135 GLU B O 1
ATOM 2963 N N . VAL B 1 136 ? 22.078 -13.734 -14.914 1 97.44 136 VAL B N 1
ATOM 2964 C CA . VAL B 1 136 ? 23.312 -13.141 -15.422 1 97.44 136 VAL B CA 1
ATOM 2965 C C . VAL B 1 136 ? 24.422 -14.195 -15.445 1 97.44 136 VAL B C 1
ATOM 2967 O O . VAL B 1 136 ? 25.391 -14.078 -16.203 1 97.44 136 VAL B O 1
ATOM 2970 N N . LYS B 1 137 ? 24.312 -15.211 -14.625 1 96.44 137 LYS B N 1
ATOM 2971 C CA . LYS B 1 137 ? 25.266 -16.312 -14.641 1 96.44 137 LYS B CA 1
ATOM 2972 C C . LYS B 1 137 ? 25.188 -17.078 -15.953 1 96.44 137 LYS B C 1
ATOM 2974 O O . LYS B 1 137 ? 26.125 -17.797 -16.312 1 96.44 137 LYS B O 1
ATOM 2979 N N . LEU B 1 138 ? 24.094 -16.953 -16.656 1 96.38 138 LEU B N 1
ATOM 2980 C CA . LEU B 1 138 ? 23.859 -17.656 -17.922 1 96.38 138 LEU B CA 1
ATOM 2981 C C . LEU B 1 138 ? 24.078 -16.719 -19.094 1 96.38 138 LEU B C 1
ATOM 2983 O O . LEU B 1 138 ? 23.891 -17.125 -20.25 1 96.38 138 LEU B O 1
ATOM 2987 N N . GLY B 1 139 ? 24.391 -15.438 -18.828 1 96.81 139 GLY B N 1
ATOM 2988 C CA . GLY B 1 139 ? 24.625 -14.469 -19.891 1 96.81 139 GLY B CA 1
ATOM 2989 C C . GLY B 1 139 ? 23.344 -13.844 -20.406 1 96.81 139 GLY B C 1
ATOM 2990 O O . GLY B 1 139 ? 23.312 -13.328 -21.531 1 96.81 139 GLY B O 1
ATOM 2991 N N . VAL B 1 140 ? 22.219 -13.977 -19.703 1 97.75 140 VAL B N 1
ATOM 2992 C CA . VAL B 1 140 ? 20.969 -13.32 -20.062 1 97.75 140 VAL B CA 1
ATOM 2993 C C . VAL B 1 140 ? 20.438 -12.523 -18.875 1 97.75 140 VAL B C 1
ATOM 2995 O O . VAL B 1 140 ? 21.062 -12.508 -17.797 1 97.75 140 VAL B O 1
ATOM 2998 N N . ILE B 1 141 ? 19.359 -11.766 -19.016 1 97.88 141 ILE B N 1
ATOM 2999 C CA . ILE B 1 141 ? 18.703 -11.039 -17.953 1 97.88 141 ILE B CA 1
ATOM 3000 C C . ILE B 1 141 ? 17.375 -11.719 -17.609 1 97.88 141 ILE B C 1
ATOM 3002 O O . ILE B 1 141 ? 16.906 -12.578 -18.359 1 97.88 141 ILE B O 1
ATOM 3006 N N . PRO B 1 142 ? 16.75 -11.367 -16.422 1 98 142 PRO B N 1
ATOM 3007 C CA . PRO B 1 142 ? 15.367 -11.828 -16.219 1 98 142 PRO B CA 1
ATOM 3008 C C . PRO B 1 142 ? 14.445 -11.469 -17.391 1 98 142 PRO B C 1
ATOM 3010 O O . PRO B 1 142 ? 14.531 -10.359 -17.922 1 98 142 PRO B O 1
ATOM 3013 N N . GLY B 1 143 ? 13.664 -12.398 -17.766 1 97.38 143 GLY B N 1
ATOM 3014 C CA . GLY B 1 143 ? 12.938 -12.195 -19 1 97.38 143 GLY B CA 1
ATOM 3015 C C . GLY B 1 143 ? 11.43 -12.188 -18.812 1 97.38 143 GLY B C 1
ATOM 3016 O O . GLY B 1 143 ? 10.68 -11.898 -19.75 1 97.38 143 GLY B O 1
ATOM 3017 N N . PHE B 1 144 ? 10.938 -12.484 -17.594 1 97.88 144 PHE B N 1
ATOM 3018 C CA . PHE B 1 144 ? 9.5 -12.57 -17.375 1 97.88 144 PHE B CA 1
ATOM 3019 C C . PHE B 1 144 ? 9.047 -11.508 -16.375 1 97.88 144 PHE B C 1
ATOM 3021 O O . PHE B 1 144 ? 8.023 -11.68 -15.703 1 97.88 144 PHE B O 1
ATOM 3028 N N . GLY B 1 145 ? 9.812 -10.375 -16.203 1 97.62 145 GLY B N 1
ATOM 3029 C CA . GLY B 1 145 ? 9.406 -9.258 -15.375 1 97.62 145 GLY B CA 1
ATOM 3030 C C . GLY B 1 145 ? 10.289 -9.062 -14.156 1 97.62 145 GLY B C 1
ATOM 3031 O O . GLY B 1 145 ? 10.078 -8.141 -13.367 1 97.62 145 GLY B O 1
ATOM 3032 N N . GLY B 1 146 ? 11.375 -9.82 -14.039 1 97.94 146 GLY B N 1
ATOM 3033 C CA . GLY B 1 146 ? 12.203 -9.789 -12.844 1 97.94 146 GLY B CA 1
ATOM 3034 C C . GLY B 1 146 ? 12.883 -8.453 -12.625 1 97.94 146 GLY B C 1
ATOM 3035 O O . GLY B 1 146 ? 12.977 -7.973 -11.492 1 97.94 146 GLY B O 1
ATOM 3036 N N . THR B 1 147 ? 13.352 -7.762 -13.719 1 97.56 147 THR B N 1
ATOM 3037 C CA . THR B 1 147 ? 14.047 -6.488 -13.578 1 97.56 147 THR B CA 1
ATOM 3038 C C . THR B 1 147 ? 13.086 -5.391 -13.125 1 97.56 147 THR B C 1
ATOM 3040 O O . THR B 1 147 ? 13.508 -4.391 -12.539 1 97.56 147 THR B O 1
ATOM 3043 N N . GLN B 1 148 ? 11.797 -5.66 -13.359 1 96.88 148 GLN B N 1
ATOM 3044 C CA . GLN B 1 148 ? 10.852 -4.57 -13.148 1 96.88 148 GLN B CA 1
ATOM 3045 C C . GLN B 1 148 ? 10.016 -4.809 -11.891 1 96.88 148 GLN B C 1
ATOM 3047 O O . GLN B 1 148 ? 9.898 -3.924 -11.039 1 96.88 148 GLN B O 1
ATOM 3052 N N . ARG B 1 149 ? 9.492 -6.023 -11.727 1 97.31 149 ARG B N 1
ATOM 3053 C CA . ARG B 1 149 ? 8.641 -6.289 -10.57 1 97.31 149 ARG B CA 1
ATOM 3054 C C . ARG B 1 149 ? 9.461 -6.367 -9.289 1 97.31 149 ARG B C 1
ATOM 3056 O O . ARG B 1 149 ? 9.008 -5.93 -8.227 1 97.31 149 ARG B O 1
ATOM 3063 N N . LEU B 1 150 ? 10.688 -6.941 -9.438 1 97.56 150 LEU B N 1
ATOM 3064 C CA . LEU B 1 150 ? 11.523 -7.066 -8.25 1 97.56 150 LEU B CA 1
ATOM 3065 C C . LEU B 1 150 ? 11.898 -5.691 -7.703 1 97.56 150 LEU B C 1
ATOM 3067 O O . LEU B 1 150 ? 11.828 -5.461 -6.492 1 97.56 150 LEU B O 1
ATOM 3071 N N . LEU B 1 151 ? 12.289 -4.801 -8.594 1 94.94 151 LEU B N 1
ATOM 3072 C CA . LEU B 1 151 ? 12.688 -3.451 -8.203 1 94.94 151 LEU B CA 1
ATOM 3073 C C . LEU B 1 151 ? 11.539 -2.732 -7.496 1 94.94 151 LEU B C 1
ATOM 3075 O O . LEU B 1 151 ? 11.758 -2.006 -6.523 1 94.94 151 LEU B O 1
ATOM 3079 N N . ARG B 1 152 ? 10.328 -2.943 -7.914 1 94.38 152 ARG B N 1
ATOM 3080 C CA . ARG B 1 152 ? 9.148 -2.297 -7.344 1 94.38 152 ARG B CA 1
ATOM 3081 C C . ARG B 1 152 ? 8.75 -2.947 -6.023 1 94.38 152 ARG B C 1
ATOM 3083 O O . ARG B 1 152 ? 8.055 -2.336 -5.211 1 94.38 152 ARG B O 1
ATOM 3090 N N . ARG B 1 153 ? 9.188 -4.195 -5.852 1 96.25 153 ARG B N 1
ATOM 3091 C CA . ARG B 1 153 ? 8.82 -4.969 -4.668 1 96.25 153 ARG B CA 1
ATOM 3092 C C . ARG B 1 153 ? 9.781 -4.688 -3.514 1 96.25 153 ARG B C 1
ATOM 3094 O O . ARG B 1 153 ? 9.344 -4.441 -2.387 1 96.25 153 ARG B O 1
ATOM 3101 N N . VAL B 1 154 ? 11.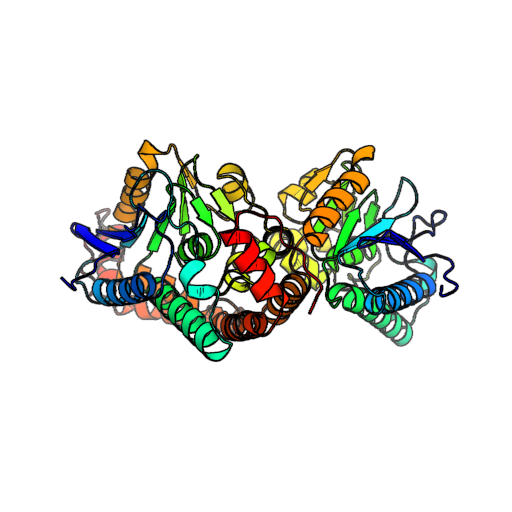102 -4.641 -3.797 1 96.69 154 VAL B N 1
ATOM 3102 C CA . VAL B 1 154 ? 12.062 -4.664 -2.697 1 96.69 154 VAL B CA 1
ATOM 3103 C C . VAL B 1 154 ? 12.891 -3.381 -2.709 1 96.69 154 VAL B C 1
ATOM 3105 O O . VAL B 1 154 ? 13.734 -3.176 -1.839 1 96.69 154 VAL B O 1
ATOM 3108 N N . GLY B 1 155 ? 12.664 -2.518 -3.686 1 94.31 155 GLY B N 1
ATOM 3109 C CA . GLY B 1 155 ? 13.461 -1.316 -3.852 1 94.31 155 GLY B CA 1
ATOM 3110 C C . GLY B 1 155 ? 14.625 -1.501 -4.812 1 94.31 155 GLY B C 1
ATOM 3111 O O . GLY B 1 155 ? 15.055 -2.627 -5.062 1 94.31 155 GLY B O 1
ATOM 3112 N N . ASN B 1 156 ? 15.164 -0.447 -5.277 1 91.69 156 ASN B N 1
ATOM 3113 C CA . ASN B 1 156 ? 16.156 -0.419 -6.348 1 91.69 156 ASN B CA 1
ATOM 3114 C C . ASN B 1 156 ? 17.484 -1.038 -5.898 1 91.69 156 ASN B C 1
ATOM 3116 O O . ASN B 1 156 ? 18.047 -1.874 -6.605 1 91.69 156 ASN B O 1
ATOM 3120 N N . ALA B 1 157 ? 17.969 -0.697 -4.723 1 91.81 157 ALA B N 1
ATOM 3121 C CA . ALA B 1 157 ? 19.297 -1.121 -4.27 1 91.81 157 ALA B CA 1
ATOM 3122 C C . ALA B 1 157 ? 19.344 -2.633 -4.074 1 91.81 157 ALA B C 1
ATOM 3124 O O . ALA B 1 157 ? 20.266 -3.293 -4.547 1 91.81 157 ALA B O 1
ATOM 3125 N N . HIS B 1 158 ? 18.266 -3.17 -3.424 1 96.19 158 HIS B N 1
ATOM 3126 C CA . HIS B 1 158 ? 18.234 -4.609 -3.184 1 96.19 158 HIS B CA 1
ATOM 3127 C C . HIS B 1 158 ? 18.078 -5.379 -4.488 1 96.19 158 HIS B C 1
ATOM 3129 O O . HIS B 1 158 ? 18.75 -6.395 -4.703 1 96.19 158 HIS B O 1
ATOM 3135 N N . ALA B 1 159 ? 17.234 -4.93 -5.371 1 97.44 159 ALA B N 1
ATOM 3136 C CA . ALA B 1 159 ? 17 -5.59 -6.656 1 97.44 159 ALA B CA 1
ATOM 3137 C C . ALA B 1 159 ? 18.281 -5.617 -7.484 1 97.44 159 ALA B C 1
ATOM 3139 O O . ALA B 1 159 ? 18.641 -6.652 -8.055 1 97.44 159 ALA B O 1
ATOM 3140 N N . ARG B 1 160 ? 19 -4.496 -7.523 1 96.44 160 ARG B N 1
ATOM 3141 C CA . ARG B 1 160 ? 20.219 -4.387 -8.32 1 96.44 160 ARG B CA 1
ATOM 3142 C C . ARG B 1 160 ? 21.297 -5.336 -7.805 1 96.44 160 ARG B C 1
ATOM 3144 O O . ARG B 1 160 ? 21.953 -6.02 -8.586 1 96.44 160 ARG B O 1
ATOM 3151 N N . GLU B 1 161 ? 21.422 -5.332 -6.496 1 97.44 161 GLU B N 1
ATOM 3152 C CA . GLU B 1 161 ? 22.422 -6.234 -5.926 1 97.44 161 GLU B CA 1
ATOM 3153 C C . GLU B 1 161 ? 22.109 -7.691 -6.262 1 97.44 161 GLU B C 1
ATOM 3155 O O . GLU B 1 161 ? 22.984 -8.438 -6.699 1 97.44 161 GLU B O 1
ATOM 3160 N N . LEU B 1 162 ? 20.844 -8.07 -6.109 1 98.12 162 LEU B N 1
ATOM 3161 C CA . LEU B 1 162 ? 20.438 -9.453 -6.355 1 98.12 162 LEU B CA 1
ATOM 3162 C C . LEU B 1 162 ? 20.641 -9.828 -7.82 1 98.12 162 LEU B C 1
ATOM 3164 O O . LEU B 1 162 ? 21.172 -10.891 -8.133 1 98.12 162 LEU B O 1
ATOM 3168 N N . ILE B 1 163 ? 20.281 -8.961 -8.742 1 98.44 163 ILE B N 1
ATOM 3169 C CA . ILE B 1 163 ? 20.312 -9.273 -10.164 1 98.44 163 ILE B CA 1
ATOM 3170 C C . ILE B 1 163 ? 21.75 -9.227 -10.68 1 98.44 163 ILE B C 1
ATOM 3172 O O . ILE B 1 163 ? 22.172 -10.117 -11.422 1 98.44 163 ILE B O 1
ATOM 3176 N N . TYR B 1 164 ? 22.531 -8.242 -10.203 1 98.25 164 TYR B N 1
ATOM 3177 C CA . TYR B 1 164 ? 23.875 -8.07 -10.742 1 98.25 164 TYR B CA 1
ATOM 3178 C C . TYR B 1 164 ? 24.812 -9.172 -10.242 1 98.25 164 TYR B C 1
ATOM 3180 O O . TYR B 1 164 ? 25.719 -9.586 -10.953 1 98.25 164 TYR B O 1
ATOM 3188 N N . THR B 1 165 ? 24.578 -9.648 -8.992 1 97.88 165 THR B N 1
ATOM 3189 C CA . THR B 1 165 ? 25.438 -10.68 -8.422 1 97.88 165 THR B CA 1
ATOM 3190 C C . THR B 1 165 ? 24.938 -12.07 -8.797 1 97.88 165 THR B C 1
ATOM 3192 O O . THR B 1 165 ? 25.672 -13.055 -8.695 1 97.88 165 THR B O 1
ATOM 3195 N N . GLY B 1 166 ? 23.672 -12.141 -9.156 1 98.06 166 GLY B N 1
ATOM 3196 C CA . GLY B 1 166 ? 23.047 -13.445 -9.336 1 98.06 166 GLY B CA 1
ATOM 3197 C C . GLY B 1 166 ? 22.891 -14.219 -8.039 1 98.06 166 GLY B C 1
ATOM 3198 O O . GLY B 1 166 ? 22.797 -15.445 -8.055 1 98.06 166 GLY B O 1
ATOM 3199 N N . ALA B 1 167 ? 22.859 -13.531 -6.938 1 97.81 167 ALA B N 1
ATOM 3200 C CA . ALA B 1 167 ? 22.844 -14.148 -5.617 1 97.81 167 ALA B CA 1
ATOM 3201 C C . ALA B 1 167 ? 21.516 -14.836 -5.344 1 97.81 167 ALA B C 1
ATOM 3203 O O . ALA B 1 167 ? 20.484 -14.453 -5.91 1 97.81 167 ALA B O 1
ATOM 3204 N N . ILE B 1 168 ? 21.547 -15.844 -4.52 1 98.5 168 ILE B N 1
ATOM 3205 C CA . ILE B 1 168 ? 20.375 -16.547 -4 1 98.5 168 ILE B CA 1
ATOM 3206 C C . ILE B 1 168 ? 20.234 -16.281 -2.504 1 98.5 168 ILE B C 1
ATOM 3208 O O . ILE B 1 168 ? 21.203 -16.391 -1.752 1 98.5 168 ILE B O 1
ATOM 3212 N N . ILE B 1 169 ? 19.062 -15.859 -2.09 1 98.75 169 ILE B N 1
ATOM 3213 C CA . ILE B 1 169 ? 18.859 -15.523 -0.6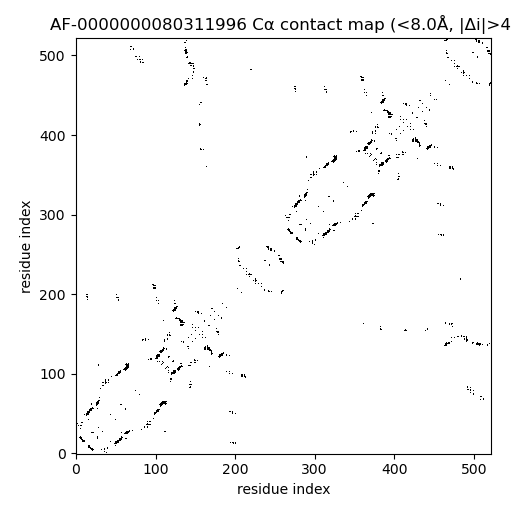86 1 98.75 169 ILE B CA 1
ATOM 3214 C C . ILE B 1 169 ? 17.844 -16.484 -0.065 1 98.75 169 ILE B C 1
ATOM 3216 O O . ILE B 1 169 ? 17.031 -17.078 -0.773 1 98.75 169 ILE B O 1
ATOM 3220 N N . GLY B 1 170 ? 17.906 -16.609 1.229 1 98.62 170 GLY B N 1
ATOM 3221 C CA . GLY B 1 170 ? 16.953 -17.422 1.956 1 98.62 170 GLY B CA 1
ATOM 3222 C C . GLY B 1 170 ? 15.68 -16.688 2.324 1 98.62 170 GLY B C 1
ATOM 3223 O O . GLY B 1 170 ? 15.531 -15.508 2.012 1 98.62 170 GLY B O 1
ATOM 3224 N N . ALA B 1 171 ? 14.797 -17.406 2.971 1 98.62 171 ALA B N 1
ATOM 3225 C CA . ALA B 1 171 ? 13.469 -16.906 3.311 1 98.62 171 ALA B CA 1
ATOM 3226 C C . ALA B 1 171 ? 13.562 -15.727 4.273 1 98.62 171 ALA B C 1
ATOM 3228 O O . ALA B 1 171 ? 12.805 -14.758 4.148 1 98.62 171 ALA B O 1
ATOM 3229 N N . ASP B 1 172 ? 14.453 -15.773 5.207 1 98.12 172 ASP B N 1
ATOM 3230 C CA . ASP B 1 172 ? 14.578 -14.711 6.195 1 98.12 172 ASP B CA 1
ATOM 3231 C C . ASP B 1 172 ? 14.992 -13.398 5.539 1 98.12 172 ASP B C 1
ATOM 3233 O O . ASP B 1 172 ? 14.453 -12.336 5.867 1 98.12 172 ASP B O 1
ATOM 3237 N N . GLU B 1 173 ? 15.961 -13.484 4.691 1 97.88 173 GLU B N 1
ATOM 3238 C CA . GLU B 1 173 ? 16.391 -12.281 3.977 1 97.88 173 GLU B CA 1
ATOM 3239 C C . GLU B 1 173 ? 15.281 -11.766 3.062 1 97.88 173 GLU B C 1
ATOM 3241 O O . GLU B 1 173 ? 15.102 -10.547 2.928 1 97.88 173 GLU B O 1
ATOM 3246 N N . ALA B 1 174 ? 14.57 -12.68 2.387 1 98.62 174 ALA B N 1
ATOM 3247 C CA . ALA B 1 174 ? 13.438 -12.289 1.549 1 98.62 174 ALA B CA 1
ATOM 3248 C C . ALA B 1 174 ? 12.398 -11.508 2.352 1 98.62 174 ALA B C 1
ATOM 3250 O O . ALA B 1 174 ? 11.836 -10.531 1.86 1 98.62 174 ALA B O 1
ATOM 3251 N N . LEU B 1 175 ? 12.156 -11.945 3.594 1 98 175 LEU B N 1
ATOM 3252 C CA . LEU B 1 175 ? 11.25 -11.227 4.484 1 98 175 LEU B CA 1
ATOM 3253 C C . LEU B 1 175 ? 11.812 -9.852 4.836 1 98 175 LEU B C 1
ATOM 3255 O O . LEU B 1 175 ? 11.094 -8.852 4.781 1 98 175 LEU B O 1
ATOM 3259 N N . ARG B 1 176 ? 13.055 -9.828 5.168 1 96.31 176 ARG B N 1
ATOM 3260 C CA . ARG B 1 176 ? 13.703 -8.602 5.629 1 96.31 176 ARG B CA 1
ATOM 3261 C C . ARG B 1 176 ? 13.625 -7.508 4.566 1 96.31 176 ARG B C 1
ATOM 3263 O O . ARG B 1 176 ? 13.359 -6.348 4.875 1 96.31 176 ARG B O 1
ATOM 3270 N N . ILE B 1 177 ? 13.82 -7.922 3.285 1 96.44 177 ILE B N 1
ATOM 3271 C CA . ILE B 1 177 ? 13.93 -6.891 2.256 1 96.44 177 ILE B CA 1
ATOM 3272 C C . ILE B 1 177 ? 12.555 -6.621 1.654 1 96.44 177 ILE B C 1
ATOM 3274 O O . ILE B 1 177 ? 12.422 -5.812 0.733 1 96.44 177 ILE B O 1
ATOM 3278 N N . GLY B 1 178 ? 11.469 -7.379 2.092 1 96.75 178 GLY B N 1
ATOM 3279 C CA . GLY B 1 178 ? 10.109 -7.094 1.663 1 96.75 178 GLY B CA 1
ATOM 3280 C C . GLY B 1 178 ? 9.664 -7.938 0.484 1 96.75 178 GLY B C 1
ATOM 3281 O O . GLY B 1 178 ? 8.594 -7.715 -0.078 1 96.75 178 GLY B O 1
ATOM 3282 N N . LEU B 1 179 ? 10.508 -8.891 0.111 1 98.19 179 LEU B N 1
ATOM 3283 C CA . LEU B 1 179 ? 10.125 -9.789 -0.978 1 98.19 179 LEU B CA 1
ATOM 3284 C C . LEU B 1 179 ? 8.984 -10.711 -0.55 1 98.19 179 LEU B C 1
ATOM 3286 O O . LEU B 1 179 ? 7.977 -10.82 -1.249 1 98.19 179 LEU B O 1
ATOM 3290 N N . ALA B 1 180 ? 9.148 -11.32 0.594 1 98.56 180 ALA B N 1
ATOM 3291 C CA . ALA B 1 180 ? 8.109 -12.164 1.17 1 98.56 180 ALA B CA 1
ATOM 3292 C C . ALA B 1 180 ? 7.344 -11.422 2.264 1 98.56 180 ALA B C 1
ATOM 3294 O O . ALA B 1 180 ? 7.938 -10.688 3.053 1 98.56 180 ALA B O 1
ATOM 3295 N N . ASN B 1 181 ? 6.039 -11.672 2.336 1 98.25 181 ASN B N 1
ATOM 3296 C CA . ASN B 1 181 ? 5.207 -11.078 3.381 1 98.25 181 ASN B CA 1
ATOM 3297 C C . ASN B 1 181 ? 5.348 -11.836 4.699 1 98.25 181 ASN B C 1
ATOM 3299 O O . ASN B 1 181 ? 5.297 -11.242 5.773 1 98.25 181 ASN B O 1
ATOM 3303 N N . ARG B 1 182 ? 5.48 -13.133 4.59 1 97.81 182 ARG B N 1
ATOM 3304 C CA . ARG B 1 182 ? 5.594 -14.031 5.738 1 97.81 182 ARG B CA 1
ATOM 3305 C C . ARG B 1 182 ? 6.535 -15.195 5.438 1 97.81 182 ARG B C 1
ATOM 3307 O O . ARG B 1 182 ? 6.633 -15.633 4.289 1 97.81 182 ARG B O 1
ATOM 3314 N N . VAL B 1 183 ? 7.207 -15.648 6.48 1 98.62 183 VAL B N 1
ATOM 3315 C CA . VAL B 1 183 ? 7.965 -16.891 6.453 1 98.62 183 VAL B CA 1
ATOM 3316 C C . VAL B 1 183 ? 7.375 -17.891 7.457 1 98.62 183 VAL B C 1
ATOM 3318 O O . VAL B 1 183 ? 7.125 -17.531 8.609 1 98.62 183 VAL B O 1
ATOM 3321 N N . LEU B 1 184 ? 7.07 -19.031 6.98 1 98.62 184 LEU B N 1
ATOM 3322 C CA . LEU B 1 184 ? 6.375 -20.047 7.777 1 98.62 184 LEU B CA 1
ATOM 3323 C C . LEU B 1 184 ? 7.168 -21.344 7.824 1 98.62 184 LEU B C 1
ATOM 3325 O O . LEU B 1 184 ? 7.934 -21.641 6.902 1 98.62 184 LEU B O 1
ATOM 3329 N N . PRO B 1 185 ? 6.938 -22.156 8.914 1 98.31 185 PRO B N 1
ATOM 3330 C CA . PRO B 1 185 ? 7.438 -23.531 8.812 1 98.31 185 PRO B CA 1
ATOM 3331 C C . PRO B 1 185 ? 6.945 -24.25 7.559 1 98.31 185 PRO B C 1
ATOM 3333 O O . PRO B 1 185 ? 5.797 -24.062 7.148 1 98.31 185 PRO B O 1
ATOM 3336 N N . HIS B 1 186 ? 7.824 -25.047 6.977 1 97.94 186 HIS B N 1
ATOM 3337 C CA . HIS B 1 186 ? 7.566 -25.672 5.688 1 97.94 186 HIS B CA 1
ATOM 3338 C C . HIS B 1 186 ? 6.223 -26.391 5.684 1 97.94 186 HIS B C 1
ATOM 3340 O O . HIS B 1 186 ? 5.426 -26.234 4.758 1 97.94 186 HIS B O 1
ATOM 3346 N N . GLY B 1 187 ? 5.902 -27.141 6.691 1 97.75 187 GLY B N 1
ATOM 3347 C CA . GLY B 1 187 ? 4.695 -27.953 6.773 1 97.75 187 GLY B CA 1
ATOM 3348 C C . GLY B 1 187 ? 3.443 -27.125 7.008 1 97.75 187 GLY B C 1
ATOM 3349 O O . GLY B 1 187 ? 2.328 -27.641 6.867 1 97.75 187 GLY B O 1
ATOM 3350 N N . GLU B 1 188 ? 3.555 -25.781 7.281 1 98.44 188 GLU B N 1
ATOM 3351 C CA . GLU B 1 188 ? 2.424 -24.922 7.605 1 98.44 188 GLU B CA 1
ATOM 3352 C C . GLU B 1 188 ? 2.154 -23.922 6.488 1 98.44 188 GLU B C 1
ATOM 3354 O O . GLU B 1 188 ? 1.195 -23.156 6.555 1 98.44 188 GLU B O 1
ATOM 3359 N N . LEU B 1 189 ? 2.947 -24.016 5.461 1 98.56 189 LEU B N 1
ATOM 3360 C CA . LEU B 1 189 ? 2.9 -23.016 4.414 1 98.56 189 LEU B CA 1
ATOM 3361 C C . LEU B 1 189 ? 1.532 -22.984 3.74 1 98.56 189 LEU B C 1
ATOM 3363 O O . LEU B 1 189 ? 0.867 -21.953 3.713 1 98.56 189 LEU B O 1
ATOM 3367 N N . LEU B 1 190 ? 1.092 -24.125 3.223 1 98.38 190 LEU B N 1
ATOM 3368 C CA . LEU B 1 190 ? -0.151 -24.156 2.459 1 98.38 190 LEU B CA 1
ATOM 3369 C C . LEU B 1 190 ? -1.352 -23.891 3.361 1 98.38 190 LEU B C 1
ATOM 3371 O O . LEU B 1 190 ? -2.309 -23.234 2.949 1 98.38 190 LEU B O 1
ATOM 3375 N N . SER B 1 191 ? -1.345 -24.453 4.586 1 98.44 191 SER B N 1
ATOM 3376 C CA . SER B 1 191 ? -2.451 -24.203 5.504 1 98.44 191 SER B CA 1
ATOM 3377 C C . SER B 1 191 ? -2.568 -22.719 5.84 1 98.44 191 SER B C 1
ATOM 3379 O O . SER B 1 191 ? -3.674 -22.188 5.938 1 98.44 191 SER B O 1
ATOM 3381 N N . ALA B 1 192 ? -1.448 -22.062 6 1 98.56 192 ALA B N 1
ATOM 3382 C CA . ALA B 1 192 ? -1.457 -20.625 6.281 1 98.56 192 ALA B CA 1
ATOM 3383 C C . ALA B 1 192 ? -1.984 -19.828 5.086 1 98.56 192 ALA B C 1
ATOM 3385 O O . ALA B 1 192 ? -2.791 -18.906 5.25 1 98.56 192 ALA B O 1
ATOM 3386 N N . ALA B 1 193 ? -1.497 -20.156 3.889 1 98.75 193 ALA B N 1
ATOM 3387 C CA . ALA B 1 193 ? -1.985 -19.5 2.682 1 98.75 193 ALA B CA 1
ATOM 3388 C C . ALA B 1 193 ? -3.488 -19.703 2.514 1 98.75 193 ALA B C 1
ATOM 3390 O O . ALA B 1 193 ? -4.211 -18.766 2.158 1 98.75 193 ALA B O 1
ATOM 3391 N N . ARG B 1 194 ? -3.943 -20.891 2.799 1 98.62 194 ARG B N 1
ATOM 3392 C CA . ARG B 1 194 ? -5.367 -21.203 2.689 1 98.62 194 ARG B CA 1
ATOM 3393 C C . ARG B 1 194 ? -6.176 -20.406 3.711 1 98.62 194 ARG B C 1
ATOM 3395 O O . ARG B 1 194 ? -7.289 -19.969 3.42 1 98.62 194 ARG B O 1
ATOM 3402 N N . ALA B 1 195 ? -5.641 -20.281 4.887 1 98.56 195 ALA B N 1
ATOM 3403 C CA . ALA B 1 195 ? -6.324 -19.5 5.914 1 98.56 195 ALA B CA 1
ATOM 3404 C C . ALA B 1 195 ? -6.5 -18.062 5.473 1 98.56 195 ALA B C 1
ATOM 3406 O O . ALA B 1 195 ? -7.574 -17.469 5.648 1 98.56 195 ALA B O 1
ATOM 3407 N N . THR B 1 196 ? -5.449 -17.5 4.949 1 98.62 196 THR B N 1
ATOM 3408 C CA . THR B 1 196 ? -5.535 -16.125 4.434 1 98.62 196 THR B CA 1
ATOM 3409 C C . THR B 1 196 ? -6.523 -16.047 3.275 1 98.62 196 THR B C 1
ATOM 3411 O O . THR B 1 196 ? -7.352 -15.141 3.221 1 98.62 196 THR B O 1
ATOM 3414 N N . ALA B 1 197 ? -6.43 -17 2.375 1 98.75 197 ALA B N 1
ATOM 3415 C CA . ALA B 1 197 ? -7.355 -17.047 1.247 1 98.75 197 ALA B CA 1
ATOM 3416 C C . ALA B 1 197 ? -8.797 -17.156 1.729 1 98.75 197 ALA B C 1
ATOM 3418 O O . ALA B 1 197 ? -9.695 -16.516 1.171 1 98.75 197 ALA B O 1
ATOM 3419 N N . ALA B 1 198 ? -9.031 -17.938 2.742 1 98.12 198 ALA B N 1
ATOM 3420 C CA . ALA B 1 198 ? -10.375 -18.094 3.309 1 98.12 198 ALA B CA 1
ATOM 3421 C C . ALA B 1 198 ? -10.867 -16.781 3.906 1 98.12 198 ALA B C 1
ATOM 3423 O O . ALA B 1 198 ? -12.047 -16.438 3.785 1 98.12 198 ALA B O 1
ATOM 3424 N N . THR B 1 199 ? -9.984 -16.078 4.551 1 97.94 199 THR B N 1
ATOM 3425 C CA . THR B 1 199 ? -10.336 -14.758 5.078 1 97.94 199 THR B CA 1
ATOM 3426 C C . THR B 1 199 ? -10.758 -13.82 3.955 1 97.94 199 THR B C 1
ATOM 3428 O O . THR B 1 199 ? -11.789 -13.156 4.055 1 97.94 199 THR B O 1
ATOM 3431 N N . ILE B 1 200 ? -10.016 -13.773 2.863 1 98.44 200 ILE B N 1
ATOM 3432 C CA . ILE B 1 200 ? -10.312 -12.922 1.714 1 98.44 200 ILE B CA 1
ATOM 3433 C C . ILE B 1 200 ? -11.664 -13.312 1.121 1 98.44 200 ILE B C 1
ATOM 3435 O O . ILE B 1 200 ? -12.445 -12.453 0.72 1 98.44 200 ILE B O 1
ATOM 3439 N N . ALA B 1 201 ? -11.914 -14.602 1.151 1 97.44 201 ALA B N 1
ATOM 3440 C CA . ALA B 1 201 ? -13.133 -15.125 0.542 1 97.44 201 ALA B CA 1
ATOM 3441 C C . ALA B 1 201 ? -14.367 -14.672 1.316 1 97.44 201 ALA B C 1
ATOM 3443 O O . ALA B 1 201 ? -15.492 -14.75 0.809 1 97.44 201 ALA B O 1
ATOM 3444 N N . GLN B 1 202 ? -14.172 -14.211 2.531 1 95.88 202 GLN B N 1
ATOM 3445 C CA . GLN B 1 202 ? -15.281 -13.758 3.361 1 95.88 202 GLN B CA 1
ATOM 3446 C C . GLN B 1 202 ? -15.562 -12.273 3.135 1 95.88 202 GLN B C 1
ATOM 3448 O O . GLN B 1 202 ? -16.547 -11.742 3.633 1 95.88 202 GLN B O 1
ATOM 3453 N N . MET B 1 203 ? -14.719 -11.57 2.408 1 96.94 203 MET B N 1
ATOM 3454 C CA . MET B 1 203 ? -14.875 -10.148 2.137 1 96.94 203 MET B CA 1
ATOM 3455 C C . MET B 1 203 ? -15.797 -9.914 0.943 1 96.94 203 MET B C 1
ATOM 3457 O O . MET B 1 203 ? -16.141 -10.859 0.237 1 96.94 203 MET B O 1
ATOM 3461 N N . GLY B 1 204 ? -16.25 -8.648 0.768 1 96.94 204 GLY B N 1
ATOM 3462 C CA . GLY B 1 204 ? -17 -8.352 -0.439 1 96.94 204 GLY B CA 1
ATOM 3463 C C . GLY B 1 204 ? -16.203 -8.57 -1.71 1 96.94 204 GLY B C 1
ATOM 3464 O O . GLY B 1 204 ? -15.234 -7.855 -1.97 1 96.94 204 GLY B O 1
ATOM 3465 N N . PRO B 1 205 ? -16.609 -9.578 -2.455 1 97 205 PRO B N 1
ATOM 3466 C CA . PRO B 1 205 ? -15.773 -9.961 -3.598 1 97 205 PRO B CA 1
ATOM 3467 C C . PRO B 1 205 ? -15.656 -8.852 -4.645 1 97 205 PRO B C 1
ATOM 3469 O O . PRO B 1 205 ? -14.602 -8.695 -5.266 1 97 205 PRO B O 1
ATOM 3472 N N . LEU B 1 206 ? -16.703 -8.078 -4.82 1 97.06 206 LEU B N 1
ATOM 3473 C CA . LEU B 1 206 ? -16.641 -6.984 -5.789 1 97.06 206 LEU B CA 1
ATOM 3474 C C . LEU B 1 206 ? -15.727 -5.871 -5.305 1 97.06 206 LEU B C 1
ATOM 3476 O O . LEU B 1 206 ? -15 -5.273 -6.102 1 97.06 206 LEU B O 1
ATOM 3480 N N . ALA B 1 207 ? -15.797 -5.629 -4 1 98.12 207 ALA B N 1
ATOM 3481 C CA . ALA B 1 207 ? -14.914 -4.625 -3.41 1 98.12 207 ALA B CA 1
ATOM 3482 C C . ALA B 1 207 ? -13.453 -5.062 -3.494 1 98.12 207 ALA B C 1
ATOM 3484 O O . ALA B 1 207 ? -12.578 -4.262 -3.83 1 98.12 207 ALA B O 1
ATOM 3485 N N . VAL B 1 208 ? -13.156 -6.332 -3.24 1 98.5 208 VAL B N 1
ATOM 3486 C CA . VAL B 1 208 ? -11.797 -6.852 -3.312 1 98.5 208 VAL B CA 1
ATOM 3487 C C . VAL B 1 208 ? -11.273 -6.75 -4.746 1 98.5 208 VAL B C 1
ATOM 3489 O O . VAL B 1 208 ? -10.148 -6.309 -4.973 1 98.5 208 VAL B O 1
ATOM 3492 N N . ALA B 1 209 ? -12.102 -7.129 -5.684 1 98.25 209 ALA B N 1
ATOM 3493 C CA . ALA B 1 209 ? -11.727 -7.035 -7.09 1 98.25 209 ALA B CA 1
ATOM 3494 C C . ALA B 1 209 ? -11.453 -5.586 -7.488 1 98.25 209 ALA B C 1
ATOM 3496 O O . ALA B 1 209 ? -10.492 -5.309 -8.211 1 98.25 209 ALA B O 1
ATOM 3497 N N . GLU B 1 210 ? -12.312 -4.691 -7.043 1 98.06 210 GLU B N 1
ATOM 3498 C CA . GLU B 1 210 ? -12.148 -3.275 -7.359 1 98.06 210 GLU B CA 1
ATOM 3499 C C . GLU B 1 210 ? -10.875 -2.715 -6.727 1 98.06 210 GLU B C 1
ATOM 3501 O O . GLU B 1 210 ? -10.141 -1.954 -7.363 1 98.06 210 GLU B O 1
ATOM 3506 N N . ALA B 1 211 ? -10.625 -3.043 -5.484 1 98.5 211 ALA B N 1
ATOM 3507 C CA . ALA B 1 211 ? -9.391 -2.611 -4.832 1 98.5 211 ALA B CA 1
ATOM 3508 C C . ALA B 1 211 ? -8.164 -3.076 -5.613 1 98.5 211 ALA B C 1
ATOM 3510 O O . ALA B 1 211 ? -7.238 -2.297 -5.844 1 98.5 211 ALA B O 1
ATOM 3511 N 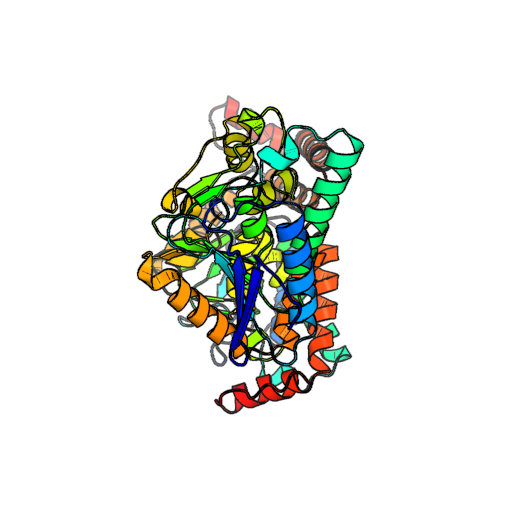N . LYS B 1 212 ? -8.148 -4.367 -6.008 1 98.25 212 LYS B N 1
ATOM 3512 C CA . LYS B 1 212 ? -7.035 -4.922 -6.777 1 98.25 212 LYS B CA 1
ATOM 3513 C C . LYS B 1 212 ? -6.836 -4.156 -8.086 1 98.25 212 LYS B C 1
ATOM 3515 O O . LYS B 1 212 ? -5.711 -3.807 -8.438 1 98.25 212 LYS B O 1
ATOM 3520 N N . LYS B 1 213 ? -7.918 -3.938 -8.781 1 97.69 213 LYS B N 1
ATOM 3521 C CA . LYS B 1 213 ? -7.863 -3.209 -10.047 1 97.69 213 LYS B CA 1
ATOM 3522 C C . LYS B 1 213 ? -7.305 -1.803 -9.844 1 97.69 213 LYS B C 1
ATOM 3524 O O . LYS B 1 213 ? -6.395 -1.383 -10.555 1 97.69 213 LYS B O 1
ATOM 3529 N N . VAL B 1 214 ? -7.848 -1.075 -8.844 1 97.62 214 VAL B N 1
ATOM 3530 C CA . VAL B 1 214 ? -7.477 0.311 -8.586 1 97.62 214 VAL B CA 1
ATOM 3531 C C . VAL B 1 214 ? -6.008 0.385 -8.172 1 97.62 214 VAL B C 1
ATOM 3533 O O . VAL B 1 214 ? -5.273 1.266 -8.633 1 97.62 214 VAL B O 1
ATOM 3536 N N . MET B 1 215 ? -5.59 -0.525 -7.371 1 97.25 215 MET B N 1
ATOM 3537 C CA . MET B 1 215 ? -4.203 -0.548 -6.918 1 97.25 215 MET B CA 1
ATOM 3538 C C . MET B 1 215 ? -3.258 -0.857 -8.078 1 97.25 215 MET B C 1
ATOM 3540 O O . MET B 1 215 ? -2.215 -0.218 -8.219 1 97.25 215 MET B O 1
ATOM 3544 N N . ARG B 1 216 ? -3.635 -1.818 -8.875 1 95.5 216 ARG B N 1
ATOM 3545 C CA . ARG B 1 216 ? -2.809 -2.176 -10.023 1 95.5 216 ARG B CA 1
ATOM 3546 C C . ARG B 1 216 ? -2.719 -1.02 -11.016 1 95.5 216 ARG B C 1
ATOM 3548 O O . ARG B 1 216 ? -1.629 -0.668 -11.469 1 95.5 216 ARG B O 1
ATOM 3555 N N . GLU B 1 217 ? -3.824 -0.397 -11.352 1 95.5 217 GLU B N 1
ATOM 3556 C CA . GLU B 1 217 ? -3.873 0.655 -12.359 1 95.5 217 GLU B CA 1
ATOM 3557 C C . GLU B 1 217 ? -3.27 1.954 -11.836 1 95.5 217 GLU B C 1
ATOM 3559 O O . GLU B 1 217 ? -2.805 2.789 -12.617 1 95.5 217 GLU B O 1
ATOM 3564 N N . GLY B 1 218 ? -3.316 2.129 -10.57 1 95.06 218 GLY B N 1
ATOM 3565 C CA . GLY B 1 218 ? -2.807 3.354 -9.977 1 95.06 218 GLY B CA 1
ATOM 3566 C C . GLY B 1 218 ? -1.303 3.342 -9.781 1 95.06 218 GLY B C 1
ATOM 3567 O O . GLY B 1 218 ? -0.681 4.398 -9.641 1 95.06 218 GLY B O 1
ATOM 3568 N N . GLU B 1 219 ? -0.805 2.15 -9.711 1 91.38 219 GLU B N 1
ATOM 3569 C CA . GLU B 1 219 ? 0.635 2.029 -9.492 1 91.38 219 GLU B CA 1
ATOM 3570 C C . GLU B 1 219 ? 1.418 2.701 -10.617 1 91.38 219 GLU B C 1
ATOM 3572 O O . GLU B 1 219 ? 1.142 2.473 -11.797 1 91.38 219 GLU B O 1
ATOM 3577 N N . GLY B 1 220 ? 2.389 3.586 -10.32 1 88.56 220 GLY B N 1
ATOM 3578 C CA . GLY B 1 220 ? 3.238 4.25 -11.297 1 88.56 220 GLY B CA 1
ATOM 3579 C C . GLY B 1 220 ? 2.648 5.547 -11.82 1 88.56 220 GLY B C 1
ATOM 3580 O O . GLY B 1 220 ? 3.283 6.25 -12.609 1 88.56 220 GLY B O 1
ATOM 3581 N N . ARG B 1 221 ? 1.445 5.805 -11.406 1 92.56 221 ARG B N 1
ATOM 3582 C CA . ARG B 1 221 ? 0.835 7.082 -11.766 1 92.56 221 ARG B CA 1
ATOM 3583 C C . ARG B 1 221 ? 1.123 8.141 -10.711 1 92.56 221 ARG B C 1
ATOM 3585 O O . ARG B 1 221 ? 1.535 7.82 -9.594 1 92.56 221 ARG B O 1
ATOM 3592 N N . LEU B 1 222 ? 0.938 9.375 -11.219 1 94.31 222 LEU B N 1
ATOM 3593 C CA . LEU B 1 222 ? 0.923 10.43 -10.211 1 94.31 222 LEU B CA 1
ATOM 3594 C C . LEU B 1 222 ? -0.193 10.203 -9.203 1 94.31 222 LEU B C 1
ATOM 3596 O O . LEU B 1 222 ? -1.273 9.727 -9.555 1 94.31 222 LEU B O 1
ATOM 3600 N N . LEU B 1 223 ? 0.074 10.562 -7.988 1 94 223 LEU B N 1
ATOM 3601 C CA . LEU B 1 223 ? -0.86 10.305 -6.895 1 94 223 LEU B CA 1
ATOM 3602 C C . LEU B 1 223 ? -2.236 10.883 -7.215 1 94 223 LEU B C 1
ATOM 3604 O O . LEU B 1 223 ? -3.256 10.234 -6.973 1 94 223 LEU B O 1
ATOM 3608 N N . ARG B 1 224 ? -2.283 12.086 -7.676 1 93.81 224 ARG B N 1
ATOM 3609 C CA . ARG B 1 224 ? -3.553 12.734 -7.992 1 93.81 224 ARG B CA 1
ATOM 3610 C C . ARG B 1 224 ? -4.367 11.898 -8.969 1 93.81 224 ARG B C 1
ATOM 3612 O O . ARG B 1 224 ? -5.574 11.719 -8.789 1 93.81 224 ARG B O 1
ATOM 3619 N N . ASP B 1 225 ? -3.672 11.359 -10.016 1 95.81 225 ASP B N 1
ATOM 3620 C CA . ASP B 1 225 ? -4.344 10.531 -11.008 1 95.81 225 ASP B CA 1
ATOM 3621 C C . ASP B 1 225 ? -4.781 9.195 -10.414 1 95.81 225 ASP B C 1
ATOM 3623 O O . ASP B 1 225 ? -5.867 8.695 -10.719 1 95.81 225 ASP B O 1
ATOM 3627 N N . ALA B 1 226 ? -3.957 8.633 -9.609 1 96.56 226 ALA B N 1
ATOM 3628 C CA . ALA B 1 226 ? -4.27 7.375 -8.938 1 96.56 226 ALA B CA 1
ATOM 3629 C C . ALA B 1 226 ? -5.445 7.543 -7.977 1 96.56 226 ALA B C 1
ATOM 3631 O O . ALA B 1 226 ? -6.32 6.68 -7.898 1 96.56 226 ALA B O 1
ATOM 3632 N N . ASN B 1 227 ? -5.52 8.648 -7.254 1 97.12 227 ASN B N 1
ATOM 3633 C CA . ASN B 1 227 ? -6.617 8.938 -6.34 1 97.12 227 ASN B CA 1
ATOM 3634 C C . ASN B 1 227 ? -7.941 9.094 -7.082 1 97.12 227 ASN B C 1
ATOM 3636 O O . ASN B 1 227 ? -9 8.734 -6.562 1 97.12 227 ASN B O 1
ATOM 3640 N N . ALA B 1 228 ? -7.875 9.656 -8.281 1 97.31 228 ALA B N 1
ATOM 3641 C CA . ALA B 1 228 ? -9.086 9.766 -9.086 1 97.31 228 ALA B CA 1
ATOM 3642 C C . ALA B 1 228 ? -9.656 8.383 -9.406 1 97.31 228 ALA B C 1
ATOM 3644 O O . ALA B 1 228 ? -10.875 8.188 -9.391 1 97.31 228 ALA B O 1
ATOM 3645 N N . LEU B 1 229 ? -8.773 7.406 -9.711 1 96.81 229 LEU B N 1
ATOM 3646 C CA . LEU B 1 229 ? -9.203 6.031 -9.922 1 96.81 229 LEU B CA 1
ATOM 3647 C C . LEU B 1 229 ? -9.875 5.477 -8.672 1 96.81 229 LEU B C 1
ATOM 3649 O O . LEU B 1 229 ? -10.906 4.809 -8.75 1 96.81 229 LEU B O 1
ATOM 3653 N N . GLU B 1 230 ? -9.289 5.766 -7.523 1 98.19 230 GLU B N 1
ATOM 3654 C CA . GLU B 1 230 ? -9.836 5.293 -6.254 1 98.19 230 GLU B CA 1
ATOM 3655 C C . GLU B 1 230 ? -11.211 5.898 -5.988 1 98.19 230 GLU B C 1
ATOM 3657 O O . GLU B 1 230 ? -12.117 5.207 -5.527 1 98.19 230 GLU B O 1
ATOM 3662 N N . ILE B 1 231 ? -11.359 7.211 -6.223 1 98.12 231 ILE B N 1
ATOM 3663 C CA . ILE B 1 231 ? -12.641 7.887 -6.012 1 98.12 231 ILE B CA 1
ATOM 3664 C C . ILE B 1 231 ? -13.727 7.211 -6.848 1 98.12 231 ILE B C 1
ATOM 3666 O O . ILE B 1 231 ? -14.812 6.914 -6.348 1 98.12 231 ILE B O 1
ATOM 3670 N N . ASP B 1 232 ? -13.398 6.93 -8.125 1 97.88 232 ASP B N 1
ATOM 3671 C CA . ASP B 1 232 ? -14.344 6.273 -9.016 1 97.88 232 ASP B CA 1
ATOM 3672 C C . ASP B 1 232 ? -14.672 4.859 -8.539 1 97.88 232 ASP B C 1
ATOM 3674 O O . ASP B 1 232 ? -15.828 4.449 -8.539 1 97.88 232 ASP B O 1
ATOM 3678 N N . GLY B 1 233 ? -13.648 4.129 -8.172 1 98 233 GLY B N 1
ATOM 3679 C CA . GLY B 1 233 ? -13.852 2.777 -7.672 1 98 233 GLY B CA 1
ATOM 3680 C C . GLY B 1 233 ? -14.68 2.732 -6.402 1 98 233 GLY B C 1
ATOM 3681 O O . GLY B 1 233 ? -15.57 1.895 -6.266 1 98 233 GLY B O 1
ATOM 3682 N N . PHE B 1 234 ? -14.398 3.625 -5.48 1 98.44 234 PHE B N 1
ATOM 3683 C CA . PHE B 1 234 ? -15.148 3.742 -4.234 1 98.44 234 PHE B CA 1
ATOM 3684 C C . PHE B 1 234 ? -16.609 4.047 -4.512 1 98.44 234 PHE B C 1
ATOM 3686 O O . PHE B 1 234 ? -17.5 3.338 -4.031 1 98.44 234 PHE B O 1
ATOM 3693 N N . ALA B 1 235 ? -16.844 5.07 -5.297 1 97.81 235 ALA B N 1
ATOM 3694 C CA . ALA B 1 235 ? -18.219 5.461 -5.637 1 97.81 235 ALA B CA 1
ATOM 3695 C C . ALA B 1 235 ? -18.953 4.32 -6.324 1 97.81 235 ALA B C 1
ATOM 3697 O O . ALA B 1 235 ? -20.125 4.074 -6.031 1 97.81 235 ALA B O 1
ATOM 3698 N N . GLY B 1 236 ? -18.312 3.598 -7.176 1 96.94 236 GLY B N 1
ATOM 3699 C CA . GLY B 1 236 ? -18.922 2.498 -7.906 1 96.94 236 GLY B CA 1
ATOM 3700 C C . GLY B 1 236 ? -19.406 1.381 -7.004 1 96.94 236 GLY B C 1
ATOM 3701 O O . GLY B 1 236 ? -20.391 0.702 -7.324 1 96.94 236 GLY B O 1
ATOM 3702 N N . CYS B 1 237 ? -18.781 1.171 -5.863 1 97 237 CYS B N 1
ATOM 3703 C CA . CYS B 1 237 ? -19.172 0.123 -4.93 1 97 237 CYS B CA 1
ATOM 3704 C C . CYS B 1 237 ? -20.578 0.376 -4.391 1 97 237 CYS B C 1
ATOM 3706 O O . CYS B 1 237 ? -21.281 -0.563 -4.023 1 97 237 CYS B O 1
ATOM 3708 N N . PHE B 1 238 ? -21 1.585 -4.309 1 96.44 238 PHE B N 1
ATOM 3709 C CA . PHE B 1 238 ? -22.266 1.94 -3.695 1 96.44 238 PHE B CA 1
ATOM 3710 C C . PHE B 1 238 ? -23.438 1.581 -4.613 1 96.44 238 PHE B C 1
ATOM 3712 O O . PHE B 1 238 ? -24.594 1.705 -4.227 1 96.44 238 PHE B O 1
ATOM 3719 N N . GLU B 1 239 ? -23.141 1.105 -5.793 1 95.44 239 GLU B N 1
ATOM 3720 C CA . GLU B 1 239 ? -24.172 0.619 -6.699 1 95.44 239 GLU B CA 1
ATOM 3721 C C . GLU B 1 239 ? -24.375 -0.883 -6.543 1 95.44 239 GLU B C 1
ATOM 3723 O O . GLU B 1 239 ? -25.25 -1.465 -7.191 1 95.44 239 GLU B O 1
ATOM 3728 N N . THR B 1 240 ? -23.672 -1.532 -5.672 1 95.19 240 THR B N 1
ATOM 3729 C CA . THR B 1 240 ? -23.719 -2.984 -5.539 1 95.19 240 THR B CA 1
ATOM 3730 C C . THR B 1 240 ? -24.594 -3.387 -4.359 1 95.19 240 THR B C 1
ATOM 3732 O O . THR B 1 240 ? -24.672 -2.664 -3.363 1 95.19 240 THR B O 1
ATOM 3735 N N . ASP B 1 241 ? -25.234 -4.531 -4.465 1 95.88 241 ASP B N 1
ATOM 3736 C CA . ASP B 1 241 ? -25.969 -5.105 -3.338 1 95.88 241 ASP B CA 1
ATOM 3737 C C . ASP B 1 241 ? -25.016 -5.473 -2.203 1 95.88 241 ASP B C 1
ATOM 3739 O O . ASP B 1 241 ? -25.391 -5.414 -1.029 1 95.88 241 ASP B O 1
ATOM 3743 N N . ASP B 1 242 ? -23.828 -5.805 -2.58 1 95.81 242 ASP B N 1
ATOM 3744 C CA . ASP B 1 242 ? -22.828 -6.18 -1.587 1 95.81 242 ASP B CA 1
ATOM 3745 C C . ASP B 1 242 ? -22.516 -5.016 -0.649 1 95.81 242 ASP B C 1
ATOM 3747 O O . ASP B 1 242 ? -22.328 -5.211 0.553 1 95.81 242 ASP B O 1
ATOM 3751 N N . GLN B 1 243 ? -22.422 -3.83 -1.251 1 94.75 243 GLN B N 1
ATOM 3752 C CA . GLN B 1 243 ? -22.203 -2.654 -0.416 1 94.75 243 GLN B CA 1
ATOM 3753 C C . GLN B 1 243 ? -23.328 -2.475 0.589 1 94.75 243 GLN B C 1
ATOM 3755 O O . GLN B 1 243 ? -23.094 -2.23 1.772 1 94.75 243 GLN B O 1
ATOM 3760 N N . LYS B 1 244 ? -24.578 -2.623 0.183 1 95.12 244 LYS B N 1
ATOM 3761 C CA . LYS B 1 244 ? -25.75 -2.496 1.061 1 95.12 244 LYS B CA 1
ATOM 3762 C C . LYS B 1 244 ? -25.734 -3.564 2.15 1 95.12 244 LYS B C 1
ATOM 3764 O O . LYS B 1 244 ? -25.938 -3.26 3.328 1 95.12 244 LYS B O 1
ATOM 3769 N N . GLU B 1 245 ? -25.453 -4.746 1.717 1 95.19 245 GLU B N 1
ATOM 3770 C CA . GLU B 1 245 ? -25.375 -5.863 2.654 1 95.19 245 GLU B CA 1
ATOM 3771 C C . GLU B 1 245 ? -24.25 -5.66 3.668 1 95.19 245 GLU B C 1
ATOM 3773 O O . GLU B 1 245 ? -24.453 -5.84 4.871 1 95.19 245 GLU B O 1
ATOM 3778 N N . GLY B 1 246 ? -23.109 -5.324 3.211 1 95.31 246 GLY B N 1
ATOM 3779 C CA . GLY B 1 246 ? -21.969 -5.152 4.086 1 95.31 246 GLY B CA 1
ATOM 3780 C C . GLY B 1 246 ? -22.188 -4.102 5.16 1 95.31 246 GLY B C 1
ATOM 3781 O O . GLY B 1 246 ? -21.922 -4.344 6.336 1 95.31 246 GLY B O 1
ATOM 3782 N N . MET B 1 247 ? -22.672 -2.977 4.801 1 94.5 247 MET B N 1
ATOM 3783 C CA . MET B 1 247 ? -22.891 -1.886 5.75 1 94.5 247 MET B CA 1
ATOM 3784 C C . MET B 1 247 ? -24.047 -2.188 6.68 1 94.5 247 MET B C 1
ATOM 3786 O O . MET B 1 247 ? -24 -1.857 7.867 1 94.5 247 MET B O 1
ATOM 3790 N N . GLN B 1 248 ? -25.078 -2.828 6.156 1 94.19 248 GLN B N 1
ATOM 3791 C CA . GLN B 1 248 ? -26.203 -3.236 6.996 1 94.19 248 GLN B CA 1
ATOM 3792 C C . GLN B 1 248 ? -25.766 -4.262 8.039 1 94.19 248 GLN B C 1
ATOM 3794 O O . GLN B 1 248 ? -26.125 -4.152 9.211 1 94.19 248 GLN B O 1
ATOM 3799 N N . ALA B 1 249 ? -25.047 -5.215 7.609 1 95.19 249 ALA B N 1
ATOM 3800 C CA . ALA B 1 249 ? -24.547 -6.254 8.508 1 95.19 249 ALA B CA 1
ATOM 3801 C C . ALA B 1 249 ? -23.688 -5.652 9.625 1 95.19 249 ALA B C 1
ATOM 3803 O O . ALA B 1 249 ? -23.797 -6.066 10.781 1 95.19 249 ALA B O 1
ATOM 3804 N N . PHE B 1 250 ? -22.891 -4.699 9.281 1 93.75 250 PHE B N 1
ATOM 3805 C CA . PHE B 1 250 ? -22.031 -4.023 10.25 1 93.75 250 PHE B CA 1
ATOM 3806 C C . PHE B 1 250 ? -22.875 -3.328 11.32 1 93.75 250 PHE B C 1
ATOM 3808 O O . PHE B 1 250 ? -22.625 -3.477 12.516 1 93.75 250 PHE B O 1
ATOM 3815 N N . LEU B 1 251 ? -23.828 -2.65 10.922 1 93.12 251 LEU B N 1
ATOM 3816 C CA . LEU B 1 251 ? -24.672 -1.896 11.836 1 93.12 251 LEU B CA 1
ATOM 3817 C C . LEU B 1 251 ? -25.484 -2.834 12.727 1 93.12 251 LEU B C 1
ATOM 3819 O O . LEU B 1 251 ? -25.781 -2.51 13.883 1 93.12 251 LEU B O 1
ATOM 3823 N N . GLU B 1 252 ? -25.766 -4.008 12.141 1 95.25 252 GLU B N 1
ATOM 3824 C CA . GLU B 1 252 ? -26.562 -5 12.867 1 95.25 252 GLU B CA 1
ATOM 3825 C C . GLU B 1 252 ? -25.656 -5.949 13.648 1 95.25 252 GLU B C 1
ATOM 3827 O O . GLU B 1 252 ? -26.141 -6.863 14.32 1 95.25 252 GLU B O 1
ATOM 3832 N N . LYS B 1 253 ? -24.406 -5.793 13.531 1 92.56 253 LYS B N 1
ATOM 3833 C CA . LYS B 1 253 ? -23.422 -6.605 14.242 1 92.56 253 LYS B CA 1
ATOM 3834 C C . LYS B 1 253 ? -23.562 -8.078 13.875 1 92.56 253 LYS B C 1
ATOM 3836 O O . LYS B 1 253 ? -23.609 -8.938 14.758 1 92.56 253 LYS B O 1
ATOM 3841 N N . ARG B 1 254 ? -23.75 -8.32 12.562 1 93 254 ARG B N 1
ATOM 3842 C CA . ARG B 1 254 ? -23.734 -9.672 12.023 1 93 254 ARG B CA 1
ATOM 3843 C C . ARG B 1 254 ? -22.734 -9.805 10.875 1 93 254 ARG B C 1
ATOM 3845 O O . ARG B 1 254 ? -22.25 -8.797 10.352 1 93 254 ARG B O 1
ATOM 3852 N N . ALA B 1 255 ? -22.484 -11.039 10.609 1 92.31 255 ALA B N 1
ATOM 3853 C CA . ALA B 1 255 ? -21.609 -11.289 9.461 1 92.31 255 ALA B CA 1
ATOM 3854 C C . ALA B 1 255 ? -22.328 -10.977 8.148 1 92.31 255 ALA B C 1
ATOM 3856 O O . ALA B 1 255 ? -23.5 -11.305 7.988 1 92.31 255 ALA B O 1
ATOM 3857 N N . ALA B 1 256 ? -21.625 -10.383 7.273 1 94.56 256 ALA B N 1
ATOM 3858 C CA . ALA B 1 256 ? -22.188 -10.078 5.961 1 94.56 256 ALA B CA 1
ATOM 3859 C C . ALA B 1 256 ? -22.266 -11.328 5.094 1 94.56 256 ALA B C 1
ATOM 3861 O O . ALA B 1 256 ? -21.391 -12.195 5.16 1 94.56 256 ALA B O 1
ATOM 3862 N N . ALA B 1 257 ? -23.297 -11.438 4.32 1 94.12 257 ALA B N 1
ATOM 3863 C CA . ALA B 1 257 ? -23.453 -12.477 3.301 1 94.12 257 ALA B CA 1
ATOM 3864 C C . ALA B 1 257 ? -23.359 -11.883 1.897 1 94.12 257 ALA B C 1
ATOM 3866 O O . ALA B 1 257 ? -24.359 -11.531 1.286 1 94.12 257 ALA B O 1
ATOM 3867 N N . PHE B 1 258 ? -22.188 -11.906 1.397 1 94.69 258 PHE B N 1
ATOM 3868 C CA . PHE B 1 258 ? -21.953 -11.289 0.098 1 94.69 258 PHE B CA 1
ATOM 3869 C C . PHE B 1 258 ? -22.297 -12.242 -1.031 1 94.69 258 PHE B C 1
ATOM 3871 O O . PHE B 1 258 ? -21.953 -13.43 -0.982 1 94.69 258 PHE B O 1
ATOM 3878 N N . LYS B 1 259 ? -23.016 -11.742 -2.07 1 90.5 259 LYS B N 1
ATOM 3879 C CA . LYS B 1 259 ? -23.469 -12.57 -3.188 1 90.5 259 LYS B CA 1
ATOM 3880 C C . LYS B 1 259 ? -22.812 -12.133 -4.492 1 90.5 259 LYS B C 1
ATOM 3882 O O . LYS B 1 259 ? -23.109 -12.68 -5.559 1 90.5 259 LYS B O 1
ATOM 3887 N N . ALA B 1 260 ? -21.828 -11.164 -4.371 1 91.94 260 ALA B N 1
ATOM 3888 C CA . ALA B 1 260 ? -21.156 -10.633 -5.555 1 91.94 260 ALA B CA 1
ATOM 3889 C C . ALA B 1 260 ? -22.156 -10.023 -6.527 1 91.94 260 ALA B C 1
ATOM 3891 O O . ALA B 1 260 ? -22.141 -10.328 -7.723 1 91.94 260 ALA B O 1
ATOM 3892 N N . GLU B 1 261 ? -23.109 -9.281 -5.996 1 90.62 261 GLU B N 1
ATOM 3893 C CA . GLU B 1 261 ? -24.125 -8.625 -6.801 1 90.62 261 GLU B CA 1
ATOM 3894 C C . GLU B 1 261 ? -24.156 -7.121 -6.531 1 90.62 261 GLU B C 1
ATOM 3896 O O . GLU B 1 261 ? -23.75 -6.668 -5.461 1 90.62 261 GLU B O 1
#

Nearest PDB structures (foldseek):
  5z7r-assembly1_A  TM=9.910E-01  e=7.321E-33  Clostridium acetobutylicum ATCC 824
  6lvp-assembly1_C  TM=9.653E-01  e=4.109E-32  Hymenobacter sp. PAMC 26628
  3kqf-assembly1_B  TM=9.697E-01  e=5.303E-31  Bacillus anthracis
  5jbx-assembly1_C  TM=9.554E-01  e=1.882E-29  Myxococcus xanthus DK 1622
  5wyd-assembly1_E-3  TM=9.650E-01  e=3.531E-27  Pseudomonas aeruginosa PAO1

Secondary structure (DSSP, 8-state):
----SSEEEEEETTEEEEEE--GGGTT-B-HHHHHHHHHHHHHHHTSTT--EEEEEESSSSEEE--B-HHHHTT--HHHHHHHHHHHHHHHHHHHT-SS-EEEEE-SEEETHHHHHHHHSSEEEEETT-EEE-GGGGGT----SSHHHHHHHHH-HHHHHHHHHHT-EEEHHHHHHTTS-SEEE-GGGHHHHHHHHHHHHHTS-HHHHHHHHHHHHHHTTS-HHHHHHHHHHHHHHHTTSHHHHHHHHHHHHTS-------/----SSEEEEEETTEEEEEE--GGGTT-B-HHHHHHHHHHHHHHHTSTT--EEEEEESSSSEEE--B-HHHHTT--HHHHHHHHHHHHHHHHHHHT-SS-EEEEE-SEEETHHHHHHHTSSEEEEETT-EEE-GGGGGT----SSHHHHHHHHH-HHHHHHHHHHT-EEEHHHHHHTTS-SEEE-GGGHHHHHHHHHHHHHTS-HHHHHHHHHHHHHHTTS-HHHHHHHHHHHHHHHTTSHHHHHHHHHHHTTS-------

InterPro domains:
  IPR001753 Enoyl-CoA hydratase/isomerase-like domain [PF00378] (11-259)
  IPR014748 Enoyl-CoA hydratase, C-terminal [G3DSA:1.10.12.10] (203-260)
  IPR018376 Enoyl-CoA hydratase/isomerase, conserved site [PS00166] (102-122)
  IPR029045 ClpP/crotonase-like domain superfamily [SSF52096] (3-259)

Solvent-accessible surface area (backbone atoms only — not comparable to full-atom values): 25016 Å² total; per-residue (Å²): 127,84,91,52,85,35,47,48,78,47,75,58,76,37,37,31,39,38,32,35,45,37,58,95,58,35,23,36,42,39,74,64,47,35,51,40,47,30,51,47,35,55,49,56,64,71,40,80,69,54,36,24,36,37,38,36,24,40,76,75,61,17,20,13,55,10,59,35,54,88,73,49,56,80,37,44,42,68,54,37,33,50,50,24,48,45,39,35,52,21,38,48,45,49,54,63,38,62,42,56,31,37,18,42,34,48,8,30,16,22,36,49,19,33,22,52,37,61,32,28,76,42,29,39,26,8,60,68,13,32,39,30,36,35,34,17,61,31,10,26,38,52,38,47,40,38,60,56,50,40,25,72,54,39,26,52,40,58,32,45,53,32,40,50,48,29,42,74,40,46,29,68,56,30,40,72,50,46,62,23,76,43,70,32,61,63,92,46,34,66,61,51,52,47,51,53,38,51,56,54,49,67,43,53,55,59,58,51,22,44,49,52,48,38,52,62,69,22,52,58,50,59,65,72,61,26,47,50,46,43,52,52,50,58,59,55,43,70,77,28,54,33,46,54,40,44,55,50,20,55,76,65,73,47,83,56,82,63,76,69,70,127,84,92,54,87,34,45,47,77,48,75,60,77,38,37,31,38,37,30,36,44,38,59,95,58,35,23,36,42,38,72,64,47,36,53,38,46,31,50,48,34,56,50,54,65,70,40,81,68,55,36,23,36,36,40,36,24,39,76,74,61,17,20,14,54,9,58,33,56,85,73,50,73,77,50,47,72,70,53,47,50,52,49,29,51,46,38,36,52,21,38,49,44,49,54,63,40,63,41,57,32,37,18,42,33,49,7,30,15,21,35,50,19,33,23,52,38,60,33,28,52,33,28,39,25,7,59,67,14,33,38,30,36,36,34,50,78,76,75,45,67,63,59,48,46,37,75,56,50,40,26,64,46,40,34,59,70,56,33,48,52,32,38,76,67,30,43,74,42,46,28,68,57,32,39,73,52,48,61,23,78,42,70,32,59,63,91,45,33,66,61,50,52,47,50,53,36,52,48,29,49,65,26,18,54,58,17,39,21,44,43,51,50,39,38,60,70,24,58,80,39,41,63,72,62,24,42,52,47,29,31,53,51,27,14,56,26,47,74,29,55,24,21,48,40,13,40,50,19,56,76,66,72,46,82,52,81,64,76,69,69

Sequence (522 aa):
MANRSYVRLEIDGALATLTIDRQDKLNALNAQVIAELHDAAREVRTTRDVRCLIVTGAGEKAFVAGADISEMKEMRLDQARAFAQAGHAAFDALEALPFPVIAAVNGFALGGGTELALACDFIYASEKAKFGQPEVKLGVIPGFGGTQRLLRRVGNAHARELIYTGAIIGADEALRIGLANRVLPHGELLSAARATAATIAQMGPLAVAEAKKVMREGEGRLLRDANALEIDGFAGCFETDDQKEGMQAFLEKRAAAFKAEMANRSYVRLEIDGALATLTIDRQDKLNALNAQVIAELHDAAREVRTTRDVRCLIVTGAGEKAFVAGADISEMKEMRLDQARAFAQAGHAAFDALEALPFPVIAAVNGFALGGGTELALACDFIYASEKAKFGQPEVKLGVIPGFGGTQRLLRRVGNAHARELIYTGAIIGADEALRIGLANRVLPHGELLSAARATAATIAQMGPLAVAEAKKVMREGEGRLLRDANALEIDGFAGCFETDDQKEGMQAFLEKRAAAFKAE

pLDDT: mean 96.64, std 4.23, range [49.19, 98.94]

Radius of gyration: 24.79 Å; Cα contacts (8 Å, |Δi|>4): 1152; chains: 2; bounding box: 58×70×60 Å